Protein AF-G3GU00-F1 (afdb_monomer_lite)

Sequence (743 aa):
EALQRIISTLANKNDEIQNFIDTLNHTLKGLQENSSNILSELEEEFDSLYSMLDDVKESMVSSIKQEQVRKSQELQSQLSQCNNALENSEELLEFATRSLDIKEPEEFSKCHSLGLFSVIQDCTQQYRVTMASAFRLSLKPKVSENMTHLMVDFSQERQMLQTLKFLPVPKAPEIDPVECLVADNSVTVAWRMPEEDNKIDHFVMEYRKTNFDGLPRVKDERCWEMIDNIKGSEYTLSGLKFDSKYMNFRVRACNKAVAGEYSDPVTLETKGDTAIENGQHYWEVKAQKDCKSYSVGVAYKTLGKFDQLGKTNTSWCIHVNSWLQNTFAAKHNNKVKVLDVPVPEKIGVFCDFDGACVEKKKVTGKWRNFGGKLPKMLLRSYMSKNGTGSSKSKGNRIGFDSTQWDGWFPIAENMGFQCLKIESKDPRLDGIDSLSGTEIPLHYVCKLATHAVHVVVFHERSGNYLWHGHLRLKGHMDRKFVPFRKLQFGRYPGAFDRPELQQVTIDGLDVLIPKDPGHFLEEVPHSRFIECRYKEARAFLQQYLDDNSVDAMAFRKRAKELLQLAAKTLNELGVPFWLSSGTCLGWYRQCSIIPYSKDVDLGIFIQDYKPDIILAFQNAGLPLKHKFGKVEDSLELSFQGKDDVKLDIFFFYEETDHMWNGGTQAKTGKKFKYLFPKFTLCWTEFVDMKVHVPCETVDYIEANYGKTWKIPVQTWDWKSSPPNVQPNGIWPISEWDEVIQLY

pLDDT: mean 79.6, std 18.07, range [23.11, 98.75]

Foldseek 3Di:
DVVVVVVVVVVVVVVVVVVVVVVVVVVVVVVVVVVVVVVVVVVVVVVVVVVVVVVVVVVLVVVVVVVVVVLVVLQVVLVVLLVVLVVVVVVVVVVVVVLVPDPDPVVNVVCCVPPCVVPPVQVPPPPRVCVRSNNVRDPDRPDDPDPCVSDDDCLVVVVVVVPDDDDDAQEAWAFDLVPWDADFFKTKTATHRPDDDPQFQWKKKWKDADPDDDDDDPPDPDDIDIDIRHPDRMDMDGRHDGPRAKMKMWMWTDGPPDIHDIYDIDIDGNDDDDWDQAFKDKDKDFDDPPQQKKKWWKFAPPQDPPDDAQCQQRHWIWIAHRPPDTFTWIGHNNDTDTDPDPDARMWMWMDHRPDQFDTWIDDPHDTDGDGDGDDRGIMDIDMDGDDDDDDDDDDDDDDDDVVVVCVCVVVLVVVVKDKDWAWDFDLLPQALSDGGPDIDTAWMWIDDDPDIDIDGDWDAHLAQKTKGAARDDDPPDDPVPDVVVPDLDRPAIFIGHDADWDWDADPNDTDIDGPDNPRRVVCSVQGHEDEAPSVQLSVLCVVPPDPPDPQLVVQQVQLLVVVVLLVVLCVVVVFAKFFADQRLLCCHRNLGRRSLPLEGEMEGELVSDDPCSQVSCVVSVWHWFKFADDSVDQTKTWTAGPPRHIYIYWYWYDDPFWIWTKDADLVFQWIKIFTAGDFDWYWYAGPSHTHIDTPPSVRRQCQQQNPVSSDDDNDDDNQPRRPRMDTPGGDDPVCSVPRIDGD

Organism: Cricetulus griseus (NCBI:txid10029)

InterPro domains:
  IPR001870 B30.2/SPRY domain [PS50188] (219-400)
  IPR003961 Fibronectin type III [PF00041] (182-267)
  IPR003961 Fibronectin type III [PS50853] (169-273)
  IPR003961 Fibronectin type III [cd00063] (170-270)
  IPR007074 LicD/FKTN/FKRP, nucleotidyltransferase domain [PF04991] (572-610)
  IPR009644 FKTN/Mannosyltransferase regulator [PTHR15407] (399-742)
  IPR013320 Concanavalin A-like lectin/glucanase domain superfamily [SSF49899] (271-358)
  IPR013783 Immunoglobulin-like fold [G3DSA:2.60.40.10] (169-268)
  IPR017903 COS domain [PS51262] (109-167)
  IPR036116 Fibronectin type III superfamily [SSF49265] (160-273)
  IPR043136 B30.2/SPRY domain superfamily [G3DSA:2.60.120.920] (269-364)
  IPR045587 Ribitol-5-phosphate transferase FKTN, N-terminal [PF19737] (407-560)

Structure (mmCIF, N/CA/C/O backbone):
data_AF-G3GU00-F1
#
_entry.id   AF-G3GU00-F1
#
loop_
_atom_site.group_PDB
_atom_site.id
_atom_site.type_symbol
_atom_site.label_atom_id
_atom_site.label_alt_id
_atom_site.label_comp_id
_atom_site.label_asym_id
_atom_site.label_entity_id
_atom_site.label_seq_id
_atom_site.pdbx_PDB_ins_code
_atom_site.Cartn_x
_atom_site.Cartn_y
_atom_site.Cartn_z
_atom_site.occupancy
_atom_site.B_iso_or_equiv
_atom_site.auth_seq_id
_atom_site.auth_comp_id
_atom_site.auth_asym_id
_atom_site.auth_atom_id
_atom_site.pdbx_PDB_model_num
ATOM 1 N N . GLU A 1 1 ? -23.829 49.346 -41.251 1.00 67.06 1 GLU A N 1
ATOM 2 C CA . GLU A 1 1 ? -24.510 48.989 -39.984 1.00 67.06 1 GLU A CA 1
ATOM 3 C C . GLU A 1 1 ? -24.098 47.638 -39.398 1.00 67.06 1 GLU A C 1
ATOM 5 O O . GLU A 1 1 ? -23.538 47.637 -38.311 1.00 67.06 1 GLU A O 1
ATOM 10 N N . ALA A 1 2 ? -24.302 46.496 -40.073 1.00 70.38 2 ALA A N 1
ATOM 11 C CA . ALA A 1 2 ? -23.919 45.182 -39.522 1.00 70.38 2 ALA A CA 1
ATOM 12 C C . ALA A 1 2 ? -22.424 45.091 -39.150 1.00 70.38 2 ALA A C 1
ATOM 14 O O . ALA A 1 2 ? -22.081 44.663 -38.052 1.00 70.38 2 ALA A O 1
ATOM 15 N N . LEU A 1 3 ? -21.545 45.604 -40.018 1.00 68.50 3 LEU A N 1
ATOM 16 C CA . LEU A 1 3 ? -20.104 45.671 -39.756 1.00 68.50 3 LEU A CA 1
ATOM 17 C C . LEU A 1 3 ? -19.762 46.559 -38.542 1.00 68.50 3 LEU A C 1
ATOM 19 O O . LEU A 1 3 ? -18.908 46.202 -37.744 1.00 68.50 3 LEU A O 1
ATOM 23 N N . GLN A 1 4 ? -20.463 47.686 -38.356 1.00 77.81 4 GLN A N 1
ATOM 24 C CA . GLN A 1 4 ? -20.264 48.576 -37.201 1.00 77.81 4 GLN A CA 1
ATOM 25 C C . GLN A 1 4 ? -20.686 47.915 -35.884 1.00 77.81 4 GLN A C 1
ATOM 27 O O . GLN A 1 4 ? -20.013 48.103 -34.874 1.00 77.81 4 GLN A O 1
ATOM 32 N N . ARG A 1 5 ? -21.758 47.110 -35.890 1.00 81.31 5 ARG A N 1
ATOM 33 C CA . ARG A 1 5 ? -22.155 46.319 -34.714 1.00 81.31 5 ARG A CA 1
ATOM 34 C C . ARG A 1 5 ? -21.092 45.279 -34.364 1.00 81.31 5 ARG A C 1
ATOM 36 O O . ARG A 1 5 ? -20.712 45.193 -33.206 1.00 81.31 5 ARG A O 1
ATOM 43 N N . ILE A 1 6 ? -20.563 44.567 -35.362 1.00 85.81 6 ILE A N 1
ATOM 44 C CA . ILE A 1 6 ? -19.486 43.582 -35.164 1.00 85.81 6 ILE A CA 1
ATOM 45 C C . ILE A 1 6 ? -18.228 44.252 -34.598 1.00 85.81 6 ILE A C 1
ATOM 47 O O . ILE A 1 6 ? -17.662 43.756 -33.628 1.00 85.81 6 ILE A O 1
ATOM 51 N N . ILE A 1 7 ? -17.824 45.402 -35.150 1.00 87.44 7 ILE A N 1
ATOM 52 C CA . ILE A 1 7 ? -16.663 46.165 -34.666 1.00 87.44 7 ILE A CA 1
ATOM 53 C C . ILE A 1 7 ? -16.864 46.609 -33.211 1.00 87.44 7 ILE A C 1
ATOM 55 O O . ILE A 1 7 ? -15.963 46.437 -32.400 1.00 87.44 7 ILE A O 1
ATOM 59 N N . SER A 1 8 ? -18.044 47.125 -32.854 1.00 86.38 8 SER A N 1
ATOM 60 C CA . SER A 1 8 ? -18.337 47.535 -31.474 1.00 86.38 8 SER A CA 1
ATOM 61 C C . SER A 1 8 ? -18.350 46.353 -30.499 1.00 86.38 8 SER A C 1
ATOM 63 O O . SER A 1 8 ? -17.829 46.475 -29.394 1.00 86.38 8 SER A O 1
ATOM 65 N N . THR A 1 9 ? -18.886 45.196 -30.899 1.00 83.50 9 THR A N 1
ATOM 66 C CA . THR A 1 9 ? -18.852 43.982 -30.069 1.00 83.50 9 THR A CA 1
ATOM 67 C C . THR A 1 9 ? -17.428 43.461 -29.881 1.00 83.50 9 THR A C 1
ATOM 69 O O . THR A 1 9 ? -17.071 43.086 -28.769 1.00 83.50 9 THR A O 1
ATOM 72 N N . LEU A 1 10 ? -16.602 43.470 -30.933 1.00 82.31 10 LEU A N 1
ATOM 73 C CA . LEU A 1 10 ? -15.193 43.077 -30.845 1.00 82.31 10 LEU A CA 1
ATOM 74 C C . LEU A 1 10 ? -14.381 44.041 -29.976 1.00 82.31 10 LEU A C 1
ATOM 76 O O . LEU A 1 10 ? -13.565 43.579 -29.188 1.00 82.31 10 LEU A O 1
ATOM 80 N N . ALA A 1 11 ? -14.628 45.351 -30.068 1.00 86.25 11 ALA A N 1
ATOM 81 C CA . ALA A 1 11 ? -13.973 46.345 -29.219 1.00 86.25 11 ALA A CA 1
ATOM 82 C C . ALA A 1 11 ? -14.292 46.112 -27.733 1.00 86.25 11 ALA A C 1
ATOM 84 O O . ALA A 1 11 ? -13.375 45.941 -26.937 1.00 86.25 11 ALA A O 1
ATOM 85 N N . ASN A 1 12 ? -15.575 45.961 -27.381 1.00 85.06 12 ASN A N 1
ATOM 86 C CA . ASN A 1 12 ? -15.977 45.659 -26.003 1.00 85.06 12 ASN A CA 1
ATOM 87 C C . ASN A 1 12 ? -15.387 44.329 -25.513 1.00 85.06 12 ASN A C 1
ATOM 89 O O . ASN A 1 12 ? -14.975 44.215 -24.361 1.00 85.06 12 ASN A O 1
ATOM 93 N N . LYS A 1 13 ? -15.325 43.312 -26.385 1.00 86.31 13 LYS A N 1
ATOM 94 C CA . LYS A 1 13 ? -14.746 42.017 -26.021 1.00 86.31 13 LYS A CA 1
ATOM 95 C C . LYS A 1 13 ? -13.234 42.096 -25.820 1.00 86.31 13 LYS A C 1
ATOM 97 O O . LYS A 1 13 ? -12.726 41.444 -24.915 1.00 86.31 13 LYS A O 1
ATOM 102 N N . ASN A 1 14 ? -12.529 42.901 -26.612 1.00 84.38 14 ASN A N 1
ATOM 103 C CA . ASN A 1 14 ? -11.107 43.163 -26.409 1.00 84.38 14 ASN A CA 1
ATOM 104 C C . ASN A 1 14 ? -10.852 43.883 -25.080 1.00 84.38 14 ASN A C 1
ATOM 106 O O . ASN A 1 14 ? -9.940 43.483 -24.364 1.00 84.38 14 ASN A O 1
ATOM 110 N N . ASP A 1 15 ? -11.681 44.864 -24.713 1.00 87.50 15 ASP A N 1
ATOM 111 C CA . ASP A 1 15 ? -11.565 45.555 -23.422 1.00 87.50 15 ASP A CA 1
ATOM 112 C C . ASP A 1 15 ? -11.825 44.602 -22.240 1.00 87.50 15 ASP A C 1
ATOM 114 O O . ASP A 1 15 ? -11.100 44.623 -21.245 1.00 87.50 15 ASP A O 1
ATOM 118 N N . GLU A 1 16 ? -12.815 43.706 -22.345 1.00 84.38 16 GLU A N 1
ATOM 119 C CA . GLU A 1 16 ? -13.044 42.645 -21.350 1.00 84.38 16 GLU A CA 1
ATOM 120 C C . GLU A 1 16 ? -11.842 41.697 -21.226 1.00 84.38 16 GLU A C 1
ATOM 122 O O . GLU A 1 16 ? -11.446 41.346 -20.114 1.00 84.38 16 GLU A O 1
ATOM 127 N N . ILE A 1 17 ? -11.253 41.289 -22.355 1.00 84.44 17 ILE A N 1
ATOM 128 C CA . ILE A 1 17 ? -10.073 40.415 -22.375 1.00 84.44 17 ILE A CA 1
ATOM 129 C C . ILE A 1 17 ? -8.872 41.129 -21.748 1.00 84.44 17 ILE A C 1
ATOM 131 O O . ILE A 1 17 ? -8.159 40.517 -20.956 1.00 84.44 17 ILE A O 1
ATOM 135 N N . GLN A 1 18 ? -8.666 42.414 -22.040 1.00 84.06 18 GLN A N 1
ATOM 136 C CA . GLN A 1 18 ? -7.561 43.187 -21.477 1.00 84.06 18 GLN A CA 1
ATOM 137 C C . GLN A 1 18 ? -7.695 43.337 -19.955 1.00 84.06 18 GLN A C 1
ATOM 139 O O . GLN A 1 18 ? -6.750 43.042 -19.229 1.00 84.06 18 GLN A O 1
ATOM 144 N N . ASN A 1 19 ? -8.891 43.675 -19.460 1.00 85.00 19 ASN A N 1
ATOM 145 C CA . ASN A 1 19 ? -9.165 43.734 -18.020 1.00 85.00 19 ASN A CA 1
ATOM 146 C C . ASN A 1 19 ? -8.956 42.373 -17.332 1.00 85.00 19 ASN A C 1
ATOM 148 O O . ASN A 1 19 ? -8.473 42.298 -16.197 1.00 85.00 19 ASN A O 1
ATOM 152 N N . PHE A 1 20 ? -9.307 41.279 -18.013 1.00 77.75 20 PHE A N 1
ATOM 153 C CA . PHE A 1 20 ? -9.078 39.933 -17.497 1.00 77.75 20 PHE A CA 1
ATOM 154 C C . PHE A 1 20 ? -7.585 39.584 -17.443 1.00 77.75 20 PHE A C 1
ATOM 156 O O . PHE A 1 20 ? -7.127 39.043 -16.438 1.00 77.75 20 PHE A O 1
ATOM 163 N N . ILE A 1 21 ? -6.809 39.948 -18.469 1.00 85.00 21 ILE A N 1
ATOM 164 C CA . ILE A 1 21 ? -5.347 39.793 -18.478 1.00 85.00 21 ILE A CA 1
ATOM 165 C C . ILE A 1 21 ? -4.709 40.581 -17.326 1.00 85.00 21 ILE A C 1
ATOM 167 O O . ILE A 1 21 ? -3.860 40.041 -16.618 1.00 85.00 21 ILE A O 1
ATOM 171 N N . ASP A 1 22 ? -5.142 41.818 -17.084 1.00 83.88 22 ASP A N 1
ATOM 172 C CA . ASP A 1 22 ? -4.614 42.645 -15.993 1.00 83.88 22 ASP A CA 1
ATOM 173 C C . ASP A 1 22 ? -4.941 42.045 -14.617 1.00 83.88 22 ASP A C 1
ATOM 175 O O . ASP A 1 22 ? -4.087 42.013 -13.727 1.00 83.88 22 ASP A O 1
ATOM 179 N N . THR A 1 23 ? -6.142 41.476 -14.467 1.00 83.06 23 THR A N 1
ATOM 180 C CA . THR A 1 23 ? -6.536 40.729 -13.263 1.00 83.06 23 THR A CA 1
ATOM 181 C C . THR A 1 23 ? -5.640 39.507 -13.057 1.00 83.06 23 THR A C 1
ATOM 183 O O . THR A 1 23 ? -5.111 39.318 -11.963 1.00 83.06 23 THR A O 1
ATOM 186 N N . LEU A 1 24 ? -5.405 38.711 -14.108 1.00 76.62 24 LEU A N 1
ATOM 187 C CA . LEU A 1 24 ? -4.529 37.537 -14.044 1.00 76.62 24 LEU A CA 1
ATOM 188 C C . LEU A 1 24 ? -3.091 37.912 -13.675 1.00 76.62 24 LEU A C 1
ATOM 190 O O . LEU A 1 24 ? -2.487 37.249 -12.834 1.00 76.62 24 LEU A O 1
ATOM 194 N N . ASN A 1 25 ? -2.554 38.990 -14.249 1.00 82.19 25 ASN A N 1
ATOM 195 C CA . ASN A 1 25 ? -1.215 39.481 -13.925 1.00 82.19 25 ASN A CA 1
ATOM 196 C C . ASN A 1 25 ? -1.113 39.939 -12.464 1.00 82.19 25 ASN A C 1
ATOM 198 O O . ASN A 1 25 ? -0.124 39.639 -11.792 1.00 82.19 25 ASN A O 1
ATOM 202 N N . HIS A 1 26 ? -2.135 40.627 -11.946 1.00 83.56 26 HIS A N 1
ATOM 203 C CA . HIS A 1 26 ? -2.175 41.032 -10.543 1.00 83.56 26 HIS A CA 1
ATOM 204 C C . HIS A 1 26 ? -2.244 39.821 -9.601 1.00 83.56 26 HIS A C 1
ATOM 206 O O . HIS A 1 26 ? -1.487 39.753 -8.632 1.00 83.56 26 HIS A O 1
ATOM 212 N N . THR A 1 27 ? -3.084 38.829 -9.914 1.00 77.50 27 THR A N 1
ATOM 213 C CA . THR A 1 27 ? -3.172 37.576 -9.151 1.00 77.50 27 THR A CA 1
ATOM 214 C C . THR A 1 27 ? -1.862 36.790 -9.190 1.00 77.50 27 THR A C 1
ATOM 216 O O . THR A 1 27 ? -1.425 36.293 -8.154 1.00 77.50 27 THR A O 1
ATOM 219 N N . LEU A 1 28 ? -1.200 36.710 -10.348 1.00 79.56 28 LEU A N 1
ATOM 220 C CA . LEU A 1 28 ? 0.086 36.026 -10.490 1.00 79.56 28 LEU A CA 1
ATOM 221 C C . LEU A 1 28 ? 1.173 36.693 -9.641 1.00 79.56 28 LEU A C 1
ATOM 223 O O . LEU A 1 28 ? 1.917 36.001 -8.949 1.00 79.56 28 LEU A O 1
ATOM 227 N N . LYS A 1 29 ? 1.235 38.029 -9.649 1.00 84.12 29 LYS A N 1
ATOM 228 C CA . LYS A 1 29 ? 2.178 38.781 -8.817 1.00 84.12 29 LYS A CA 1
ATOM 229 C C . LYS A 1 29 ? 1.916 38.554 -7.324 1.00 84.12 29 LYS A C 1
ATOM 231 O O . LYS A 1 29 ? 2.850 38.265 -6.583 1.00 84.12 29 LYS A O 1
ATOM 236 N N . GLY A 1 30 ? 0.652 38.613 -6.899 1.00 80.69 30 GLY A N 1
ATOM 237 C CA . GLY A 1 30 ? 0.271 38.322 -5.515 1.00 80.69 30 GLY A CA 1
ATOM 238 C C . GLY A 1 30 ? 0.622 36.892 -5.089 1.00 80.69 30 GLY A C 1
ATOM 239 O O . GLY A 1 30 ? 1.086 36.683 -3.973 1.00 80.69 30 GLY A O 1
ATOM 240 N N . LEU A 1 31 ? 0.471 35.911 -5.987 1.00 73.56 31 LEU A N 1
ATOM 241 C CA . LEU A 1 31 ? 0.877 34.526 -5.734 1.00 73.56 31 LEU A CA 1
ATOM 242 C C . LEU A 1 31 ? 2.394 34.404 -5.543 1.00 73.56 31 LEU A C 1
ATOM 244 O O . LEU A 1 31 ? 2.831 33.720 -4.621 1.00 73.56 31 LEU A O 1
ATOM 248 N N . GLN A 1 32 ? 3.186 35.072 -6.386 1.00 78.81 32 GLN A N 1
ATOM 249 C CA . GLN A 1 32 ? 4.648 35.061 -6.285 1.00 78.81 32 GLN A CA 1
ATOM 250 C C . GLN A 1 32 ? 5.123 35.660 -4.955 1.00 78.81 32 GLN A C 1
ATOM 252 O O . GLN A 1 32 ? 5.879 35.007 -4.238 1.00 78.81 32 GLN A O 1
ATOM 257 N N . GLU A 1 33 ? 4.629 36.845 -4.589 1.00 82.25 33 GLU A N 1
ATOM 258 C CA . GLU A 1 33 ? 4.978 37.508 -3.323 1.00 82.25 33 GLU A CA 1
ATOM 259 C C . GLU A 1 33 ? 4.558 36.663 -2.110 1.00 82.25 33 GLU A C 1
ATOM 261 O O . GLU A 1 33 ? 5.368 36.413 -1.219 1.00 82.25 33 GLU A O 1
ATOM 266 N N . ASN A 1 34 ? 3.329 36.137 -2.109 1.00 74.62 34 ASN A N 1
ATOM 267 C CA . ASN A 1 34 ? 2.835 35.298 -1.017 1.00 74.62 34 ASN A CA 1
ATOM 268 C C . ASN A 1 34 ? 3.635 33.990 -0.881 1.00 74.62 34 ASN A C 1
ATOM 270 O O . ASN A 1 34 ? 3.986 33.588 0.223 1.00 74.62 34 ASN A O 1
ATOM 274 N N . SER A 1 35 ? 3.977 33.342 -2.001 1.00 70.81 35 SER A N 1
ATOM 275 C CA . SER A 1 35 ? 4.783 32.115 -1.977 1.00 70.81 35 SER A CA 1
ATOM 276 C C . SER A 1 35 ? 6.187 32.345 -1.413 1.00 70.81 35 SER A C 1
ATOM 278 O O . SER A 1 35 ? 6.668 31.523 -0.638 1.00 70.81 35 SER A O 1
ATOM 280 N N . SER A 1 36 ? 6.815 33.479 -1.744 1.00 78.62 36 SER A N 1
ATOM 281 C CA . SER A 1 36 ? 8.132 33.842 -1.217 1.00 78.62 36 SER A CA 1
ATOM 282 C C . SER A 1 36 ? 8.090 34.088 0.290 1.00 78.62 36 SER A C 1
ATOM 284 O O . SER A 1 36 ? 9.007 33.673 0.992 1.00 78.62 36 SER A O 1
ATOM 286 N N . ASN A 1 37 ? 7.033 34.734 0.789 1.00 79.88 37 ASN A N 1
ATOM 287 C CA . ASN A 1 37 ? 6.871 34.978 2.223 1.00 79.88 37 ASN A CA 1
ATOM 288 C C . ASN A 1 37 ? 6.686 33.665 2.996 1.00 79.88 37 ASN A C 1
ATOM 290 O O . ASN A 1 37 ? 7.379 33.441 3.980 1.00 79.88 37 ASN A O 1
ATOM 294 N N . ILE A 1 38 ? 5.826 32.761 2.507 1.00 77.19 38 ILE A N 1
ATOM 295 C CA . ILE A 1 38 ? 5.589 31.455 3.147 1.00 77.19 38 ILE A CA 1
ATOM 296 C C . ILE A 1 38 ? 6.863 30.596 3.164 1.00 77.19 38 ILE A C 1
ATOM 298 O O . ILE A 1 38 ? 7.104 29.879 4.132 1.00 77.19 38 ILE A O 1
ATOM 302 N N . LEU A 1 39 ? 7.686 30.657 2.110 1.00 79.44 39 LEU A N 1
ATOM 303 C CA . LEU A 1 39 ? 8.981 29.968 2.090 1.00 79.44 39 LEU A CA 1
ATOM 304 C C . LEU A 1 39 ? 9.929 30.509 3.168 1.00 79.44 39 LEU A C 1
ATOM 306 O O . LEU A 1 39 ? 10.516 29.712 3.891 1.00 79.44 39 LEU A O 1
ATOM 310 N N . SER A 1 40 ? 10.020 31.835 3.315 1.00 82.31 40 SER A N 1
ATOM 311 C CA . SER A 1 40 ? 10.845 32.469 4.353 1.00 82.31 40 SER A CA 1
ATOM 312 C C . SER A 1 40 ? 10.382 32.090 5.764 1.00 82.31 40 SER A C 1
ATOM 314 O O . SER A 1 40 ? 11.202 31.730 6.599 1.00 82.31 40 SER A O 1
ATOM 316 N N . GLU A 1 41 ? 9.072 32.117 6.027 1.00 82.88 41 GLU A N 1
ATOM 317 C CA . GLU A 1 41 ? 8.511 31.721 7.329 1.00 82.88 41 GLU A CA 1
ATOM 318 C C . GLU A 1 41 ? 8.784 30.242 7.647 1.00 82.88 41 GLU A C 1
ATOM 320 O O . GLU A 1 41 ? 9.071 29.885 8.788 1.00 82.88 41 GLU A O 1
ATOM 325 N N . LEU A 1 42 ? 8.728 29.364 6.637 1.00 82.19 42 LEU A N 1
ATOM 326 C CA . LEU A 1 42 ? 9.041 27.946 6.808 1.00 82.19 42 LEU A CA 1
ATOM 327 C C . LEU A 1 42 ? 10.512 27.729 7.186 1.00 82.19 42 LEU A C 1
ATOM 329 O O . LEU A 1 42 ? 10.800 26.912 8.061 1.00 82.19 42 LEU A O 1
ATOM 333 N N . GLU A 1 43 ? 11.429 28.430 6.519 1.00 85.12 43 GLU A N 1
ATOM 334 C CA . GLU A 1 43 ? 12.864 28.363 6.810 1.00 85.12 43 GLU A CA 1
ATOM 335 C C . GLU A 1 43 ? 13.161 28.823 8.247 1.00 85.12 43 GLU A C 1
ATOM 337 O O . GLU A 1 43 ? 13.847 28.109 8.979 1.00 85.12 43 GLU A O 1
ATOM 342 N N . GLU A 1 44 ? 12.555 29.927 8.697 1.00 86.25 44 GLU A N 1
ATOM 343 C CA . GLU A 1 44 ? 12.711 30.444 10.066 1.00 86.25 44 GLU A CA 1
ATOM 344 C C . GLU A 1 44 ? 12.246 29.446 11.147 1.00 86.25 44 GLU A C 1
ATOM 346 O O . GLU A 1 44 ? 12.918 29.265 12.169 1.00 86.25 44 GLU A O 1
ATOM 351 N N . GLU A 1 45 ? 11.126 28.748 10.928 1.00 85.88 45 GLU A N 1
ATOM 352 C CA . GLU A 1 45 ? 10.621 27.729 11.862 1.00 85.88 45 GLU A CA 1
ATOM 353 C C . GLU A 1 45 ? 11.549 26.503 11.948 1.00 85.88 45 GLU A C 1
ATOM 355 O O . GLU A 1 45 ? 11.776 25.957 13.035 1.00 85.88 45 GLU A O 1
ATOM 360 N N . PHE A 1 46 ? 12.135 26.072 10.824 1.00 86.62 46 PHE A N 1
ATOM 361 C CA . PHE A 1 46 ? 13.115 24.981 10.830 1.00 86.62 46 PHE A CA 1
ATOM 362 C C . PHE A 1 46 ? 14.428 25.385 11.501 1.00 86.62 46 PHE A C 1
ATOM 364 O O . PHE A 1 46 ? 14.965 24.597 12.283 1.00 86.62 46 PHE A O 1
ATOM 371 N N . ASP A 1 47 ? 14.916 26.602 11.267 1.00 87.00 47 ASP A N 1
ATOM 372 C CA . ASP A 1 47 ? 16.114 27.123 11.931 1.00 87.00 47 ASP A CA 1
ATOM 373 C C . ASP A 1 47 ? 15.935 27.187 13.455 1.00 87.00 47 ASP A C 1
ATOM 375 O O . ASP A 1 47 ? 16.835 26.803 14.211 1.00 87.00 47 ASP A O 1
ATOM 379 N N . SER A 1 48 ? 14.740 27.564 13.924 1.00 88.38 48 SER A N 1
ATOM 380 C CA . SER A 1 48 ? 14.386 27.509 15.347 1.00 88.38 48 SER A CA 1
ATOM 381 C C . SER A 1 48 ? 14.463 26.082 15.914 1.00 88.38 48 SER A C 1
ATOM 383 O O . SER A 1 48 ? 15.068 25.854 16.969 1.00 88.38 48 SER A O 1
ATOM 385 N N . LEU A 1 49 ? 13.908 25.094 15.198 1.00 88.88 49 LEU A N 1
ATOM 386 C CA . LEU A 1 49 ? 13.978 23.680 15.588 1.00 88.88 49 LEU A CA 1
ATOM 387 C C . LEU A 1 49 ? 15.418 23.154 15.622 1.00 88.88 49 LEU A C 1
ATOM 389 O O . LEU A 1 49 ? 15.779 22.432 16.556 1.00 88.88 49 LEU A O 1
ATOM 393 N N . TYR A 1 50 ? 16.251 23.520 14.644 1.00 87.38 50 TYR A N 1
ATOM 394 C CA . TYR A 1 50 ? 17.659 23.126 14.620 1.00 87.38 50 TYR A CA 1
ATOM 395 C C . TYR A 1 50 ? 18.438 23.698 15.804 1.00 87.38 50 TYR A C 1
ATOM 397 O O . TYR A 1 50 ? 19.185 22.951 16.438 1.00 87.38 50 TYR A O 1
ATOM 405 N N . SER A 1 51 ? 18.220 24.971 16.152 1.00 89.44 51 SER A N 1
ATOM 406 C CA . SER A 1 51 ? 18.865 25.598 17.312 1.00 89.44 51 SER A CA 1
ATOM 407 C C . SER A 1 51 ? 18.535 24.856 18.609 1.00 89.44 51 SER A C 1
ATOM 409 O O . SER A 1 51 ? 19.435 24.522 19.375 1.00 89.44 51 SER A O 1
ATOM 411 N N . MET A 1 52 ? 17.259 24.525 18.835 1.00 88.81 52 MET A N 1
ATOM 412 C CA . MET A 1 52 ? 16.850 23.786 20.034 1.00 88.81 52 MET A CA 1
ATOM 413 C C . MET A 1 52 ? 17.470 22.383 20.100 1.00 88.81 52 MET A C 1
ATOM 415 O O . MET A 1 52 ? 17.848 21.918 21.176 1.00 88.81 52 MET A O 1
ATOM 419 N N . LEU A 1 53 ? 17.575 21.686 18.964 1.00 87.62 53 LEU A N 1
ATOM 420 C CA . LEU A 1 53 ? 18.182 20.354 18.918 1.00 87.62 53 LEU A CA 1
ATOM 421 C C . LEU A 1 53 ? 19.687 20.389 19.200 1.00 87.62 53 LEU A C 1
ATOM 423 O O . LEU A 1 53 ? 20.196 19.481 19.864 1.00 87.62 53 LEU A O 1
ATOM 427 N N . ASP A 1 54 ? 20.396 21.410 18.717 1.00 89.00 54 ASP A N 1
ATOM 428 C CA . ASP A 1 54 ? 21.829 21.540 18.975 1.00 89.00 54 ASP A CA 1
ATOM 429 C C . ASP A 1 54 ? 22.104 21.873 20.450 1.00 89.00 54 ASP A C 1
ATOM 431 O O . ASP A 1 54 ? 22.944 21.214 21.064 1.00 89.00 54 ASP A O 1
ATOM 435 N N . ASP A 1 55 ? 21.299 22.740 21.076 1.00 91.88 55 ASP A N 1
ATOM 436 C CA . ASP A 1 55 ? 21.376 23.023 22.520 1.00 91.88 55 ASP A CA 1
ATOM 437 C C . ASP A 1 55 ? 21.200 21.747 23.372 1.00 91.88 55 ASP A C 1
ATOM 439 O O . ASP A 1 55 ? 21.956 21.479 24.317 1.00 91.88 55 ASP A O 1
ATOM 443 N N . VAL A 1 56 ? 20.214 20.909 23.026 1.00 90.31 56 VAL A N 1
ATOM 444 C CA . VAL A 1 56 ? 19.965 19.628 23.714 1.00 90.31 56 VAL A CA 1
ATOM 445 C C . VAL A 1 56 ? 21.151 18.678 23.543 1.00 90.31 56 VAL A C 1
ATOM 447 O O . VAL A 1 56 ? 21.584 18.033 24.505 1.00 90.31 56 VAL A O 1
ATOM 450 N N . LYS A 1 57 ? 21.709 18.604 22.333 1.00 89.75 57 LYS A N 1
ATOM 451 C CA . LYS A 1 57 ? 22.883 17.784 22.024 1.00 89.75 57 LYS A CA 1
ATOM 452 C C . LYS A 1 57 ? 24.111 18.242 22.810 1.00 89.75 57 LYS A C 1
ATOM 454 O O . LYS A 1 57 ? 24.788 17.394 23.396 1.00 89.75 57 LYS A O 1
ATOM 459 N N . GLU A 1 58 ? 24.400 19.541 22.860 1.00 91.88 58 GLU A N 1
ATOM 460 C CA . GLU A 1 58 ? 25.527 20.078 23.630 1.00 91.88 58 GLU A CA 1
ATOM 461 C C . GLU A 1 58 ? 25.401 19.753 25.123 1.00 91.88 58 GLU A C 1
ATOM 463 O O . GLU A 1 58 ? 26.360 19.280 25.746 1.00 91.88 58 GLU A O 1
ATOM 468 N N . SER A 1 59 ? 24.197 19.914 25.679 1.00 92.88 59 SER A N 1
ATOM 469 C CA . SER A 1 59 ? 23.887 19.567 27.068 1.00 92.88 59 SER A CA 1
ATOM 470 C C . SER A 1 59 ? 24.153 18.084 27.371 1.00 92.88 59 SER A C 1
ATOM 472 O O . SER A 1 59 ? 24.909 17.758 28.293 1.00 92.88 59 SER A O 1
ATOM 474 N N . MET A 1 60 ? 23.629 17.167 26.547 1.00 91.69 60 MET A N 1
ATOM 475 C CA . MET A 1 60 ? 23.826 15.720 26.725 1.00 91.69 60 MET A CA 1
ATOM 476 C C . MET A 1 60 ? 25.298 15.303 26.598 1.00 91.69 60 MET A C 1
ATOM 478 O O . MET A 1 60 ? 25.799 14.501 27.394 1.00 91.69 60 MET A O 1
ATOM 482 N N . VAL A 1 61 ? 26.025 15.874 25.630 1.00 90.50 61 VAL A N 1
ATOM 483 C CA . VAL A 1 61 ? 27.467 15.636 25.457 1.00 90.50 61 VAL A CA 1
ATOM 484 C C . VAL A 1 61 ? 28.248 16.098 26.689 1.00 90.50 61 VAL A C 1
ATOM 486 O O . VAL A 1 61 ? 29.170 15.403 27.127 1.00 90.50 61 VAL A O 1
ATOM 489 N N . SER A 1 62 ? 27.879 17.241 27.274 1.00 92.38 62 SER A N 1
ATOM 490 C CA . SER A 1 62 ? 28.486 17.745 28.507 1.00 92.38 62 SER A CA 1
ATOM 491 C C . SER A 1 62 ? 28.285 16.774 29.675 1.00 92.38 62 SER A C 1
ATOM 493 O O . SER A 1 62 ? 29.255 16.433 30.354 1.00 92.38 62 SER A O 1
ATOM 495 N N . SER A 1 63 ? 27.074 16.232 29.861 1.00 91.94 63 SER A N 1
ATOM 496 C CA . SER A 1 63 ? 26.794 15.244 30.915 1.00 91.94 63 SER A CA 1
ATOM 497 C C . SER A 1 63 ? 27.629 13.964 30.774 1.00 91.94 63 SER A C 1
ATOM 499 O O . SER A 1 63 ? 28.192 13.486 31.761 1.00 91.94 63 SER A O 1
ATOM 501 N N . ILE A 1 64 ? 27.782 13.435 29.553 1.00 90.38 64 ILE A N 1
ATOM 502 C CA . ILE A 1 64 ? 28.613 12.244 29.299 1.00 90.38 64 ILE A CA 1
ATOM 503 C C . ILE A 1 64 ? 30.086 12.526 29.619 1.00 90.38 64 ILE A C 1
ATOM 505 O O . ILE A 1 64 ? 30.737 11.722 30.291 1.00 90.38 64 ILE A O 1
ATOM 509 N N . LYS A 1 65 ? 30.612 13.677 29.179 1.00 91.19 65 LYS A N 1
ATOM 510 C CA . LYS A 1 65 ? 31.999 14.083 29.456 1.00 91.19 65 LYS A CA 1
ATOM 511 C C . LYS A 1 65 ? 32.254 14.249 30.955 1.00 91.19 65 LYS A C 1
ATOM 513 O O . LYS A 1 65 ? 33.285 13.797 31.446 1.00 91.19 65 LYS A O 1
ATOM 518 N N . GLN A 1 66 ? 31.324 14.857 31.690 1.00 92.81 66 GLN A N 1
ATOM 519 C CA . GLN A 1 66 ? 31.444 15.028 33.141 1.00 92.81 66 GLN A CA 1
ATOM 520 C C . GLN A 1 66 ? 31.490 13.681 33.872 1.00 92.81 66 GLN A C 1
ATOM 522 O O . GLN A 1 66 ? 32.366 13.471 34.711 1.00 92.81 66 GLN A O 1
ATOM 527 N N . GLU A 1 67 ? 30.604 12.744 33.524 1.00 89.81 67 GLU A N 1
ATOM 528 C CA . GLU A 1 67 ? 30.572 11.422 34.158 1.00 89.81 67 GLU A CA 1
ATOM 529 C C . GLU A 1 67 ? 31.813 10.583 33.807 1.00 89.81 67 GLU A C 1
ATOM 531 O O . GLU A 1 67 ? 32.359 9.892 34.673 1.00 89.81 67 GLU A O 1
ATOM 536 N N . GLN A 1 68 ? 32.325 10.699 32.574 1.00 90.44 68 GLN A N 1
ATOM 537 C CA . GLN A 1 68 ? 33.607 10.106 32.182 1.00 90.44 68 GLN A CA 1
ATOM 538 C C . GLN A 1 68 ? 34.750 10.634 33.059 1.00 90.44 68 GLN A C 1
ATOM 540 O O . GLN A 1 68 ? 35.473 9.840 33.660 1.00 90.44 68 GLN A O 1
ATOM 545 N N . VAL A 1 69 ? 34.892 11.960 33.174 1.00 93.19 69 VAL A N 1
ATOM 546 C CA . VAL A 1 69 ? 35.943 12.595 33.986 1.00 93.19 69 VAL A CA 1
ATOM 547 C C . VAL A 1 69 ? 35.842 12.154 35.445 1.00 93.19 69 VAL A C 1
ATOM 549 O O . VAL A 1 69 ? 36.846 11.749 36.030 1.00 93.19 69 VAL A O 1
ATOM 552 N N . ARG A 1 70 ? 34.632 12.154 36.015 1.00 93.50 70 ARG A N 1
ATOM 553 C CA . ARG A 1 70 ? 34.384 11.752 37.405 1.00 93.50 70 ARG A CA 1
ATOM 554 C C . ARG A 1 70 ? 34.828 10.312 37.676 1.00 93.50 70 ARG A C 1
ATOM 556 O O . ARG A 1 70 ? 35.539 10.058 38.647 1.00 93.50 70 ARG A O 1
ATOM 563 N N . LYS A 1 71 ? 34.435 9.360 36.820 1.00 92.19 71 LYS A N 1
ATOM 564 C CA . LYS A 1 71 ? 34.829 7.949 36.966 1.00 92.19 71 LYS A CA 1
ATOM 565 C C . LYS A 1 71 ? 36.327 7.743 36.754 1.00 92.19 71 LYS A C 1
ATOM 567 O O . LYS A 1 71 ? 36.943 6.997 37.512 1.00 92.19 71 LYS A O 1
ATOM 572 N N . SER A 1 72 ? 36.919 8.410 35.762 1.00 89.31 72 SER A N 1
ATOM 573 C CA . SER A 1 72 ? 38.361 8.340 35.511 1.00 89.31 72 SER A CA 1
ATOM 574 C C . SER A 1 72 ? 39.176 8.863 36.695 1.00 89.31 72 SER A C 1
ATOM 576 O O . SER A 1 72 ? 40.153 8.221 37.073 1.00 89.31 72 SER A O 1
ATOM 578 N N . GLN A 1 73 ? 38.760 9.969 37.318 1.00 92.56 73 GLN A N 1
ATOM 579 C CA . GLN A 1 73 ? 39.421 10.522 38.506 1.00 92.56 73 GLN A CA 1
ATOM 580 C C . GLN A 1 73 ? 39.355 9.569 39.707 1.00 92.56 73 GLN A C 1
ATOM 582 O O . GLN A 1 73 ? 40.369 9.363 40.375 1.00 92.56 73 GLN A O 1
ATOM 587 N N . GLU A 1 74 ? 38.204 8.934 39.962 1.00 90.94 74 GLU A N 1
ATOM 588 C CA . GLU A 1 74 ? 38.074 7.971 41.067 1.00 90.94 74 GLU A CA 1
ATOM 589 C C . GLU A 1 74 ? 38.962 6.734 40.849 1.00 90.94 74 GLU A C 1
ATOM 591 O O . GLU A 1 74 ? 39.636 6.283 41.777 1.00 90.94 74 GLU A O 1
ATOM 596 N N . LEU A 1 75 ? 39.026 6.214 39.614 1.00 88.94 75 LEU A N 1
ATOM 597 C CA . LEU A 1 75 ? 39.914 5.096 39.273 1.00 88.94 75 LEU A CA 1
ATOM 598 C C . LEU A 1 75 ? 41.392 5.475 39.405 1.00 88.94 75 LEU A C 1
ATOM 600 O O . LEU A 1 75 ? 42.162 4.704 39.972 1.00 88.94 75 LEU A O 1
ATOM 604 N N . GLN A 1 76 ? 41.792 6.659 38.933 1.00 90.50 76 GLN A N 1
ATOM 605 C CA . GLN A 1 76 ? 43.166 7.154 39.074 1.00 90.50 76 GLN A CA 1
ATOM 606 C C . GLN A 1 76 ? 43.561 7.328 40.546 1.00 90.50 76 GLN A C 1
ATOM 608 O O . GLN A 1 76 ? 44.660 6.936 40.938 1.00 90.50 76 GLN A O 1
ATOM 613 N N . SER A 1 77 ? 42.656 7.854 41.377 1.00 89.69 77 SER A N 1
ATOM 614 C CA . SER A 1 77 ? 42.877 7.980 42.820 1.00 89.69 77 SER A CA 1
ATOM 615 C C . SER A 1 77 ? 43.051 6.612 43.487 1.00 89.69 77 SER A C 1
ATOM 617 O O . SER A 1 77 ? 43.998 6.413 44.250 1.00 89.69 77 SER A O 1
ATOM 619 N N . GLN A 1 78 ? 42.190 5.641 43.157 1.00 87.38 78 GLN A N 1
ATOM 620 C CA . GLN A 1 78 ? 42.298 4.278 43.682 1.00 87.38 78 GLN A CA 1
ATOM 621 C C . GLN A 1 78 ? 43.602 3.599 43.233 1.00 87.38 78 GLN A C 1
ATOM 623 O O . GLN A 1 78 ? 44.251 2.942 44.043 1.00 87.38 78 GLN A O 1
ATOM 628 N N . LEU A 1 79 ? 44.024 3.803 41.982 1.00 87.94 79 LEU A N 1
ATOM 629 C CA . LEU A 1 79 ? 45.272 3.257 41.443 1.00 87.94 79 LEU A CA 1
ATOM 630 C C . LEU A 1 79 ? 46.496 3.829 42.170 1.00 87.94 79 LEU A C 1
ATOM 632 O O . LEU A 1 79 ? 47.370 3.069 42.578 1.00 87.94 79 LEU A O 1
ATOM 636 N N . SER A 1 80 ? 46.533 5.144 42.413 1.00 87.94 80 SER A N 1
ATOM 637 C CA . SER A 1 80 ? 47.605 5.773 43.197 1.00 87.94 80 SER A CA 1
ATOM 638 C C . SER A 1 80 ? 47.670 5.227 44.629 1.00 87.94 80 SER A C 1
ATOM 640 O O . SER A 1 80 ? 48.757 4.931 45.119 1.00 87.94 80 SER A O 1
ATOM 642 N N . GLN A 1 81 ? 46.522 5.018 45.284 1.00 85.25 81 GLN A N 1
ATOM 643 C CA . GLN A 1 81 ? 46.477 4.419 46.624 1.00 85.25 81 GLN A CA 1
ATOM 644 C C . GLN A 1 81 ? 46.999 2.976 46.633 1.00 85.25 81 GLN A C 1
ATOM 646 O O . GLN A 1 81 ? 47.729 2.600 47.550 1.00 85.25 81 GLN A O 1
ATOM 651 N N . CYS A 1 82 ? 46.646 2.178 45.621 1.00 83.19 82 CYS A N 1
ATOM 652 C CA . CYS A 1 82 ? 47.140 0.811 45.473 1.00 83.19 82 CYS A CA 1
ATOM 653 C C . CYS A 1 82 ? 48.653 0.770 45.236 1.00 83.19 82 CYS A C 1
ATOM 655 O O . CYS A 1 82 ? 49.329 -0.012 45.897 1.00 83.19 82 CYS A O 1
ATOM 657 N N . ASN A 1 83 ? 49.183 1.628 44.361 1.00 84.25 83 ASN A N 1
ATOM 658 C CA . ASN A 1 83 ? 50.619 1.687 44.085 1.00 84.25 83 ASN A CA 1
ATOM 659 C C . ASN A 1 83 ? 51.420 2.080 45.331 1.00 84.25 83 ASN A C 1
ATOM 661 O O . ASN A 1 83 ? 52.359 1.376 45.682 1.00 84.25 83 ASN A O 1
ATOM 665 N N . ASN A 1 84 ? 50.998 3.121 46.057 1.00 82.38 84 ASN A N 1
ATOM 666 C CA . ASN A 1 84 ? 51.689 3.547 47.280 1.00 82.38 84 ASN A CA 1
ATOM 667 C C . ASN A 1 84 ? 51.667 2.452 48.363 1.00 82.38 84 ASN A C 1
ATOM 669 O O . ASN A 1 84 ? 52.622 2.278 49.113 1.00 82.38 84 ASN A O 1
ATOM 673 N N . ALA A 1 85 ? 50.561 1.710 48.486 1.00 80.81 85 ALA A N 1
ATOM 674 C CA . ALA A 1 85 ? 50.478 0.614 49.448 1.00 80.81 85 ALA A CA 1
ATOM 675 C C . ALA A 1 85 ? 51.311 -0.606 49.031 1.00 80.81 85 ALA A C 1
ATOM 677 O O . ALA A 1 85 ? 51.826 -1.302 49.909 1.00 80.81 85 ALA A O 1
ATOM 678 N N . LEU A 1 86 ? 51.428 -0.868 47.725 1.00 80.94 86 LEU A N 1
ATOM 679 C CA . LEU A 1 86 ? 52.285 -1.918 47.184 1.00 80.94 86 LEU A CA 1
ATOM 680 C C . LEU A 1 86 ? 53.758 -1.597 47.453 1.00 80.94 86 LEU A C 1
ATOM 682 O O . LEU A 1 86 ? 54.431 -2.423 48.056 1.00 80.94 86 LEU A O 1
ATOM 686 N N . GLU A 1 87 ? 54.204 -0.383 47.125 1.00 79.69 87 GLU A N 1
ATOM 687 C CA . GLU A 1 87 ? 55.574 0.097 47.364 1.00 79.69 87 GLU A CA 1
ATOM 688 C C . GLU A 1 87 ? 55.959 -0.026 48.847 1.00 79.69 87 GLU A C 1
ATOM 690 O O . GLU A 1 87 ? 56.929 -0.699 49.188 1.00 79.69 87 GLU A O 1
ATOM 695 N N . ASN A 1 88 ? 55.113 0.476 49.754 1.00 73.00 88 ASN A N 1
ATOM 696 C CA . ASN A 1 88 ? 55.332 0.327 51.198 1.00 73.00 88 ASN A CA 1
ATOM 697 C C . ASN A 1 88 ? 55.406 -1.145 51.648 1.00 73.00 88 ASN A C 1
ATOM 699 O O . ASN A 1 88 ? 56.105 -1.475 52.606 1.00 73.00 88 ASN A O 1
ATOM 703 N N . SER A 1 89 ? 54.646 -2.039 51.008 1.00 71.94 89 SER A N 1
ATOM 704 C CA . SER A 1 89 ? 54.656 -3.466 51.351 1.00 71.94 89 SER A CA 1
ATOM 705 C C . SER A 1 89 ? 55.917 -4.161 50.843 1.00 71.94 89 SER A C 1
ATOM 707 O O . SER A 1 89 ? 56.444 -5.032 51.534 1.00 71.94 89 SER A O 1
ATOM 709 N N . GLU A 1 90 ? 56.411 -3.771 49.668 1.00 75.44 90 GLU A N 1
ATOM 710 C CA . GLU A 1 90 ? 57.670 -4.256 49.102 1.00 75.44 90 GLU A CA 1
ATOM 711 C C . GLU A 1 90 ? 58.867 -3.813 49.952 1.00 75.44 90 GLU A C 1
ATOM 713 O O . GLU A 1 90 ? 59.696 -4.655 50.297 1.00 75.44 90 GLU A O 1
ATOM 718 N N . GLU A 1 91 ? 58.912 -2.550 50.391 1.00 72.62 91 GLU A N 1
ATOM 719 C CA . GLU A 1 91 ? 59.956 -2.051 51.300 1.00 72.62 91 GLU A CA 1
ATOM 720 C C . GLU A 1 91 ? 59.987 -2.827 52.626 1.00 72.62 91 GLU A C 1
ATOM 722 O O . GLU A 1 91 ? 61.050 -3.239 53.100 1.00 72.62 91 GLU A O 1
ATOM 727 N N . LEU A 1 92 ? 58.813 -3.076 53.219 1.00 69.81 92 LEU A N 1
ATOM 728 C CA . LEU A 1 92 ? 58.694 -3.867 54.446 1.00 69.81 92 LEU A CA 1
ATOM 729 C C . LEU A 1 92 ? 59.143 -5.317 54.239 1.00 69.81 92 LEU A C 1
ATOM 731 O O . LEU A 1 92 ? 59.808 -5.883 55.110 1.00 69.81 92 LEU A O 1
ATOM 735 N N . LEU A 1 93 ? 58.796 -5.920 53.099 1.00 71.50 93 LEU A N 1
ATOM 736 C CA . LEU A 1 93 ? 59.195 -7.284 52.764 1.00 71.50 93 LEU A CA 1
ATOM 737 C C . LEU A 1 93 ? 60.710 -7.385 52.565 1.00 71.50 93 LEU A C 1
ATOM 739 O O . LEU A 1 93 ? 61.340 -8.313 53.079 1.00 71.50 93 LEU A O 1
ATOM 743 N N . GLU A 1 94 ? 61.307 -6.426 51.860 1.00 72.75 94 GLU A N 1
ATOM 744 C CA . GLU A 1 94 ? 62.748 -6.380 51.638 1.00 72.75 94 GLU A CA 1
ATOM 745 C C . GLU A 1 94 ? 63.501 -6.187 52.962 1.00 72.75 94 GLU A C 1
ATOM 747 O O . GLU A 1 94 ? 64.463 -6.907 53.245 1.00 72.75 94 GLU A O 1
ATOM 752 N N . PHE A 1 95 ? 63.024 -5.287 53.824 1.00 67.00 95 PHE A N 1
ATOM 753 C CA . PHE A 1 95 ? 63.594 -5.075 55.153 1.00 67.00 95 PHE A CA 1
ATOM 754 C C . PHE A 1 95 ? 63.504 -6.332 56.035 1.00 67.00 95 PHE A C 1
ATOM 756 O O . PHE A 1 95 ? 64.504 -6.737 56.639 1.00 67.00 95 PHE A O 1
ATOM 763 N N . ALA A 1 96 ? 62.336 -6.984 56.080 1.00 67.06 96 ALA A N 1
ATOM 764 C CA . ALA A 1 96 ? 62.138 -8.226 56.827 1.00 67.06 96 ALA A CA 1
ATOM 765 C C . ALA A 1 96 ? 63.060 -9.347 56.322 1.00 67.06 96 ALA A C 1
ATOM 767 O O . ALA A 1 96 ? 63.648 -10.074 57.122 1.00 67.06 96 ALA A O 1
ATOM 768 N N . THR A 1 97 ? 63.241 -9.441 55.004 1.00 69.00 97 THR A N 1
ATOM 769 C CA . THR A 1 97 ? 64.134 -10.426 54.380 1.00 69.00 97 THR A CA 1
ATOM 770 C C . THR A 1 97 ? 65.592 -10.169 54.760 1.00 69.00 97 THR A C 1
ATOM 772 O O . THR A 1 97 ? 66.280 -11.090 55.186 1.00 69.00 97 THR A O 1
ATOM 775 N N . ARG A 1 98 ? 66.056 -8.912 54.716 1.00 68.50 98 ARG A N 1
ATOM 776 C CA . ARG A 1 98 ? 67.422 -8.554 55.144 1.00 68.50 98 ARG A CA 1
ATOM 777 C C . ARG A 1 98 ? 67.663 -8.816 56.633 1.00 68.50 98 ARG A C 1
ATOM 779 O O . ARG A 1 98 ? 68.763 -9.201 57.011 1.00 68.50 98 ARG A O 1
ATOM 786 N N . SER A 1 99 ? 66.647 -8.640 57.478 1.00 65.38 99 SER A N 1
ATOM 787 C CA . SER A 1 99 ? 66.751 -8.949 58.913 1.00 65.38 99 SER A CA 1
ATOM 788 C C . SER A 1 99 ? 66.884 -10.446 59.203 1.00 65.38 99 SER A C 1
ATOM 790 O O . SER A 1 99 ? 67.520 -10.812 60.189 1.00 65.38 99 SER A O 1
ATOM 792 N N . LEU A 1 100 ? 66.317 -11.314 58.357 1.00 65.31 100 LEU A N 1
ATOM 793 C CA . LEU A 1 100 ? 66.441 -12.770 58.502 1.00 65.31 100 LEU A CA 1
ATOM 794 C C . LEU A 1 100 ? 67.867 -13.283 58.239 1.00 65.31 100 LEU A C 1
ATOM 796 O O . LEU A 1 100 ? 68.228 -14.341 58.749 1.00 65.31 100 LEU A O 1
ATOM 800 N N . ASP A 1 101 ? 68.681 -12.532 57.493 1.00 64.44 101 ASP A N 1
ATOM 801 C CA . ASP A 1 101 ? 70.057 -12.910 57.146 1.00 64.44 101 ASP A CA 1
ATOM 802 C C . ASP A 1 101 ? 71.113 -12.485 58.188 1.00 64.44 101 ASP A C 1
ATOM 804 O O . ASP A 1 101 ? 72.293 -12.824 58.048 1.00 64.44 101 ASP A O 1
ATOM 808 N N . ILE A 1 102 ? 70.720 -11.785 59.260 1.00 68.00 102 ILE A N 1
ATOM 809 C CA . ILE A 1 102 ? 71.630 -11.395 60.348 1.00 68.00 102 ILE A CA 1
ATOM 810 C C . ILE A 1 102 ? 71.930 -12.619 61.227 1.00 68.00 102 ILE A C 1
ATOM 812 O O . ILE A 1 102 ? 71.048 -13.148 61.902 1.00 68.00 102 ILE A O 1
ATOM 816 N N . LYS A 1 103 ? 73.192 -13.070 61.237 1.00 64.50 103 LYS A N 1
ATOM 817 C CA . LYS A 1 103 ? 73.625 -14.299 61.935 1.00 64.50 103 LYS A CA 1
ATOM 818 C C . LYS A 1 103 ? 74.204 -14.067 63.332 1.00 64.50 103 LYS A C 1
ATOM 820 O O . LYS A 1 103 ? 74.296 -15.024 64.100 1.00 64.50 103 LYS A O 1
ATOM 825 N N . GLU A 1 104 ? 74.579 -12.833 63.677 1.00 67.19 104 GLU A N 1
ATOM 826 C CA . GLU A 1 104 ? 75.132 -12.509 64.997 1.00 67.19 104 GLU A CA 1
ATOM 827 C C . GLU A 1 104 ? 74.067 -11.941 65.964 1.00 67.19 104 GLU A C 1
ATOM 829 O O . GLU A 1 104 ? 73.391 -10.961 65.633 1.00 67.19 104 GLU A O 1
ATOM 834 N N . PRO A 1 105 ? 73.919 -12.500 67.187 1.00 60.03 105 PRO A N 1
ATOM 835 C CA . PRO A 1 105 ? 72.888 -12.086 68.151 1.00 60.03 105 PRO A CA 1
ATOM 836 C C . PRO A 1 105 ? 72.988 -10.622 68.617 1.00 60.03 105 PRO A C 1
ATOM 838 O O . PRO A 1 105 ? 71.974 -9.995 68.946 1.00 60.03 105 PRO A O 1
ATOM 841 N N . GLU A 1 106 ? 74.201 -10.066 68.654 1.00 60.22 106 GLU A N 1
ATOM 842 C CA . GLU A 1 106 ? 74.452 -8.685 69.083 1.00 60.22 106 GLU A CA 1
ATOM 843 C C . GLU A 1 106 ? 74.084 -7.670 67.991 1.00 60.22 106 GLU A C 1
ATOM 845 O O . GLU A 1 106 ? 73.460 -6.650 68.294 1.00 60.22 106 GLU A O 1
ATOM 850 N N . GLU A 1 107 ? 74.375 -7.964 66.717 1.00 59.19 107 GLU A N 1
ATOM 851 C CA . GLU A 1 107 ? 73.940 -7.144 65.575 1.00 59.19 107 GLU A CA 1
ATOM 852 C C . GLU A 1 107 ? 72.427 -7.195 65.377 1.00 59.19 107 GLU A C 1
ATOM 854 O O . GLU A 1 107 ? 71.811 -6.160 65.116 1.00 59.19 107 GLU A O 1
ATOM 859 N N . PHE A 1 108 ? 71.807 -8.358 65.592 1.00 62.81 108 PHE A N 1
ATOM 860 C CA . PHE A 1 108 ? 70.352 -8.486 65.575 1.00 62.81 108 PHE A CA 1
ATOM 861 C C . PHE A 1 108 ? 69.707 -7.606 66.656 1.00 62.81 108 PHE A C 1
ATOM 863 O O . PHE A 1 108 ? 68.755 -6.877 66.383 1.00 62.81 108 PHE A O 1
ATOM 870 N N . SER A 1 109 ? 70.288 -7.573 67.862 1.00 58.06 109 SER A N 1
ATOM 871 C CA . SER A 1 109 ? 69.840 -6.707 68.966 1.00 58.06 109 SER A CA 1
ATOM 872 C C . SER A 1 109 ? 70.096 -5.211 68.714 1.00 58.06 109 SER A C 1
ATOM 874 O O . SER A 1 109 ? 69.392 -4.352 69.247 1.00 58.06 109 SER A O 1
ATOM 876 N N . LYS A 1 110 ? 71.083 -4.868 67.879 1.00 57.97 110 LYS A N 1
ATOM 877 C CA . LYS A 1 110 ? 71.382 -3.485 67.469 1.00 57.97 110 LYS A CA 1
ATOM 878 C C . LYS A 1 110 ? 70.462 -3.003 66.346 1.00 57.97 110 LYS A C 1
ATOM 880 O O . LYS A 1 110 ? 69.968 -1.880 66.398 1.00 57.97 110 LYS A O 1
ATOM 885 N N . CYS A 1 111 ? 70.157 -3.876 65.387 1.00 55.53 111 CYS A N 1
ATOM 886 C CA . CYS A 1 111 ? 69.083 -3.678 64.416 1.00 55.53 111 CYS A CA 1
ATOM 887 C C . CYS A 1 111 ? 67.736 -3.498 65.149 1.00 55.53 111 CYS A C 1
ATOM 889 O O . CYS A 1 111 ? 66.965 -2.590 64.830 1.00 55.53 111 CYS A O 1
ATOM 891 N N . HIS A 1 112 ? 67.536 -4.264 66.235 1.00 53.44 112 HIS A N 1
ATOM 892 C CA . HIS A 1 112 ? 66.406 -4.154 67.162 1.00 53.44 112 HIS A CA 1
ATOM 893 C C . HIS A 1 112 ? 66.322 -2.803 67.907 1.00 53.44 112 HIS A C 1
ATOM 895 O O . HIS A 1 112 ? 65.230 -2.355 68.245 1.00 53.44 112 HIS A O 1
ATOM 901 N N . SER A 1 113 ? 67.436 -2.109 68.156 1.00 53.09 113 SER A N 1
ATOM 902 C CA . SER A 1 113 ? 67.425 -0.846 68.912 1.00 53.09 113 SER A CA 1
ATOM 903 C C . SER A 1 113 ? 67.471 0.420 68.048 1.00 53.09 113 SER A C 1
ATOM 905 O O . SER A 1 113 ? 66.955 1.447 68.481 1.00 53.09 113 SER A O 1
ATOM 907 N N . LEU A 1 114 ? 68.029 0.368 66.830 1.00 54.88 114 LEU A N 1
ATOM 908 C CA . LEU A 1 114 ? 68.215 1.555 65.975 1.00 54.88 114 LEU A CA 1
ATOM 909 C C . LEU A 1 114 ? 67.136 1.779 64.901 1.00 54.88 114 LEU A C 1
ATOM 911 O O . LEU A 1 114 ? 67.014 2.897 64.413 1.00 54.88 114 LEU A O 1
ATOM 915 N N . GLY A 1 115 ? 66.329 0.774 64.553 1.00 53.47 115 GLY A N 1
ATOM 916 C CA . GLY A 1 115 ? 65.222 0.942 63.590 1.00 53.47 115 GLY A CA 1
ATOM 917 C C . GLY A 1 115 ? 63.918 0.250 63.983 1.00 53.47 115 GLY A C 1
ATOM 918 O O . GLY A 1 115 ? 62.880 0.461 63.362 1.00 53.47 115 GLY A O 1
ATOM 919 N N . LEU A 1 116 ? 63.946 -0.573 65.030 1.00 50.62 116 LEU A N 1
ATOM 920 C CA . LEU A 1 116 ? 62.850 -1.487 65.342 1.00 50.62 116 LEU A CA 1
ATOM 921 C C . LEU A 1 116 ? 61.775 -0.898 66.260 1.00 50.62 116 LEU A C 1
ATOM 923 O O . LEU A 1 116 ? 60.654 -1.404 66.275 1.00 50.62 116 LEU A O 1
ATOM 927 N N . PHE A 1 117 ? 62.063 0.180 66.993 1.00 46.44 117 PHE A N 1
ATOM 928 C CA . PHE A 1 117 ? 61.080 0.740 67.926 1.00 46.44 117 PHE A CA 1
ATOM 929 C C . PHE A 1 117 ? 59.952 1.520 67.232 1.00 46.44 117 PHE A C 1
ATOM 931 O O . PHE A 1 117 ? 58.874 1.648 67.801 1.00 46.44 117 PHE A O 1
ATOM 938 N N . SER A 1 118 ? 60.137 1.993 65.992 1.00 47.59 118 SER A N 1
ATOM 939 C CA . SER A 1 118 ? 59.042 2.625 65.238 1.00 47.59 118 SER A CA 1
ATOM 940 C C . SER A 1 118 ? 58.293 1.656 64.320 1.00 47.59 118 SER A C 1
ATOM 942 O O . SER A 1 118 ? 57.094 1.835 64.130 1.00 47.59 118 SER A O 1
ATOM 944 N N . VAL A 1 119 ? 58.951 0.619 63.783 1.00 50.31 119 VAL A N 1
ATOM 945 C CA . VAL A 1 119 ? 58.335 -0.279 62.783 1.00 50.31 119 VAL A CA 1
ATOM 946 C C . VAL A 1 119 ? 57.837 -1.604 63.384 1.00 50.31 119 VAL A C 1
ATOM 948 O O . VAL A 1 119 ? 56.804 -2.115 62.958 1.00 50.31 119 VAL A O 1
ATOM 951 N N . ILE A 1 120 ? 58.497 -2.160 64.411 1.00 46.22 120 ILE A N 1
ATOM 952 C CA . ILE A 1 120 ? 58.146 -3.486 64.971 1.00 46.22 120 ILE A CA 1
ATOM 953 C C . ILE A 1 120 ? 57.371 -3.416 66.289 1.00 46.22 120 ILE A C 1
ATOM 955 O O . ILE A 1 120 ? 56.676 -4.383 66.623 1.00 46.22 120 ILE A O 1
ATOM 959 N N . GLN A 1 121 ? 57.346 -2.278 66.989 1.00 43.81 121 GLN A N 1
ATOM 960 C CA . GLN A 1 121 ? 56.410 -2.129 68.110 1.00 43.81 121 GLN A CA 1
ATOM 961 C C . GLN A 1 121 ? 54.939 -2.199 67.658 1.00 43.81 121 GLN A C 1
ATOM 963 O O . GLN A 1 121 ? 54.086 -2.631 68.431 1.00 43.81 121 GLN A O 1
ATOM 968 N N . ASP A 1 122 ? 54.643 -1.907 66.388 1.00 41.97 122 ASP A N 1
ATOM 969 C CA . ASP A 1 122 ? 53.315 -2.154 65.815 1.00 41.97 122 ASP A CA 1
ATOM 970 C C . ASP A 1 122 ? 53.108 -3.610 65.336 1.00 41.97 122 ASP A C 1
ATOM 972 O O . ASP A 1 122 ? 51.975 -4.006 65.088 1.00 41.97 122 ASP A O 1
ATOM 976 N N . CYS A 1 123 ? 54.146 -4.455 65.258 1.00 44.66 123 CYS A N 1
ATOM 977 C CA . CYS A 1 123 ? 54.043 -5.838 64.755 1.00 44.66 123 CYS A CA 1
ATOM 978 C C . CYS A 1 123 ? 54.137 -6.935 65.836 1.00 44.66 123 CYS A C 1
ATOM 980 O O . CYS A 1 123 ? 53.901 -8.102 65.532 1.00 44.66 123 CYS A O 1
ATOM 982 N N . THR A 1 124 ? 54.443 -6.601 67.095 1.00 42.06 124 THR A N 1
ATOM 983 C CA . THR A 1 124 ? 54.633 -7.589 68.188 1.00 42.06 124 THR A CA 1
ATOM 984 C C . THR A 1 124 ? 53.466 -7.705 69.176 1.00 42.06 124 THR A C 1
ATOM 986 O O . THR A 1 124 ? 53.528 -8.491 70.120 1.00 42.06 124 THR A O 1
ATOM 989 N N . GLN A 1 125 ? 52.337 -7.044 68.904 1.00 42.25 125 GLN A N 1
ATOM 990 C CA . GLN A 1 125 ? 51.030 -7.580 69.287 1.00 42.25 125 GLN A CA 1
ATOM 991 C C . GLN A 1 125 ? 50.419 -8.285 68.077 1.00 42.25 125 GLN A C 1
ATOM 993 O O . GLN A 1 125 ? 50.282 -7.702 67.004 1.00 42.25 125 GLN A O 1
ATOM 998 N N . GLN A 1 126 ? 49.975 -9.518 68.297 1.00 42.69 126 GLN A N 1
ATOM 999 C CA . GLN A 1 126 ? 49.308 -10.452 67.380 1.00 42.69 126 GLN A CA 1
ATOM 1000 C C . GLN A 1 126 ? 48.027 -9.914 66.686 1.00 42.69 126 GLN A C 1
ATOM 1002 O O . GLN A 1 126 ? 47.281 -10.673 66.079 1.00 42.69 126 GLN A O 1
ATOM 1007 N N . TYR A 1 127 ? 47.767 -8.606 66.747 1.00 40.06 127 TYR A N 1
ATOM 1008 C CA . TYR A 1 127 ? 46.580 -7.926 66.234 1.00 40.06 127 TYR A CA 1
ATOM 1009 C C . TYR A 1 127 ? 46.851 -6.847 65.164 1.00 40.06 127 TYR A C 1
ATOM 1011 O O . TYR A 1 127 ? 45.890 -6.233 64.694 1.00 40.06 127 TYR A O 1
ATOM 1019 N N . ARG A 1 128 ? 48.104 -6.598 64.732 1.00 43.81 128 ARG A N 1
ATOM 1020 C CA . ARG A 1 128 ? 48.408 -5.450 63.844 1.00 43.81 128 ARG A CA 1
ATOM 1021 C C . ARG A 1 128 ? 49.235 -5.681 62.568 1.00 43.81 128 ARG A C 1
ATOM 1023 O O . ARG A 1 128 ? 49.340 -4.743 61.790 1.00 43.81 128 ARG A O 1
ATOM 1030 N N . VAL A 1 129 ? 49.661 -6.897 62.209 1.00 47.22 129 VAL A N 1
ATOM 1031 C CA . VAL A 1 129 ? 50.070 -7.162 60.798 1.00 47.22 129 VAL A CA 1
ATOM 1032 C C . VAL A 1 129 ? 48.888 -6.891 59.841 1.00 47.22 129 VAL A C 1
ATOM 1034 O O . VAL A 1 129 ? 49.044 -6.348 58.753 1.00 47.22 129 VAL A O 1
ATOM 1037 N N . THR A 1 130 ? 47.665 -7.115 60.329 1.00 47.00 130 THR A N 1
ATOM 1038 C CA . THR A 1 130 ? 46.371 -6.735 59.734 1.00 47.00 130 THR A CA 1
ATOM 1039 C C . THR A 1 130 ? 46.100 -5.222 59.633 1.00 47.00 130 THR A C 1
ATOM 1041 O O . THR A 1 130 ? 45.054 -4.832 59.112 1.00 47.00 130 THR A O 1
ATOM 1044 N N . MET A 1 131 ? 46.987 -4.352 60.137 1.00 45.84 131 MET A N 1
ATOM 1045 C CA . MET A 1 131 ? 46.859 -2.888 60.033 1.00 45.84 131 MET A CA 1
ATOM 1046 C C . MET A 1 131 ? 47.593 -2.286 58.836 1.00 45.84 131 MET A C 1
ATOM 1048 O O . MET A 1 131 ? 47.317 -1.124 58.526 1.00 45.84 131 MET A O 1
ATOM 1052 N N . ALA A 1 132 ? 48.510 -3.015 58.182 1.00 55.16 132 ALA A N 1
ATOM 1053 C CA . ALA A 1 132 ? 49.232 -2.462 57.039 1.00 55.16 132 ALA A CA 1
ATOM 1054 C C . ALA A 1 132 ? 48.227 -2.042 55.956 1.00 55.16 132 ALA A C 1
ATOM 1056 O O . ALA A 1 132 ? 47.236 -2.740 55.717 1.00 55.16 132 ALA A O 1
ATOM 1057 N N . SER A 1 133 ? 48.457 -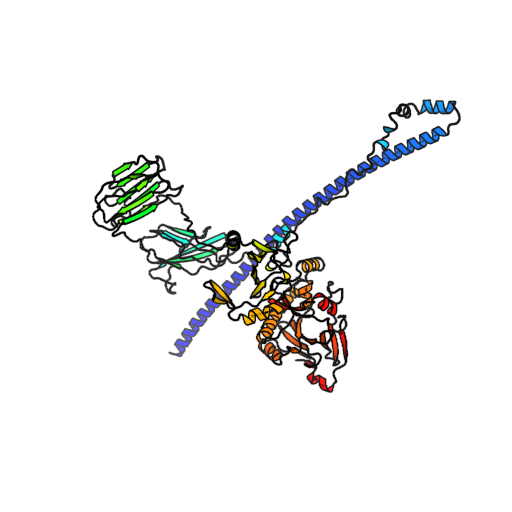0.885 55.330 1.00 56.31 133 SER A N 1
ATOM 1058 C CA . SER A 1 133 ? 47.512 -0.277 54.382 1.00 56.31 133 SER A CA 1
ATOM 1059 C C . SER A 1 133 ? 47.075 -1.261 53.294 1.00 56.31 133 SER A C 1
ATOM 1061 O O . SER A 1 133 ? 45.890 -1.318 52.973 1.00 56.31 133 SER A O 1
ATOM 1063 N N . ALA A 1 134 ? 47.991 -2.114 52.824 1.00 60.22 134 ALA A N 1
ATOM 1064 C CA . ALA A 1 134 ? 47.723 -3.169 51.853 1.00 60.22 134 ALA A CA 1
ATOM 1065 C C . ALA A 1 134 ? 46.652 -4.185 52.294 1.00 60.22 134 ALA A C 1
ATOM 1067 O O . ALA A 1 134 ? 45.803 -4.556 51.488 1.00 60.22 134 ALA A O 1
ATOM 1068 N N . PHE A 1 135 ? 46.608 -4.579 53.573 1.00 59.59 135 PHE A N 1
ATOM 1069 C CA . PHE A 1 135 ? 45.616 -5.540 54.087 1.00 59.59 135 PHE A CA 1
ATOM 1070 C C . PHE A 1 135 ? 44.216 -4.936 54.280 1.00 59.59 135 PHE A C 1
ATOM 1072 O O . PHE A 1 135 ? 43.253 -5.672 54.496 1.00 59.59 135 PHE A O 1
ATOM 1079 N N . ARG A 1 136 ? 44.079 -3.607 54.191 1.00 63.16 136 ARG A N 1
ATOM 1080 C CA . ARG A 1 136 ? 42.795 -2.887 54.273 1.00 63.16 136 ARG A CA 1
ATOM 1081 C C . ARG A 1 136 ? 42.271 -2.422 52.913 1.00 63.16 136 ARG A C 1
ATOM 1083 O O . ARG A 1 136 ? 41.174 -1.863 52.852 1.00 63.16 136 ARG A O 1
ATOM 1090 N N . LEU A 1 137 ? 43.023 -2.630 51.832 1.00 68.69 137 LEU A N 1
ATOM 1091 C CA . LEU A 1 137 ? 42.614 -2.204 50.498 1.00 68.69 137 LEU A CA 1
ATOM 1092 C C . LEU A 1 137 ? 41.553 -3.139 49.910 1.00 68.69 137 LEU A C 1
ATOM 1094 O O . LEU A 1 137 ? 41.719 -4.354 49.829 1.00 68.69 137 LEU A O 1
ATOM 1098 N N . SER A 1 138 ? 40.459 -2.544 49.435 1.00 69.06 138 SER A N 1
ATOM 1099 C CA . SER A 1 138 ? 39.494 -3.246 48.592 1.00 69.06 138 SER A CA 1
ATOM 1100 C C . SER A 1 138 ? 40.061 -3.387 47.180 1.00 69.06 138 SER A C 1
ATOM 1102 O O . SER A 1 138 ? 40.237 -2.390 46.480 1.00 69.06 138 SER A O 1
ATOM 1104 N N . LEU A 1 139 ? 40.267 -4.628 46.733 1.00 76.25 139 LEU A N 1
ATOM 1105 C CA . LEU A 1 139 ? 40.704 -4.962 45.368 1.00 76.25 139 LEU A CA 1
ATOM 1106 C C . LEU A 1 139 ? 39.554 -4.965 44.343 1.00 76.25 139 LEU A C 1
ATOM 1108 O O . LEU A 1 139 ? 39.694 -5.485 43.238 1.00 76.25 139 LEU A O 1
ATOM 1112 N N . LYS A 1 140 ? 38.396 -4.401 44.703 1.00 79.31 140 LYS A N 1
ATOM 1113 C CA . LYS A 1 140 ? 37.284 -4.178 43.774 1.00 79.31 140 LYS A CA 1
ATOM 1114 C C . LYS A 1 140 ? 37.315 -2.731 43.274 1.00 79.31 140 LYS A C 1
ATOM 1116 O O . LYS A 1 140 ? 37.413 -1.826 44.112 1.00 79.31 140 LYS A O 1
ATOM 1121 N N . PRO A 1 141 ? 37.190 -2.492 41.955 1.00 80.00 141 PRO A N 1
ATOM 1122 C CA . PRO A 1 141 ? 37.021 -1.145 41.421 1.00 80.00 141 PRO A CA 1
ATOM 1123 C C . PRO A 1 141 ? 35.845 -0.438 42.101 1.00 80.00 141 PRO A C 1
ATOM 1125 O O . PRO A 1 141 ? 34.753 -1.002 42.201 1.00 80.00 141 PRO A O 1
ATOM 1128 N N . LYS A 1 142 ? 36.061 0.789 42.584 1.00 84.25 142 LYS A N 1
ATOM 1129 C CA . LYS A 1 142 ? 35.011 1.584 43.246 1.00 84.25 142 LYS A CA 1
ATOM 1130 C C . LYS A 1 142 ? 33.918 2.058 42.291 1.00 84.25 142 LYS A C 1
ATOM 1132 O O . LYS A 1 142 ? 32.809 2.358 42.723 1.00 84.25 142 LYS A O 1
ATOM 1137 N N . VAL A 1 143 ? 34.230 2.131 41.001 1.00 86.81 143 VAL A N 1
ATOM 1138 C CA . VAL A 1 143 ? 33.297 2.517 39.942 1.00 86.81 143 VAL A CA 1
ATOM 1139 C C . VAL A 1 143 ? 33.284 1.456 38.848 1.00 86.81 143 VAL A C 1
ATOM 1141 O O . VAL A 1 143 ? 34.297 0.820 38.565 1.00 86.81 143 VAL A O 1
ATOM 1144 N N . SER A 1 144 ? 32.117 1.262 38.238 1.00 85.31 144 SER A N 1
ATOM 1145 C CA . SER A 1 144 ? 31.940 0.384 37.080 1.00 85.31 144 SER A CA 1
ATOM 1146 C C . SER A 1 144 ? 32.203 1.142 35.777 1.00 85.31 144 SER A C 1
ATOM 1148 O O . SER A 1 144 ? 31.872 2.328 35.662 1.00 85.31 144 SER A O 1
ATOM 1150 N N . GLU A 1 145 ? 32.700 0.431 34.765 1.00 81.25 145 GLU A N 1
ATOM 1151 C CA . GLU A 1 145 ? 32.795 0.905 33.378 1.00 81.25 145 GLU A CA 1
ATOM 1152 C C . GLU A 1 145 ? 31.425 1.187 32.730 1.00 81.25 145 GLU A C 1
ATOM 1154 O O . GLU A 1 145 ? 31.351 1.861 31.707 1.00 81.25 145 GLU A O 1
ATOM 1159 N N . ASN A 1 146 ? 30.323 0.728 33.337 1.00 82.50 146 ASN A N 1
ATOM 1160 C CA . ASN A 1 146 ? 28.994 0.828 32.748 1.00 82.50 146 ASN A CA 1
ATOM 1161 C C . ASN A 1 146 ? 28.475 2.280 32.652 1.00 82.50 146 ASN A C 1
ATOM 1163 O O . ASN A 1 146 ? 28.273 2.949 33.669 1.00 82.50 146 ASN A O 1
ATOM 1167 N N . MET A 1 147 ? 28.178 2.733 31.433 1.00 83.75 147 MET A N 1
ATOM 1168 C CA . MET A 1 147 ? 27.605 4.050 31.114 1.00 83.75 147 MET A CA 1
ATOM 1169 C C . MET A 1 147 ? 26.184 3.969 30.522 1.00 83.75 147 MET A C 1
ATOM 1171 O O . MET A 1 147 ? 25.658 4.973 30.055 1.00 83.75 147 MET A O 1
ATOM 1175 N N . THR A 1 148 ? 25.528 2.802 30.556 1.00 82.25 148 THR A N 1
ATOM 1176 C CA . THR A 1 148 ? 24.238 2.571 29.874 1.00 82.25 148 THR A CA 1
ATOM 1177 C C . THR A 1 148 ? 23.086 3.436 30.384 1.00 82.25 148 THR A C 1
ATOM 1179 O O . THR A 1 148 ? 22.108 3.625 29.675 1.00 82.25 148 THR A O 1
ATOM 1182 N N . HIS A 1 149 ? 23.186 3.992 31.593 1.00 80.19 149 HIS A N 1
ATOM 1183 C CA . HIS A 1 149 ? 22.195 4.922 32.147 1.00 80.19 149 HIS A CA 1
ATOM 1184 C C . HIS A 1 149 ? 22.144 6.276 31.413 1.00 80.19 149 HIS A C 1
ATOM 1186 O O . HIS A 1 149 ? 21.200 7.030 31.618 1.00 80.19 149 HIS A O 1
ATOM 1192 N N . LEU A 1 150 ? 23.140 6.574 30.566 1.00 85.75 150 LEU A N 1
ATOM 1193 C CA . LEU A 1 150 ? 23.175 7.740 29.675 1.00 85.75 150 LEU A CA 1
ATOM 1194 C C . LEU A 1 150 ? 22.786 7.388 28.230 1.00 85.75 150 LEU A C 1
ATOM 1196 O O . LEU A 1 150 ? 22.939 8.217 27.335 1.00 85.75 150 LEU A O 1
ATOM 1200 N N . MET A 1 151 ? 22.331 6.157 27.968 1.00 80.69 151 MET A N 1
ATOM 1201 C CA . MET A 1 151 ? 21.807 5.801 26.652 1.00 80.69 151 MET A CA 1
ATOM 1202 C C . MET A 1 151 ? 20.537 6.597 26.371 1.00 80.69 151 MET A C 1
ATOM 1204 O O . MET A 1 151 ? 19.628 6.646 27.196 1.00 80.69 151 MET A O 1
ATOM 1208 N N . VAL A 1 152 ? 20.488 7.189 25.184 1.00 83.50 152 VAL A N 1
ATOM 1209 C CA . VAL A 1 152 ? 19.361 7.994 24.717 1.00 83.50 152 VAL A CA 1
ATOM 1210 C C . VAL A 1 152 ? 18.524 7.203 23.720 1.00 83.50 152 VAL A C 1
ATOM 1212 O O . VAL A 1 152 ? 19.059 6.482 22.875 1.00 83.50 152 VAL A O 1
ATOM 1215 N N . ASP A 1 153 ? 17.209 7.363 23.814 1.00 82.31 153 ASP A N 1
ATOM 1216 C CA . ASP A 1 153 ? 16.239 6.845 22.858 1.00 82.31 153 ASP A CA 1
ATOM 1217 C C . ASP A 1 153 ? 15.422 8.021 22.317 1.00 82.31 153 ASP A C 1
ATOM 1219 O O . ASP A 1 153 ? 14.594 8.574 23.030 1.00 82.31 153 ASP A O 1
ATOM 1223 N N . PHE A 1 154 ? 15.680 8.402 21.063 1.00 84.75 154 PHE A N 1
ATOM 1224 C CA . PHE A 1 154 ? 14.976 9.493 20.376 1.00 84.75 154 PHE A CA 1
ATOM 1225 C C . PHE A 1 154 ? 13.782 9.005 19.544 1.00 84.75 154 PHE A C 1
ATOM 1227 O O . PHE A 1 154 ? 13.375 9.659 18.580 1.00 84.75 154 PHE A O 1
ATOM 1234 N N . SER A 1 155 ? 13.271 7.800 19.812 1.00 80.12 155 SER A N 1
ATOM 1235 C CA . SER A 1 155 ? 12.198 7.212 19.003 1.00 80.12 155 SER A CA 1
ATOM 1236 C C . SER A 1 155 ? 10.921 8.055 19.042 1.00 80.12 155 SER A C 1
ATOM 1238 O O . SER A 1 155 ? 10.276 8.221 18.008 1.00 80.12 155 SER A O 1
ATOM 1240 N N . GLN A 1 156 ? 10.585 8.636 20.198 1.00 80.75 156 GLN A N 1
ATOM 1241 C CA . GLN A 1 156 ? 9.399 9.479 20.357 1.00 80.75 156 GLN A CA 1
ATOM 1242 C C . GLN A 1 156 ? 9.552 10.819 19.624 1.00 80.75 156 GLN A C 1
ATOM 1244 O O . GLN A 1 156 ? 8.662 11.224 18.880 1.00 80.75 156 GLN A O 1
ATOM 1249 N N . GLU A 1 157 ? 10.693 11.489 19.775 1.00 84.25 157 GLU A N 1
ATOM 1250 C CA . GLU A 1 157 ? 10.981 12.784 19.155 1.00 84.25 157 GLU A CA 1
ATOM 1251 C C . GLU A 1 157 ? 11.056 12.660 17.630 1.00 84.25 157 GLU A C 1
ATOM 1253 O O . GLU A 1 157 ? 10.503 13.494 16.914 1.00 84.25 157 GLU A O 1
ATOM 1258 N N . ARG A 1 158 ? 11.665 11.583 17.110 1.00 80.81 158 ARG A N 1
ATOM 1259 C CA . ARG A 1 158 ? 11.668 11.291 15.666 1.00 80.81 158 ARG A CA 1
ATOM 1260 C C . ARG A 1 158 ? 10.262 11.078 15.129 1.00 80.81 158 ARG A C 1
ATOM 1262 O O . ARG A 1 158 ? 9.946 11.607 14.069 1.00 80.81 158 ARG A O 1
ATOM 1269 N N . GLN A 1 159 ? 9.417 10.355 15.863 1.00 74.69 159 GLN A N 1
ATOM 1270 C CA . GLN A 1 159 ? 8.024 10.160 15.474 1.00 74.69 159 GLN A CA 1
ATOM 1271 C C . GLN A 1 159 ? 7.273 11.498 15.438 1.00 74.69 159 GLN A C 1
ATOM 1273 O O . GLN A 1 159 ? 6.540 11.762 14.490 1.00 74.69 159 GLN A O 1
ATOM 1278 N N . MET A 1 160 ? 7.499 12.379 16.417 1.00 76.38 160 MET A N 1
ATOM 1279 C CA . MET A 1 160 ? 6.909 13.720 16.421 1.00 76.38 160 MET A CA 1
ATOM 1280 C C . MET A 1 160 ? 7.372 14.556 15.218 1.00 76.38 160 MET A C 1
ATOM 1282 O O . MET A 1 160 ? 6.532 15.133 14.527 1.00 76.38 160 MET A O 1
ATOM 1286 N N . LEU A 1 161 ? 8.670 14.560 14.897 1.00 79.88 161 LEU A N 1
ATOM 1287 C CA . LEU A 1 161 ? 9.208 15.278 13.733 1.00 79.88 161 LEU A CA 1
ATOM 1288 C C . LEU A 1 161 ? 8.688 14.716 12.397 1.00 79.88 161 LEU A C 1
ATOM 1290 O O . LEU A 1 161 ? 8.373 15.482 11.493 1.00 79.88 161 LEU A O 1
ATOM 1294 N N . GLN A 1 162 ? 8.517 13.397 12.275 1.00 73.81 162 GLN A N 1
ATOM 1295 C CA . GLN A 1 162 ? 7.950 12.760 11.075 1.00 73.81 162 GLN A CA 1
ATOM 1296 C C . GLN A 1 162 ? 6.453 13.053 10.876 1.00 73.81 162 GLN A C 1
ATOM 1298 O O . GLN A 1 162 ? 5.929 12.899 9.773 1.00 73.81 162 GLN A O 1
ATOM 1303 N N . THR A 1 163 ? 5.749 13.489 11.925 1.00 74.69 163 THR A N 1
ATOM 1304 C CA . THR A 1 163 ? 4.341 13.910 11.826 1.00 74.69 163 THR A CA 1
ATOM 1305 C C . THR A 1 163 ? 4.160 15.373 11.422 1.00 74.69 163 THR A C 1
ATOM 1307 O O . THR A 1 163 ? 3.018 15.802 11.217 1.00 74.69 163 THR A O 1
ATOM 1310 N N . LEU A 1 164 ? 5.253 16.133 11.268 1.00 75.81 164 LEU A N 1
ATOM 1311 C CA . LEU A 1 164 ? 5.204 17.497 10.754 1.00 75.81 164 LEU A CA 1
ATOM 1312 C C . LEU A 1 164 ? 4.655 17.481 9.324 1.00 75.81 164 LEU A C 1
ATOM 1314 O O . LEU A 1 164 ? 5.190 16.847 8.418 1.00 75.81 164 LEU A O 1
ATOM 1318 N N . LYS A 1 165 ? 3.536 18.171 9.131 1.00 72.44 165 LYS A N 1
ATOM 1319 C CA . LYS A 1 165 ? 2.867 18.348 7.843 1.00 72.44 165 LYS A CA 1
ATOM 1320 C C . LYS A 1 165 ? 2.428 19.797 7.754 1.00 72.44 165 LYS A C 1
ATOM 1322 O O . LYS A 1 165 ? 2.033 20.363 8.778 1.00 72.44 165 LYS A O 1
ATOM 1327 N N . PHE A 1 166 ? 2.411 20.351 6.542 1.00 71.00 166 PHE A N 1
ATOM 1328 C CA . PHE A 1 166 ? 1.714 21.610 6.287 1.00 71.00 166 PHE A CA 1
ATOM 1329 C C . PHE A 1 166 ? 0.292 21.533 6.847 1.00 71.00 166 PHE A C 1
ATOM 1331 O O . PHE A 1 166 ? -0.341 20.469 6.828 1.00 71.00 166 PHE A O 1
ATOM 1338 N N . LEU A 1 167 ? -0.197 22.647 7.390 1.00 67.56 167 LEU A N 1
ATOM 1339 C CA . LEU A 1 167 ? -1.564 22.709 7.886 1.00 67.56 167 LEU A CA 1
ATOM 1340 C C . LEU A 1 167 ? -2.511 22.458 6.699 1.00 67.56 167 LEU A C 1
ATOM 1342 O O . LEU A 1 167 ? -2.474 23.223 5.734 1.00 67.56 167 LEU A O 1
ATOM 1346 N N . PRO A 1 168 ? -3.315 21.378 6.717 1.00 69.88 168 PRO A N 1
ATOM 1347 C CA . PRO A 1 168 ? -4.202 21.071 5.605 1.00 69.88 168 PRO A CA 1
ATOM 1348 C C . PRO A 1 168 ? -5.254 22.170 5.488 1.00 69.88 168 PRO A C 1
ATOM 1350 O O . PRO A 1 168 ? -5.719 22.677 6.508 1.00 69.88 168 PRO A O 1
ATOM 1353 N N . VAL A 1 169 ? -5.646 22.529 4.262 1.00 76.81 169 VAL A N 1
ATOM 1354 C CA . VAL A 1 169 ? -6.800 23.415 4.065 1.00 76.81 169 VAL A CA 1
ATOM 1355 C C . VAL A 1 169 ? -7.999 22.754 4.749 1.00 76.81 169 VAL A C 1
ATOM 1357 O O . VAL A 1 169 ? -8.322 21.615 4.395 1.00 76.81 169 VAL A O 1
ATOM 1360 N N . PRO A 1 170 ? -8.640 23.410 5.734 1.00 83.31 170 PRO A N 1
ATOM 1361 C CA . PRO A 1 170 ? -9.769 22.808 6.421 1.00 83.31 170 PRO A CA 1
ATOM 1362 C C . PRO A 1 170 ? -10.874 22.477 5.416 1.00 83.31 170 PRO A C 1
ATOM 1364 O O . PRO A 1 170 ? -11.213 23.304 4.566 1.00 83.31 170 PRO A O 1
ATOM 1367 N N . LYS A 1 171 ? -11.437 21.269 5.499 1.00 85.75 171 LYS A N 1
ATOM 1368 C CA . LYS A 1 171 ? -12.582 20.887 4.662 1.00 85.75 171 LYS A CA 1
ATOM 1369 C C . LYS A 1 171 ? -13.786 21.787 4.961 1.00 85.75 171 LYS A C 1
ATOM 1371 O O . LYS A 1 171 ? -13.914 22.317 6.066 1.00 85.75 171 LYS A O 1
ATOM 1376 N N . ALA A 1 172 ? -14.679 21.936 3.984 1.00 88.25 172 ALA A N 1
ATOM 1377 C CA . ALA A 1 172 ? -15.931 22.649 4.192 1.00 88.25 172 ALA A CA 1
ATOM 1378 C C . ALA A 1 172 ? -16.754 21.948 5.297 1.00 88.25 172 ALA A C 1
ATOM 1380 O O . ALA A 1 172 ? -16.961 20.733 5.219 1.00 88.25 172 ALA A O 1
ATOM 1381 N N . PRO A 1 173 ? -17.207 22.671 6.337 1.00 91.06 173 PRO A N 1
ATOM 1382 C CA . PRO A 1 173 ? -18.139 22.133 7.320 1.00 91.06 173 PRO A CA 1
ATOM 1383 C C . PRO A 1 173 ? -19.459 21.718 6.665 1.00 91.06 173 PRO A C 1
ATOM 1385 O O . PRO A 1 173 ? -19.922 22.358 5.726 1.00 91.06 173 PRO A O 1
ATOM 1388 N N . GLU A 1 174 ? -20.117 20.700 7.205 1.00 91.00 174 GLU A N 1
ATOM 1389 C CA . GLU A 1 174 ? -21.482 20.334 6.829 1.00 91.00 174 GLU A CA 1
ATOM 1390 C C . GLU A 1 174 ? -22.447 20.912 7.859 1.00 91.00 174 GLU A C 1
ATOM 1392 O O . GLU A 1 174 ? -22.445 20.493 9.019 1.00 91.00 174 GLU A O 1
ATOM 1397 N N . ILE A 1 175 ? -23.277 21.877 7.456 1.00 87.75 175 ILE A N 1
ATOM 1398 C CA . ILE A 1 175 ? -24.395 22.324 8.295 1.00 87.75 175 ILE A CA 1
ATOM 1399 C C . ILE A 1 175 ? -25.376 21.160 8.405 1.00 87.75 175 ILE A C 1
ATOM 1401 O O . ILE A 1 175 ? -25.830 20.654 7.383 1.00 87.75 175 ILE A O 1
ATOM 1405 N N . ASP A 1 176 ? -25.713 20.759 9.630 1.00 84.62 176 ASP A N 1
ATOM 1406 C CA . ASP A 1 176 ? -26.701 19.715 9.894 1.00 84.62 176 ASP A CA 1
ATOM 1407 C C . ASP A 1 176 ? -28.070 20.377 10.116 1.00 84.62 176 ASP A C 1
ATOM 1409 O O . ASP A 1 176 ? -28.317 20.934 11.194 1.00 84.62 176 ASP A O 1
ATOM 1413 N N . PRO A 1 177 ? -28.989 20.346 9.131 1.00 76.50 177 PRO A N 1
ATOM 1414 C CA . PRO A 1 177 ? -30.272 21.025 9.261 1.00 76.50 177 PRO A CA 1
ATOM 1415 C C . PRO A 1 177 ? -31.157 20.414 10.355 1.00 76.50 177 PRO A C 1
ATOM 1417 O O . PRO A 1 177 ? -32.069 21.087 10.827 1.00 76.50 177 PRO A O 1
ATOM 1420 N N . VAL A 1 178 ? -30.910 19.158 10.754 1.00 72.50 178 VAL A N 1
ATOM 1421 C CA . VAL A 1 178 ? -31.688 18.448 11.783 1.00 72.50 178 VAL A CA 1
ATOM 1422 C C . VAL A 1 178 ? -31.281 18.894 13.187 1.00 72.50 178 VAL A C 1
ATOM 1424 O O . VAL A 1 178 ? -32.129 18.951 14.075 1.00 72.50 178 VAL A O 1
ATOM 1427 N N . GLU A 1 179 ? -30.005 19.229 13.382 1.00 72.81 179 GLU A N 1
ATOM 1428 C CA . GLU A 1 179 ? -29.473 19.747 14.650 1.00 72.81 179 GLU A CA 1
ATOM 1429 C C . GLU A 1 179 ? -29.558 21.284 14.742 1.00 72.81 179 GLU A C 1
ATOM 1431 O O . GLU A 1 179 ? -29.393 21.860 15.819 1.00 72.81 179 GLU A O 1
ATOM 1436 N N . CYS A 1 180 ? -29.859 21.971 13.633 1.00 77.31 180 CYS A N 1
ATOM 1437 C CA . CYS A 1 180 ? -30.184 23.393 13.646 1.00 77.31 180 CYS A CA 1
ATOM 1438 C C . CYS A 1 180 ? -31.498 23.643 14.402 1.00 77.31 180 CYS A C 1
ATOM 1440 O O . CYS A 1 180 ? -32.527 23.025 14.133 1.00 77.31 180 CYS A O 1
ATOM 1442 N N . LEU A 1 181 ? -31.488 24.609 15.320 1.00 71.25 181 LEU A N 1
ATOM 1443 C CA . LEU A 1 181 ? -32.657 24.965 16.119 1.00 71.25 181 LEU A CA 1
ATOM 1444 C C . LEU A 1 181 ? -33.143 26.354 15.749 1.00 71.25 181 LEU A C 1
ATOM 1446 O O . LEU A 1 181 ? -32.387 27.325 15.767 1.00 71.25 181 LEU A O 1
ATOM 1450 N N . VAL A 1 182 ? -34.435 26.464 15.480 1.00 66.81 182 VAL A N 1
ATOM 1451 C CA . VAL A 1 182 ? -35.087 27.743 15.229 1.00 66.81 182 VAL A CA 1
ATOM 1452 C C . VAL A 1 182 ? -36.071 28.010 16.358 1.00 66.81 182 VAL A C 1
ATOM 1454 O O . VAL A 1 182 ? -37.018 27.253 16.543 1.00 66.81 182 VAL A O 1
ATOM 1457 N N . ALA A 1 183 ? -35.831 29.066 17.137 1.00 56.31 183 ALA A N 1
ATOM 1458 C CA . ALA A 1 183 ? -36.636 29.404 18.308 1.00 56.31 183 ALA A CA 1
ATOM 1459 C C . ALA A 1 183 ? -36.855 30.921 18.413 1.00 56.31 183 ALA A C 1
ATOM 1461 O O . ALA A 1 183 ? -35.903 31.672 18.627 1.00 56.31 183 ALA A O 1
ATOM 1462 N N . ASP A 1 184 ? -38.116 31.358 18.306 1.00 56.69 184 ASP A N 1
ATOM 1463 C CA . ASP A 1 184 ? -38.614 32.735 18.485 1.00 56.69 184 ASP A CA 1
ATOM 1464 C C . ASP A 1 184 ? -37.856 33.839 17.717 1.00 56.69 184 ASP A C 1
ATOM 1466 O O . ASP A 1 184 ? -38.273 34.276 16.644 1.00 56.69 184 ASP A O 1
ATOM 1470 N N . ASN A 1 185 ? -36.765 34.338 18.302 1.00 57.59 185 ASN A N 1
ATOM 1471 C CA . ASN A 1 185 ? -35.902 35.409 17.803 1.00 57.59 185 ASN A CA 1
ATOM 1472 C C . ASN A 1 185 ? -34.438 34.959 17.676 1.00 57.59 185 ASN A C 1
ATOM 1474 O O . ASN A 1 185 ? -33.526 35.792 17.667 1.00 57.59 185 ASN A O 1
ATOM 1478 N N . SER A 1 186 ? -34.206 33.653 17.635 1.00 65.81 186 SER A N 1
ATOM 1479 C CA . SER A 1 186 ? -32.883 33.064 17.545 1.00 65.81 186 SER A CA 1
ATOM 1480 C C . SER A 1 186 ? -32.857 31.872 16.603 1.00 65.81 186 SER A C 1
ATOM 1482 O O . SER A 1 186 ? -33.812 31.100 16.513 1.00 65.81 186 SER A O 1
ATOM 1484 N N . VAL A 1 187 ? -31.748 31.743 15.889 1.00 77.00 187 VAL A N 1
ATOM 1485 C CA . VAL A 1 187 ? -31.440 30.582 15.062 1.00 77.00 187 VAL A CA 1
ATOM 1486 C C . VAL A 1 187 ? -30.089 30.065 15.521 1.00 77.00 187 VAL A C 1
ATOM 1488 O O . VAL A 1 187 ? -29.093 30.785 15.466 1.00 77.00 187 VAL A O 1
ATOM 1491 N N . THR A 1 188 ? -30.065 28.831 16.005 1.00 82.19 188 THR A N 1
ATOM 1492 C CA . THR A 1 188 ? -28.837 28.090 16.269 1.00 82.19 188 THR A CA 1
ATOM 1493 C C . THR A 1 188 ? -28.524 27.265 15.041 1.00 82.19 188 THR A C 1
ATOM 1495 O O . THR A 1 188 ? -29.266 26.344 14.707 1.00 82.19 188 THR A O 1
ATOM 1498 N N . VAL A 1 189 ? -27.431 27.611 14.372 1.00 84.38 189 VAL A N 1
ATOM 1499 C CA . VAL A 1 189 ? -26.897 26.816 13.270 1.00 84.38 189 VAL A CA 1
ATOM 1500 C C . VAL A 1 189 ? -25.879 25.861 13.863 1.00 84.38 189 VAL A C 1
ATOM 1502 O O . VAL A 1 189 ? -24.957 26.307 14.544 1.00 84.38 189 VAL A O 1
ATOM 1505 N N . ALA A 1 190 ? -26.067 24.569 13.625 1.00 88.75 190 ALA A N 1
ATOM 1506 C CA . ALA A 1 190 ? -25.139 23.522 14.017 1.00 88.75 190 ALA A CA 1
ATOM 1507 C C . ALA A 1 190 ? -24.496 22.933 12.762 1.00 88.75 190 ALA A C 1
ATOM 1509 O O . ALA A 1 190 ? -25.157 22.730 11.742 1.00 88.75 190 ALA A O 1
ATOM 1510 N N . TRP A 1 191 ? -23.199 22.673 12.833 1.00 92.25 191 TRP A N 1
ATOM 1511 C CA . TRP A 1 191 ? -22.442 22.041 11.766 1.00 92.25 191 TRP A CA 1
ATOM 1512 C C . TRP A 1 191 ? -21.512 20.985 12.341 1.00 92.25 191 TRP A C 1
ATOM 1514 O O . TRP A 1 191 ? -21.196 20.964 13.530 1.00 92.25 191 TRP A O 1
ATOM 1524 N N . ARG A 1 192 ? -21.057 20.097 11.473 1.00 90.56 192 ARG A N 1
ATOM 1525 C CA . ARG A 1 192 ? -20.060 19.084 11.787 1.00 90.56 192 ARG A CA 1
ATOM 1526 C C . ARG A 1 192 ? -18.963 19.126 10.744 1.00 90.56 192 ARG A C 1
ATOM 1528 O O . ARG A 1 192 ? -19.191 19.509 9.599 1.00 90.56 192 ARG A O 1
ATOM 1535 N N . MET A 1 193 ? -17.771 18.721 11.146 1.00 86.81 193 MET A N 1
ATOM 1536 C CA . MET A 1 193 ? -16.730 18.438 10.175 1.00 86.81 193 MET A CA 1
ATOM 1537 C C . MET A 1 193 ? -16.955 17.026 9.623 1.00 86.81 193 MET A C 1
ATOM 1539 O O . MET A 1 193 ? -17.233 16.129 10.421 1.00 86.81 193 MET A O 1
ATOM 1543 N N . PRO A 1 194 ? -16.841 16.808 8.299 1.00 80.62 194 PRO A N 1
ATOM 1544 C CA . PRO A 1 194 ? -16.907 15.466 7.714 1.00 80.62 194 PRO A CA 1
ATOM 1545 C C . PRO A 1 194 ? -15.862 14.508 8.309 1.00 80.62 194 PRO A C 1
ATOM 1547 O O . PRO A 1 194 ? -16.099 13.309 8.417 1.00 80.62 194 PRO A O 1
ATOM 1550 N N . GLU A 1 195 ? -14.717 15.054 8.728 1.00 77.44 195 GLU A N 1
ATOM 1551 C CA . GLU A 1 195 ? -13.624 14.362 9.415 1.00 77.44 195 GLU A CA 1
ATOM 1552 C C . GLU A 1 195 ? -13.157 15.215 10.602 1.00 77.44 195 GLU A C 1
ATOM 1554 O O . GLU A 1 195 ? -13.108 16.442 10.499 1.00 77.44 195 GLU A O 1
ATOM 1559 N N . GLU A 1 196 ? -12.812 14.593 11.734 1.00 67.69 196 GLU A N 1
ATOM 1560 C CA . GLU A 1 196 ? -12.289 15.332 12.887 1.00 67.69 196 GLU A CA 1
ATOM 1561 C C . GLU A 1 196 ? -10.915 15.942 12.565 1.00 67.69 196 GLU A C 1
ATOM 1563 O O . GLU A 1 196 ? -9.938 15.227 12.348 1.00 67.69 196 GLU A O 1
ATOM 1568 N N . ASP A 1 197 ? -10.839 17.275 12.563 1.00 72.56 197 ASP A N 1
ATOM 1569 C CA . ASP A 1 197 ? -9.600 18.027 12.366 1.00 72.56 197 ASP A CA 1
ATOM 1570 C C . ASP A 1 197 ? -9.297 18.868 13.613 1.00 72.56 197 ASP A C 1
ATOM 1572 O O . ASP A 1 197 ? -9.932 19.888 13.892 1.00 72.56 197 ASP A O 1
ATOM 1576 N N . ASN A 1 198 ? -8.303 18.423 14.383 1.00 69.31 198 ASN A N 1
ATOM 1577 C CA . ASN A 1 198 ? -7.843 19.091 15.599 1.00 69.31 198 ASN A CA 1
ATOM 1578 C C . ASN A 1 198 ? -6.971 20.332 15.327 1.00 69.31 198 ASN A C 1
ATOM 1580 O O . ASN A 1 198 ? -6.522 20.976 16.276 1.00 69.31 198 ASN A O 1
ATOM 1584 N N . LYS A 1 199 ? -6.726 20.669 14.055 1.00 78.00 199 LYS A N 1
ATOM 1585 C CA . LYS A 1 199 ? -5.943 21.835 13.625 1.00 78.00 199 LYS A CA 1
ATOM 1586 C C . LYS A 1 199 ? -6.817 23.029 13.239 1.00 78.00 199 LYS A C 1
ATOM 1588 O O . LYS A 1 199 ? -6.276 24.074 12.873 1.00 78.00 199 LYS A O 1
ATOM 1593 N N . ILE A 1 200 ? -8.143 22.900 13.328 1.00 82.81 200 ILE A N 1
ATOM 1594 C CA . ILE A 1 200 ? -9.072 24.019 13.153 1.00 82.81 200 ILE A CA 1
ATOM 1595 C C . ILE A 1 200 ? -8.904 24.980 14.329 1.00 82.81 200 ILE A C 1
ATOM 1597 O O . ILE A 1 200 ? -9.069 24.605 15.489 1.00 82.81 200 ILE A O 1
ATOM 1601 N N . ASP A 1 201 ? -8.589 26.233 14.021 1.00 86.56 201 ASP A N 1
ATOM 1602 C CA . ASP A 1 201 ? -8.487 27.286 15.020 1.00 86.56 201 ASP A CA 1
ATOM 1603 C C . ASP A 1 201 ? -9.862 27.900 15.313 1.00 86.56 201 ASP A C 1
ATOM 1605 O O . ASP A 1 201 ? -10.223 28.067 16.478 1.00 86.56 201 ASP A O 1
ATOM 1609 N N . HIS A 1 202 ? -10.643 28.242 14.285 1.00 88.06 202 HIS A N 1
ATOM 1610 C CA . HIS A 1 202 ? -11.971 28.848 14.430 1.00 88.06 202 HIS A CA 1
ATOM 1611 C C . HIS A 1 202 ? -12.849 28.620 13.190 1.00 88.06 202 HIS A C 1
ATOM 1613 O O . HIS A 1 202 ? -12.384 28.154 12.153 1.00 88.06 202 HIS A O 1
ATOM 1619 N N . PHE A 1 203 ? -14.130 28.972 13.295 1.00 91.19 203 PHE A N 1
ATOM 1620 C CA . PHE A 1 203 ? -15.087 28.979 12.193 1.00 91.19 203 PHE A CA 1
ATOM 1621 C C . PHE A 1 203 ? -15.564 30.397 11.884 1.00 91.19 203 PHE A C 1
ATOM 1623 O O . PHE A 1 203 ? -15.713 31.233 12.783 1.00 91.19 203 PHE A O 1
ATOM 1630 N N . VAL A 1 204 ? -15.866 30.622 10.607 1.00 91.12 204 VAL A N 1
ATOM 1631 C CA . VAL A 1 204 ? -16.531 31.827 10.105 1.00 91.12 204 VAL A CA 1
ATOM 1632 C C . VAL A 1 204 ? -17.908 31.423 9.597 1.00 91.12 204 VAL A C 1
ATOM 1634 O O . VAL A 1 204 ? -18.013 30.595 8.691 1.00 91.12 204 VAL A O 1
ATOM 1637 N N . MET A 1 205 ? -18.959 32.017 10.156 1.00 91.94 205 MET A N 1
ATOM 1638 C CA . MET A 1 205 ? -20.329 31.858 9.678 1.00 91.94 205 MET A CA 1
ATOM 1639 C C . MET A 1 205 ? -20.769 33.117 8.942 1.00 91.94 205 MET A C 1
ATOM 1641 O O . MET A 1 205 ? -20.648 34.228 9.450 1.00 91.94 205 MET A O 1
ATOM 1645 N N . GLU A 1 206 ? -21.362 32.931 7.774 1.00 90.75 206 GLU A N 1
ATOM 1646 C CA . GLU A 1 206 ? -22.029 33.988 7.036 1.00 90.75 206 GLU A CA 1
ATOM 1647 C C . GLU A 1 206 ? -23.526 33.717 6.933 1.00 90.75 206 GLU A C 1
ATOM 1649 O O . GLU A 1 206 ? -23.961 32.584 6.711 1.00 90.75 206 GLU A O 1
ATOM 1654 N N . TYR A 1 207 ? -24.326 34.774 7.062 1.00 87.06 207 TYR A N 1
ATOM 1655 C CA . TYR A 1 207 ? -25.773 34.681 6.922 1.00 87.06 207 TYR A CA 1
ATOM 1656 C C . TYR A 1 207 ? -26.369 35.853 6.151 1.00 87.06 207 TYR A C 1
ATOM 1658 O O . TYR A 1 207 ? -25.796 36.937 6.056 1.00 87.06 207 TYR A O 1
ATOM 1666 N N . ARG A 1 208 ? -27.564 35.637 5.599 1.00 82.19 208 ARG A N 1
ATOM 1667 C CA . ARG A 1 208 ? -28.361 36.699 4.972 1.00 82.19 208 ARG A CA 1
ATOM 1668 C C . ARG A 1 208 ? -29.850 36.375 4.960 1.00 82.19 208 ARG A C 1
ATOM 1670 O O . ARG A 1 208 ? -30.259 35.214 4.974 1.00 82.19 208 ARG A O 1
ATOM 1677 N N . LYS A 1 209 ? -30.676 37.420 4.882 1.00 75.31 209 LYS A N 1
ATOM 1678 C CA . LYS A 1 209 ? -32.145 37.314 4.849 1.00 75.31 209 LYS A CA 1
ATOM 1679 C C . LYS A 1 209 ? -32.669 37.249 3.417 1.00 75.31 209 LYS A C 1
ATOM 1681 O O . LYS A 1 209 ? -32.317 38.097 2.591 1.00 75.31 209 LYS A O 1
ATOM 1686 N N . THR A 1 210 ? -33.568 36.303 3.150 1.00 68.94 210 THR A N 1
ATOM 1687 C CA . THR A 1 210 ? -34.219 36.136 1.843 1.00 68.94 210 THR A CA 1
ATOM 1688 C C . THR A 1 210 ? -35.745 36.062 1.971 1.00 68.94 210 THR A C 1
ATOM 1690 O O . THR A 1 210 ? -36.290 35.798 3.040 1.00 68.94 210 THR A O 1
ATOM 1693 N N . ASN A 1 211 ? -36.440 36.335 0.866 1.00 63.88 211 ASN A N 1
ATOM 1694 C CA . ASN A 1 211 ? -37.903 36.297 0.777 1.00 63.88 211 ASN A CA 1
ATOM 1695 C C . ASN A 1 211 ? -38.425 35.015 0.098 1.00 63.88 211 ASN A C 1
ATOM 1697 O O . ASN A 1 211 ? -39.636 34.862 -0.061 1.00 63.88 211 ASN A O 1
ATOM 1701 N N . PHE A 1 212 ? -37.534 34.120 -0.326 1.00 63.00 212 PHE A N 1
ATOM 1702 C CA . PHE A 1 212 ? -37.849 32.897 -1.062 1.00 63.00 212 PHE A CA 1
ATOM 1703 C C . PHE A 1 212 ? -37.007 31.722 -0.558 1.00 63.00 212 PHE A C 1
ATOM 1705 O O . PHE A 1 212 ? -35.913 31.925 -0.037 1.00 63.00 212 PHE A O 1
ATOM 1712 N N . ASP A 1 213 ? -37.531 30.515 -0.743 1.00 56.25 213 ASP A N 1
ATOM 1713 C CA . ASP A 1 213 ? -36.865 29.260 -0.401 1.00 56.25 213 ASP A CA 1
ATOM 1714 C C . ASP A 1 213 ? -35.854 28.841 -1.491 1.00 56.25 213 ASP A C 1
ATOM 1716 O O . ASP A 1 213 ? -36.084 29.097 -2.680 1.00 56.25 213 ASP A O 1
ATOM 1720 N N . GLY A 1 214 ? -34.754 28.195 -1.098 1.00 58.00 214 GLY A N 1
ATOM 1721 C CA . GLY A 1 214 ? -33.748 27.619 -2.001 1.00 58.00 214 GLY A CA 1
ATOM 1722 C C . GLY A 1 214 ? -32.530 28.493 -2.358 1.00 58.00 214 GLY A C 1
ATOM 1723 O O . GLY A 1 214 ? -32.336 29.599 -1.848 1.00 58.00 214 GLY A O 1
ATOM 1724 N N . LEU A 1 215 ? -31.679 27.944 -3.242 1.00 52.62 215 LEU A N 1
ATOM 1725 C CA . LEU A 1 215 ? -30.340 28.452 -3.582 1.00 52.62 215 LEU A CA 1
ATOM 1726 C C . LEU A 1 215 ? -30.316 29.938 -4.015 1.00 52.62 215 LEU A C 1
ATOM 1728 O O . LEU A 1 215 ? -31.261 30.428 -4.646 1.00 52.62 215 LEU A O 1
ATOM 1732 N N . PRO A 1 216 ? -29.203 30.655 -3.752 1.00 53.72 216 PRO A N 1
ATOM 1733 C CA . PRO A 1 216 ? -28.977 32.020 -4.226 1.00 53.72 216 PRO A CA 1
ATOM 1734 C C . PRO A 1 216 ? -29.295 32.208 -5.719 1.00 53.72 216 PRO A C 1
ATOM 1736 O O . PRO A 1 216 ? -28.628 31.637 -6.578 1.00 53.72 216 PRO A O 1
ATOM 1739 N N . ARG A 1 217 ? -30.261 33.070 -6.066 1.00 54.16 217 ARG A N 1
ATOM 1740 C CA . ARG A 1 217 ? -30.393 33.549 -7.452 1.00 54.16 217 ARG A CA 1
ATOM 1741 C C . ARG A 1 217 ? -29.239 34.515 -7.741 1.00 54.16 217 ARG A C 1
ATOM 1743 O O . ARG A 1 217 ? -29.037 35.460 -6.986 1.00 54.16 217 ARG A O 1
ATOM 1750 N N . VAL A 1 218 ? -28.530 34.314 -8.855 1.00 49.38 218 VAL A N 1
ATOM 1751 C CA . VAL A 1 218 ? -27.308 35.050 -9.273 1.00 49.38 218 VAL A CA 1
ATOM 1752 C C . VAL A 1 218 ? -27.484 36.585 -9.351 1.00 49.38 218 VAL A C 1
ATOM 1754 O O . VAL A 1 218 ? -26.504 37.315 -9.393 1.00 49.38 218 VAL A O 1
ATOM 1757 N N . LYS A 1 219 ? -28.723 37.097 -9.336 1.00 43.47 219 LYS A N 1
ATOM 1758 C CA . LYS A 1 219 ? -29.060 38.527 -9.465 1.00 43.47 219 LYS A CA 1
ATOM 1759 C C . LYS A 1 219 ? -29.395 39.265 -8.157 1.00 43.47 219 LYS A C 1
ATOM 1761 O O . LYS A 1 219 ? -29.794 40.421 -8.233 1.00 43.47 219 LYS A O 1
ATOM 1766 N N . ASP A 1 220 ? -29.293 38.637 -6.984 1.00 50.06 220 ASP A N 1
ATOM 1767 C CA . ASP A 1 220 ? -29.622 39.301 -5.708 1.00 50.06 220 ASP A CA 1
ATOM 1768 C C . ASP A 1 220 ? -28.338 39.802 -5.008 1.00 50.06 220 ASP A C 1
ATOM 1770 O O . ASP A 1 220 ? -27.633 39.032 -4.353 1.00 50.06 220 ASP A O 1
ATOM 1774 N N . GLU A 1 221 ? -28.029 41.097 -5.163 1.00 48.41 221 GLU A N 1
ATOM 1775 C CA . GLU A 1 221 ? -26.836 41.819 -4.656 1.00 48.41 221 GLU A CA 1
ATOM 1776 C C . GLU A 1 221 ? -26.794 42.004 -3.119 1.00 48.41 221 GLU A C 1
ATOM 1778 O O . GLU A 1 221 ? -26.152 42.918 -2.601 1.00 48.41 221 GLU A O 1
ATOM 1783 N N . ARG A 1 222 ? -27.492 41.178 -2.329 1.00 57.16 222 ARG A N 1
ATOM 1784 C CA . ARG A 1 222 ? -27.453 41.312 -0.862 1.00 57.16 222 ARG A CA 1
ATOM 1785 C C . ARG A 1 222 ? -26.159 40.728 -0.297 1.00 57.16 222 ARG A C 1
ATOM 1787 O O . ARG A 1 222 ? -25.946 39.514 -0.379 1.00 57.16 222 ARG A O 1
ATOM 1794 N N . CYS A 1 223 ? -25.345 41.591 0.316 1.00 66.06 223 CYS A N 1
ATOM 1795 C CA . CYS A 1 223 ? -24.115 41.226 1.019 1.00 66.06 223 CYS A CA 1
ATOM 1796 C C . CYS A 1 223 ? -24.386 40.225 2.152 1.00 66.06 223 CYS A C 1
ATOM 1798 O O . CYS A 1 223 ? -25.390 40.324 2.860 1.00 66.06 223 CYS A O 1
ATOM 1800 N N . TRP A 1 224 ? -23.475 39.269 2.320 1.00 78.62 224 TRP A N 1
ATOM 1801 C CA . TRP A 1 224 ? -23.459 38.369 3.468 1.00 78.62 224 TRP A CA 1
ATOM 1802 C C . TRP A 1 224 ? -23.015 39.130 4.722 1.00 78.62 224 TRP A C 1
ATOM 1804 O O . TRP A 1 224 ? -22.058 39.901 4.676 1.00 78.62 224 TRP A O 1
ATOM 1814 N N . GLU A 1 225 ? -23.708 38.917 5.838 1.00 82.25 225 GLU A N 1
ATOM 1815 C CA . GLU A 1 225 ? -23.255 39.361 7.157 1.00 82.25 225 GLU A CA 1
ATOM 1816 C C . GLU A 1 225 ? -22.334 38.278 7.737 1.00 82.25 225 GLU A C 1
ATOM 1818 O O . GLU A 1 225 ? -22.678 37.096 7.691 1.00 82.25 225 GLU A O 1
ATOM 1823 N N . MET A 1 226 ? -21.165 38.668 8.255 1.00 85.75 226 MET A N 1
ATOM 1824 C CA . MET A 1 226 ? -20.112 37.751 8.708 1.00 85.75 226 MET A CA 1
ATOM 1825 C C . MET A 1 226 ? -19.995 37.737 10.234 1.00 85.75 226 MET A C 1
ATOM 1827 O O . MET A 1 226 ? -19.995 38.786 10.879 1.00 85.75 226 MET A O 1
ATOM 1831 N N . ILE A 1 227 ? -19.841 36.539 10.792 1.00 85.69 227 ILE A N 1
ATOM 1832 C CA . ILE A 1 227 ? -19.493 36.284 12.187 1.00 85.69 227 ILE A CA 1
ATOM 1833 C C . ILE A 1 227 ? -18.235 35.421 12.200 1.00 85.69 227 ILE A C 1
ATOM 1835 O O . ILE A 1 227 ? -18.227 34.316 11.663 1.00 85.69 227 ILE A O 1
ATOM 1839 N N . ASP A 1 228 ? -17.183 35.940 12.819 1.00 85.44 228 ASP A N 1
ATOM 1840 C CA . ASP A 1 228 ? -15.856 35.329 12.865 1.00 85.44 228 ASP A CA 1
ATOM 1841 C C . ASP A 1 228 ? -15.502 34.856 14.290 1.00 85.44 228 ASP A C 1
ATOM 1843 O O . ASP A 1 228 ? -16.176 35.208 15.264 1.00 85.44 228 ASP A O 1
ATOM 1847 N N . ASN A 1 229 ? -14.428 34.076 14.417 1.00 84.94 229 ASN A N 1
ATOM 1848 C CA . ASN A 1 229 ? -13.854 33.565 15.660 1.00 84.94 229 ASN A CA 1
ATOM 1849 C C . ASN A 1 229 ? -14.781 32.640 16.462 1.00 84.94 229 ASN A C 1
ATOM 1851 O O . ASN A 1 229 ? -14.730 32.587 17.695 1.00 84.94 229 ASN A O 1
ATOM 1855 N N . ILE A 1 230 ? -15.616 31.859 15.776 1.00 87.44 230 ILE A N 1
ATOM 1856 C CA . ILE A 1 230 ? -16.476 30.874 16.430 1.00 87.44 230 ILE A CA 1
ATOM 1857 C C . ILE A 1 230 ? -15.626 29.648 16.793 1.00 87.44 230 ILE A C 1
ATOM 1859 O O . ILE A 1 230 ? -15.103 28.971 15.917 1.00 87.44 230 ILE A O 1
ATOM 1863 N N . LYS A 1 231 ? -15.468 29.350 18.089 1.00 86.25 231 LYS A N 1
ATOM 1864 C CA . LYS A 1 231 ? -14.663 28.204 18.573 1.00 86.25 231 LYS A CA 1
ATOM 1865 C C . LYS A 1 231 ? -15.462 26.897 18.717 1.00 86.25 231 LYS A C 1
ATOM 1867 O O . LYS A 1 231 ? -14.880 25.848 18.964 1.00 86.25 231 LYS A O 1
ATOM 1872 N N . GLY A 1 232 ? -16.791 26.961 18.615 1.00 84.50 232 GLY A N 1
ATOM 1873 C CA . GLY A 1 232 ? -17.688 25.803 18.686 1.00 84.50 232 GLY A CA 1
ATOM 1874 C C . GLY A 1 232 ? -18.163 25.338 17.309 1.00 84.50 232 GLY A C 1
ATOM 1875 O O . GLY A 1 232 ? -18.012 26.048 16.323 1.00 84.50 232 GLY A O 1
ATOM 1876 N N . SER A 1 233 ? -18.791 24.164 17.261 1.00 85.44 233 SER A N 1
ATOM 1877 C CA . SER A 1 233 ? -19.446 23.608 16.065 1.00 85.44 233 SER A CA 1
ATOM 1878 C C . SER A 1 233 ? -20.920 24.026 15.936 1.00 85.44 233 SER A C 1
ATOM 1880 O O . SER A 1 233 ? -21.704 23.422 15.210 1.00 85.44 233 SER A O 1
ATOM 1882 N N . GLU A 1 234 ? -21.325 25.029 16.709 1.00 88.00 234 GLU A N 1
ATOM 1883 C CA . GLU A 1 234 ? -22.652 25.623 16.669 1.00 88.00 234 GLU A CA 1
ATOM 1884 C C . GLU A 1 234 ? -22.548 27.105 17.023 1.00 88.00 234 GLU A C 1
ATOM 1886 O O . GLU A 1 234 ? -21.689 27.517 17.812 1.00 88.00 234 GLU A O 1
ATOM 1891 N N . TYR A 1 235 ? -23.447 27.913 16.470 1.00 86.00 235 TYR A N 1
ATOM 1892 C CA . TYR A 1 235 ? -23.572 29.315 16.842 1.00 86.00 235 TYR A CA 1
ATOM 1893 C C . TYR A 1 235 ? -25.032 29.751 16.876 1.00 86.00 235 TYR A C 1
ATOM 1895 O O . TYR A 1 235 ? -25.788 29.531 15.929 1.00 86.00 235 TYR A O 1
ATOM 1903 N N . THR A 1 236 ? -25.422 30.411 17.969 1.00 82.25 236 THR A N 1
ATOM 1904 C CA . THR A 1 236 ? -26.767 30.968 18.141 1.00 82.25 236 THR A CA 1
ATOM 1905 C C . THR A 1 236 ? -26.790 32.438 17.748 1.00 82.25 236 THR A C 1
ATOM 1907 O O . THR A 1 236 ? -26.380 33.315 18.511 1.00 82.25 236 THR A O 1
ATOM 1910 N N . LEU A 1 237 ? -27.347 32.717 16.573 1.00 78.19 237 LEU A N 1
ATOM 1911 C CA . LEU A 1 237 ? -27.690 34.067 16.158 1.00 78.19 237 LEU A CA 1
ATOM 1912 C C . LEU A 1 237 ? -28.946 34.507 16.916 1.00 78.19 237 LEU A C 1
ATOM 1914 O O . LEU A 1 237 ? -30.014 33.935 16.722 1.00 78.19 237 LEU A O 1
ATOM 1918 N N . SER A 1 238 ? -28.827 35.504 17.794 1.00 73.69 238 SER A N 1
ATOM 1919 C CA . SER A 1 238 ? -29.921 35.996 18.647 1.00 73.69 238 SER A CA 1
ATOM 1920 C C . SER A 1 238 ? -30.358 37.418 18.270 1.00 73.69 238 SER A C 1
ATOM 1922 O O . SER A 1 238 ? -29.648 38.137 17.573 1.00 73.69 238 SER A O 1
ATOM 1924 N N . GLY A 1 239 ? -31.552 37.835 18.707 1.00 56.31 239 GLY A N 1
ATOM 1925 C CA . GLY A 1 239 ? -32.073 39.183 18.430 1.00 56.31 239 GLY A CA 1
ATOM 1926 C C . GLY A 1 239 ? -32.706 39.353 17.043 1.00 56.31 239 GLY A C 1
ATOM 1927 O O . GLY A 1 239 ? -32.891 40.479 16.577 1.00 56.31 239 GLY A O 1
ATOM 1928 N N . LEU A 1 240 ? -33.072 38.254 16.380 1.00 62.81 240 LEU A N 1
ATOM 1929 C CA . LEU A 1 240 ? -33.745 38.269 15.085 1.00 62.81 240 LEU A CA 1
ATOM 1930 C C . LEU A 1 240 ? -35.149 38.882 15.190 1.00 62.81 240 LEU A C 1
ATOM 1932 O O . LEU A 1 240 ? -35.865 38.737 16.184 1.00 62.81 240 LEU A O 1
ATOM 1936 N N . LYS A 1 241 ? -35.573 39.582 14.134 1.00 53.25 241 LYS A N 1
ATOM 1937 C CA . LYS A 1 241 ? -36.955 40.061 14.035 1.00 53.25 241 LYS A CA 1
ATOM 1938 C C . LYS A 1 241 ? -37.871 38.856 13.802 1.00 53.25 241 LYS A C 1
ATOM 1940 O O . LYS A 1 241 ? -37.664 38.105 12.851 1.00 53.25 241 LYS A O 1
ATOM 1945 N N . PHE A 1 242 ? -38.876 38.717 14.664 1.00 46.66 242 PHE A N 1
ATOM 1946 C CA . PHE A 1 242 ? -39.974 37.761 14.508 1.00 46.66 242 PHE A CA 1
ATOM 1947 C C . PHE A 1 242 ? -40.589 37.899 13.103 1.00 46.66 242 PHE A C 1
ATOM 1949 O O . PHE A 1 242 ? -40.764 39.032 12.652 1.00 46.66 242 PHE A O 1
ATOM 1956 N N . ASP A 1 243 ? -40.922 36.770 12.467 1.00 52.56 243 ASP A N 1
ATOM 1957 C CA . ASP A 1 243 ? -41.474 36.662 11.098 1.00 52.56 243 ASP A CA 1
ATOM 1958 C C . ASP A 1 243 ? -40.443 36.795 9.948 1.00 52.56 243 ASP A C 1
ATOM 1960 O O . ASP A 1 243 ? -40.755 37.217 8.833 1.00 52.56 243 ASP A O 1
ATOM 1964 N N . SER A 1 244 ? -39.179 36.422 10.193 1.00 56.88 244 SER A N 1
ATOM 1965 C CA . SER A 1 244 ? -38.166 36.313 9.129 1.00 56.88 244 SER A CA 1
ATOM 1966 C C . SER A 1 244 ? -38.355 34.999 8.365 1.00 56.88 244 SER A C 1
ATOM 1968 O O . SER A 1 244 ? -37.804 33.969 8.748 1.00 56.88 244 SER A O 1
ATOM 1970 N N . LYS A 1 245 ? -39.158 35.029 7.295 1.00 59.00 245 LYS A N 1
ATOM 1971 C CA . LYS A 1 245 ? -39.635 33.819 6.606 1.00 59.00 245 LYS A CA 1
ATOM 1972 C C . LYS A 1 245 ? -38.515 32.854 6.178 1.00 59.00 245 LYS A C 1
ATOM 1974 O O . LYS A 1 245 ? -38.653 31.667 6.421 1.00 59.00 245 LYS A O 1
ATOM 1979 N N . TYR A 1 246 ? -37.397 33.346 5.632 1.00 71.12 246 TYR A N 1
ATOM 1980 C CA . TYR A 1 246 ? -36.273 32.505 5.191 1.00 71.12 246 TYR A CA 1
ATOM 1981 C C . TYR A 1 246 ? -34.908 33.161 5.473 1.00 71.12 246 TYR A C 1
ATOM 1983 O O . TYR A 1 246 ? -34.686 34.341 5.171 1.00 71.12 246 TYR A O 1
ATOM 1991 N N . MET A 1 247 ? -33.960 32.393 6.012 1.00 78.38 247 MET A N 1
ATOM 1992 C CA . MET A 1 247 ? -32.571 32.821 6.226 1.00 78.38 247 MET A CA 1
ATOM 1993 C C . MET A 1 247 ? -31.594 31.806 5.643 1.00 78.38 247 MET A C 1
ATOM 1995 O O . MET A 1 247 ? -31.740 30.617 5.896 1.00 78.38 247 MET A O 1
ATOM 1999 N N . ASN A 1 248 ? -30.601 32.284 4.891 1.00 83.50 248 ASN A N 1
ATOM 2000 C CA . ASN A 1 248 ? -29.518 31.449 4.372 1.00 83.50 248 ASN A CA 1
ATOM 2001 C C . ASN A 1 248 ? -28.301 31.537 5.287 1.00 83.50 248 ASN A C 1
ATOM 2003 O O . ASN A 1 248 ? -27.930 32.645 5.681 1.00 83.50 248 ASN A O 1
ATOM 2007 N N . PHE A 1 249 ? -27.660 30.399 5.536 1.00 87.50 249 PHE A N 1
ATOM 2008 C CA . PHE A 1 249 ? -26.443 30.275 6.330 1.00 87.50 249 PHE A CA 1
ATOM 2009 C C . PHE A 1 249 ? -25.397 29.464 5.575 1.00 87.50 249 PHE A C 1
ATOM 2011 O O . PHE A 1 249 ? -25.742 28.479 4.926 1.00 87.50 249 PHE A O 1
ATOM 2018 N N . ARG A 1 250 ? -24.131 29.863 5.686 1.00 91.00 250 ARG A N 1
ATOM 2019 C CA . ARG A 1 250 ? -22.972 29.080 5.246 1.00 91.00 250 ARG A CA 1
ATOM 2020 C C . ARG A 1 250 ? -21.836 29.227 6.248 1.00 91.00 250 ARG A C 1
ATOM 2022 O O . ARG A 1 250 ? -21.691 30.287 6.855 1.00 91.00 250 ARG A O 1
ATOM 2029 N N . VAL A 1 251 ? -21.036 28.186 6.424 1.00 91.56 251 VAL A N 1
ATOM 2030 C CA . VAL A 1 251 ? -19.944 28.171 7.408 1.00 91.56 251 VAL A CA 1
ATOM 2031 C C . VAL A 1 251 ? -18.669 27.674 6.745 1.00 91.56 251 VAL A C 1
ATOM 2033 O O . VAL A 1 251 ? -18.733 26.785 5.909 1.00 91.56 251 VAL A O 1
ATOM 2036 N N . ARG A 1 252 ? -17.514 28.226 7.113 1.00 91.94 252 ARG A N 1
ATOM 2037 C CA . ARG A 1 252 ? -16.194 27.691 6.745 1.00 91.94 252 ARG A CA 1
ATOM 2038 C C . ARG A 1 252 ? -15.328 27.482 7.982 1.00 91.94 252 ARG A C 1
ATOM 2040 O O . ARG A 1 252 ? -15.501 28.177 8.985 1.00 91.94 252 ARG A O 1
ATOM 2047 N N . ALA A 1 253 ? -14.396 26.543 7.892 1.00 91.00 253 ALA A N 1
ATOM 2048 C CA . ALA A 1 253 ? -13.388 26.295 8.916 1.00 91.00 253 ALA A CA 1
ATOM 2049 C C . ALA A 1 253 ? -12.079 27.020 8.575 1.00 91.00 253 ALA A C 1
ATOM 2051 O O . ALA A 1 253 ? -11.682 27.088 7.412 1.00 91.00 253 ALA A O 1
ATOM 2052 N N . CYS A 1 254 ? -11.398 27.535 9.593 1.00 86.25 254 CYS A N 1
ATOM 2053 C CA . CYS A 1 254 ? -10.131 28.244 9.470 1.00 86.25 254 CYS A CA 1
ATOM 2054 C C . CYS A 1 254 ? -9.086 27.591 10.377 1.00 86.25 254 CYS A C 1
ATOM 2056 O O . CYS A 1 254 ? -9.359 27.309 11.545 1.00 86.25 254 CYS A O 1
ATOM 2058 N N . ASN A 1 255 ? -7.879 27.375 9.858 1.00 85.50 255 ASN A N 1
ATOM 2059 C CA . ASN A 1 255 ? -6.710 27.039 10.671 1.00 85.50 255 ASN A CA 1
ATOM 2060 C C . ASN A 1 255 ? -5.792 28.272 10.789 1.00 85.50 255 ASN A C 1
ATOM 2062 O O . ASN A 1 255 ? -6.136 29.357 10.321 1.00 85.50 255 ASN A O 1
ATOM 2066 N N . LYS A 1 256 ? -4.620 28.119 11.417 1.00 73.75 256 LYS A N 1
ATOM 2067 C CA . LYS A 1 256 ? -3.666 29.229 11.602 1.00 73.75 256 LYS A CA 1
ATOM 2068 C C . LYS A 1 256 ? -3.095 29.817 10.300 1.00 73.75 256 LYS A C 1
ATOM 2070 O O . LYS A 1 256 ? -2.592 30.930 10.343 1.00 73.75 256 LYS A O 1
ATOM 2075 N N . ALA A 1 257 ? -3.146 29.088 9.186 1.00 66.81 257 ALA A N 1
ATOM 2076 C CA . ALA A 1 257 ? -2.524 29.467 7.916 1.00 66.81 257 ALA A CA 1
ATOM 2077 C C . ALA A 1 257 ? -3.532 29.837 6.813 1.00 66.81 257 ALA A C 1
ATOM 2079 O O . ALA A 1 257 ? -3.234 30.675 5.968 1.00 66.81 257 ALA A O 1
ATOM 2080 N N . VAL A 1 258 ? -4.711 29.208 6.775 1.00 74.38 258 VAL A N 1
ATOM 2081 C CA . VAL A 1 258 ? -5.656 29.327 5.655 1.00 74.38 258 VAL A CA 1
ATOM 2082 C C . VAL A 1 258 ? -7.107 29.070 6.080 1.00 74.38 258 VAL A C 1
ATOM 2084 O O . VAL A 1 258 ? -7.393 28.278 6.984 1.00 74.38 258 VAL A O 1
ATOM 2087 N N . ALA A 1 259 ? -8.038 29.736 5.392 1.00 81.38 259 ALA A N 1
ATOM 2088 C CA . ALA A 1 259 ? -9.474 29.491 5.487 1.00 81.38 259 ALA A CA 1
ATOM 2089 C C . ALA A 1 259 ? -9.924 28.504 4.399 1.00 81.38 259 ALA A C 1
ATOM 2091 O O . ALA A 1 259 ? -9.576 28.666 3.231 1.00 81.38 259 ALA A O 1
ATOM 2092 N N . GLY A 1 260 ? -10.707 27.499 4.787 1.00 83.94 260 GLY A N 1
ATOM 2093 C CA . GLY A 1 260 ? -11.306 26.529 3.876 1.00 83.94 260 GLY A CA 1
ATOM 2094 C C . GLY A 1 260 ? -12.469 27.088 3.056 1.00 83.94 260 GLY A C 1
ATOM 2095 O O . GLY A 1 260 ? -12.852 28.259 3.172 1.00 83.94 260 GLY A O 1
ATOM 2096 N N . GLU A 1 261 ? -13.061 26.222 2.236 1.00 87.50 261 GLU A N 1
ATOM 2097 C CA . GLU A 1 261 ? -14.276 26.543 1.485 1.00 87.50 261 GLU A CA 1
ATOM 2098 C C . GLU A 1 261 ? -15.502 26.669 2.405 1.00 87.50 261 GLU A C 1
ATOM 2100 O O . GLU A 1 261 ? -15.551 26.121 3.511 1.00 87.50 261 GLU A O 1
ATOM 2105 N N . TYR A 1 262 ? -16.505 27.419 1.942 1.00 86.62 262 TYR A N 1
ATOM 2106 C CA . TYR A 1 262 ? -17.799 27.495 2.616 1.00 86.62 262 TYR A CA 1
ATOM 2107 C C . TYR A 1 262 ? -18.610 26.220 2.382 1.00 86.62 262 TYR A C 1
ATOM 2109 O O . TYR A 1 262 ? -18.585 25.651 1.295 1.00 86.62 262 TYR A O 1
ATOM 2117 N N . SER A 1 263 ? -19.388 25.840 3.391 1.00 89.88 263 SER A N 1
ATOM 2118 C CA . SER A 1 263 ? -20.433 24.830 3.297 1.00 89.88 263 SER A CA 1
ATOM 2119 C C . SER A 1 263 ? -21.435 25.168 2.198 1.00 89.88 263 SER A C 1
ATOM 2121 O O . SER A 1 263 ? -21.676 26.348 1.898 1.00 89.88 263 SER A O 1
ATOM 2123 N N . ASP A 1 264 ? -22.127 24.144 1.703 1.00 85.50 264 ASP A N 1
ATOM 2124 C CA . ASP A 1 264 ? -23.360 24.368 0.959 1.00 85.50 264 ASP A CA 1
ATOM 2125 C C . ASP A 1 264 ? -24.320 25.224 1.804 1.00 85.50 264 ASP A C 1
ATOM 2127 O O . ASP A 1 264 ? -24.460 25.002 3.017 1.00 85.50 264 ASP A O 1
ATOM 2131 N N . PRO A 1 265 ? -24.942 26.260 1.213 1.00 83.12 265 PRO A N 1
ATOM 2132 C CA . PRO A 1 265 ? -25.797 27.154 1.967 1.00 83.12 265 PRO A CA 1
ATOM 2133 C C . PRO A 1 265 ? -27.100 26.449 2.350 1.00 83.12 265 PRO A C 1
ATOM 2135 O O . PRO A 1 265 ? -27.799 25.898 1.499 1.00 83.12 265 PRO A O 1
ATOM 2138 N N . VAL A 1 266 ? -27.472 26.535 3.626 1.00 82.69 266 VAL A N 1
ATOM 2139 C CA . VAL A 1 266 ? -28.736 25.993 4.143 1.00 82.69 266 VAL A CA 1
ATOM 2140 C C . VAL A 1 266 ? -29.730 27.124 4.366 1.00 82.69 266 VAL A C 1
ATOM 2142 O O . VAL A 1 266 ? -29.389 28.164 4.933 1.00 82.69 266 VAL A O 1
ATOM 2145 N N . THR A 1 267 ? -30.977 26.914 3.933 1.00 81.50 267 THR A N 1
ATOM 2146 C CA . THR A 1 267 ? -32.096 27.811 4.240 1.00 81.50 267 THR A CA 1
ATOM 2147 C C . THR A 1 267 ? -32.868 27.288 5.450 1.00 81.50 267 THR A C 1
ATOM 2149 O O . THR A 1 267 ? -33.373 26.170 5.422 1.00 81.50 267 THR A O 1
ATOM 2152 N N . LEU A 1 268 ? -32.981 28.102 6.503 1.00 74.94 268 LEU A N 1
ATOM 2153 C CA . LEU A 1 268 ? -33.787 27.804 7.689 1.00 74.94 268 LEU A CA 1
ATOM 2154 C C . LEU A 1 268 ? -35.034 28.698 7.730 1.00 74.94 268 LEU A C 1
ATOM 2156 O O . LEU A 1 268 ? -34.965 29.904 7.464 1.00 74.94 268 LEU A O 1
ATOM 2160 N N . GLU A 1 269 ? -36.175 28.097 8.077 1.00 68.75 269 GLU A N 1
ATOM 2161 C CA . GLU A 1 269 ? -37.483 28.755 8.157 1.00 68.75 269 GLU A CA 1
ATOM 2162 C C . GLU A 1 269 ? -37.874 29.011 9.622 1.00 68.75 269 GLU A C 1
ATOM 2164 O O . GLU A 1 269 ? -37.924 28.089 10.434 1.00 68.75 269 GLU A O 1
ATOM 2169 N N . THR A 1 270 ? -38.204 30.258 9.973 1.00 56.47 270 THR A N 1
ATOM 2170 C CA . THR A 1 270 ? -38.660 30.616 11.331 1.00 56.47 270 THR A CA 1
ATOM 2171 C C . THR A 1 270 ? -40.187 30.495 11.462 1.00 56.47 270 THR A C 1
ATOM 2173 O O . THR A 1 270 ? -40.907 31.486 11.557 1.00 56.47 270 THR A O 1
ATOM 2176 N N . LYS A 1 271 ? -40.729 29.265 11.444 1.00 49.62 271 LYS A N 1
ATOM 2177 C CA . LYS A 1 271 ? -42.168 29.012 11.693 1.00 49.62 271 LYS A CA 1
ATOM 2178 C C . LYS A 1 271 ? -42.474 29.049 13.199 1.00 49.62 271 LYS A C 1
ATOM 2180 O O . LYS A 1 271 ? -41.904 28.279 13.958 1.00 49.62 271 LYS A O 1
ATOM 2185 N N . GLY A 1 272 ? -43.386 29.919 13.645 1.00 43.84 272 GLY A N 1
ATOM 2186 C CA . GLY A 1 272 ? -43.797 30.000 15.059 1.00 43.84 272 GLY A CA 1
ATOM 2187 C C . GLY A 1 272 ? -44.713 28.846 15.512 1.00 43.84 272 GLY A C 1
ATOM 2188 O O . GLY A 1 272 ? -45.630 28.477 14.782 1.00 43.84 272 GLY A O 1
ATOM 2189 N N . ASP A 1 273 ? -44.511 28.337 16.737 1.00 50.00 273 ASP A N 1
ATOM 2190 C CA . ASP A 1 273 ? -45.119 27.107 17.296 1.00 50.00 273 ASP A CA 1
ATOM 2191 C C . ASP A 1 273 ? -46.657 26.969 17.213 1.00 50.00 273 ASP A C 1
ATOM 2193 O O . ASP A 1 273 ? -47.406 27.958 17.188 1.00 50.00 273 ASP A O 1
ATOM 2197 N N . THR A 1 274 ? -47.112 25.705 17.232 1.00 48.72 274 THR A N 1
ATOM 2198 C CA . THR A 1 274 ? -48.501 25.207 17.151 1.00 48.72 274 THR A CA 1
ATOM 2199 C C . THR A 1 274 ? -49.319 25.536 18.409 1.00 48.72 274 THR A C 1
ATOM 2201 O O . THR A 1 274 ? -48.838 25.418 19.533 1.00 48.72 274 THR A O 1
ATOM 2204 N N . ALA A 1 275 ? -50.574 25.959 18.245 1.00 53.81 275 ALA A N 1
ATOM 2205 C CA . ALA A 1 275 ? -51.464 26.293 19.360 1.00 53.81 275 ALA A CA 1
ATOM 2206 C C . ALA A 1 275 ? -52.302 25.078 19.808 1.00 53.81 275 ALA A C 1
ATOM 2208 O O . ALA A 1 275 ? -52.688 24.258 18.981 1.00 53.81 275 ALA A O 1
ATOM 2209 N N . ILE A 1 276 ? -52.596 24.978 21.110 1.00 59.22 276 ILE A N 1
ATOM 2210 C CA . ILE A 1 276 ? -53.426 23.918 21.703 1.00 59.22 276 ILE A CA 1
ATOM 2211 C C . ILE A 1 276 ? -54.897 24.353 21.658 1.00 59.22 276 ILE A C 1
ATOM 2213 O O . ILE A 1 276 ? -55.252 25.400 22.208 1.00 59.22 276 ILE A O 1
ATOM 2217 N N . GLU A 1 277 ? -55.741 23.551 21.003 1.00 55.59 277 GLU A N 1
ATOM 2218 C CA . GLU A 1 277 ? -57.141 23.892 20.693 1.00 55.59 277 GLU A CA 1
ATOM 2219 C C . GLU A 1 277 ? -58.192 23.034 21.427 1.00 55.59 277 GLU A C 1
ATOM 2221 O O . GLU A 1 277 ? -59.307 23.509 21.646 1.00 55.59 277 GLU A O 1
ATOM 2226 N N . ASN A 1 278 ? -57.869 21.793 21.814 1.00 53.97 278 ASN A N 1
ATOM 2227 C CA . ASN A 1 278 ? -58.771 20.841 22.488 1.00 53.97 278 ASN A CA 1
ATOM 2228 C C . ASN A 1 278 ? -57.985 19.709 23.188 1.00 53.97 278 ASN A C 1
ATOM 2230 O O . ASN A 1 278 ? -56.786 19.577 22.953 1.00 53.97 278 ASN A O 1
ATOM 2234 N N . GLY A 1 279 ? -58.641 18.891 24.025 1.00 59.88 279 GLY A N 1
ATOM 2235 C CA . GLY A 1 279 ? -58.053 17.687 24.631 1.00 59.88 279 GLY A CA 1
ATOM 2236 C C . GLY A 1 279 ? -57.263 17.892 25.933 1.00 59.88 279 GLY A C 1
ATOM 2237 O O . GLY A 1 279 ? -57.162 18.992 26.482 1.00 59.88 279 GLY A O 1
ATOM 2238 N N . GLN A 1 280 ? -56.688 16.797 26.436 1.00 63.94 280 GLN A N 1
ATOM 2239 C CA . GLN A 1 280 ? -55.821 16.777 27.618 1.00 63.94 280 GLN A CA 1
ATOM 2240 C C . GLN A 1 280 ? -54.350 16.723 27.207 1.00 63.94 280 GLN A C 1
ATOM 2242 O O . GLN A 1 280 ? -53.939 15.847 26.451 1.00 63.94 280 GLN A O 1
ATOM 2247 N N . HIS A 1 281 ? -53.548 17.635 27.748 1.00 58.47 281 HIS A N 1
ATOM 2248 C CA . HIS A 1 281 ? -52.144 17.820 27.395 1.00 58.47 281 HIS A CA 1
ATOM 2249 C C . HIS A 1 281 ? -51.279 17.840 28.644 1.00 58.47 281 HIS A C 1
ATOM 2251 O O . HIS A 1 281 ? -51.613 18.480 29.641 1.00 58.47 281 HIS A O 1
ATOM 2257 N N . TYR A 1 282 ? -50.145 17.153 28.589 1.00 62.44 282 TYR A N 1
ATOM 2258 C CA . TYR A 1 282 ? -49.184 17.092 29.681 1.00 62.44 282 TYR A CA 1
ATOM 2259 C C . TYR A 1 282 ? -47.770 17.284 29.154 1.00 62.44 282 TYR A C 1
ATOM 2261 O O . TYR A 1 282 ? -47.392 16.655 28.170 1.00 62.44 282 TYR A O 1
ATOM 2269 N N . TRP A 1 283 ? -46.974 18.100 29.836 1.00 55.88 283 TRP A N 1
ATOM 2270 C CA . TRP A 1 283 ? -45.544 18.210 29.570 1.00 55.88 283 TRP A CA 1
ATOM 2271 C C . TRP A 1 283 ? -44.761 18.441 30.857 1.00 55.88 283 TRP A C 1
ATOM 2273 O O . TRP A 1 283 ? -45.273 18.995 31.827 1.00 55.88 283 TRP A O 1
ATOM 2283 N N . GLU A 1 284 ? -43.498 18.027 30.875 1.00 59.34 284 GLU A N 1
ATOM 2284 C CA . GLU A 1 284 ? -42.583 18.270 31.989 1.00 59.34 284 GLU A CA 1
ATOM 2285 C C . GLU A 1 284 ? -41.476 19.237 31.575 1.00 59.34 284 GLU A C 1
ATOM 2287 O O . GLU A 1 284 ? -40.932 19.156 30.477 1.00 59.34 284 GLU A O 1
ATOM 2292 N N . VAL A 1 285 ? -41.104 20.131 32.486 1.00 55.19 285 VAL A N 1
ATOM 2293 C CA . VAL A 1 285 ? -39.999 21.074 32.318 1.00 55.19 285 VAL A CA 1
ATOM 2294 C C . VAL A 1 285 ? -38.984 20.847 33.427 1.00 55.19 285 VAL A C 1
ATOM 2296 O O . VAL A 1 285 ? -39.315 20.879 34.613 1.00 55.19 285 VAL A O 1
ATOM 2299 N N . LYS A 1 286 ? -37.728 20.633 33.037 1.00 66.06 286 LYS A N 1
ATOM 2300 C CA . LYS A 1 286 ? -36.582 20.573 33.946 1.00 66.06 286 LYS A CA 1
ATOM 2301 C C . LYS A 1 286 ? -35.749 21.834 33.764 1.00 66.06 286 LYS A C 1
ATOM 2303 O O . LYS A 1 286 ? -35.226 22.071 32.679 1.00 66.06 286 LYS A O 1
ATOM 2308 N N . ALA A 1 287 ? -35.615 22.631 34.818 1.00 62.59 287 ALA A N 1
ATOM 2309 C CA . ALA A 1 287 ? -34.705 23.768 34.792 1.00 62.59 287 ALA A CA 1
ATOM 2310 C C . ALA A 1 287 ? -33.249 23.289 34.878 1.00 62.59 287 ALA A C 1
ATOM 2312 O O . ALA A 1 287 ? -32.935 22.319 35.573 1.00 62.59 287 ALA A O 1
ATOM 2313 N N . GLN A 1 288 ? -32.352 23.968 34.167 1.00 56.84 288 GLN A N 1
ATOM 2314 C CA . GLN A 1 288 ? -30.917 23.727 34.298 1.00 56.84 288 GLN A CA 1
ATOM 2315 C C . GLN A 1 288 ? -30.394 24.284 35.628 1.00 56.84 288 GLN A C 1
ATOM 2317 O O . GLN A 1 288 ? -30.971 25.213 36.193 1.00 56.84 288 GLN A O 1
ATOM 2322 N N . LYS A 1 289 ? -29.298 23.704 36.134 1.00 58.19 289 LYS A N 1
ATOM 2323 C CA . LYS A 1 289 ? -28.749 23.995 37.474 1.00 58.19 289 LYS A CA 1
ATOM 2324 C C . LYS A 1 289 ? -28.306 25.456 37.663 1.00 58.19 289 LYS A C 1
ATOM 2326 O O . LYS A 1 289 ? -28.245 25.935 38.791 1.00 58.19 289 LYS A O 1
ATOM 2331 N N . ASP A 1 290 ? -27.999 26.152 36.578 1.00 61.72 290 ASP A N 1
ATOM 2332 C CA . ASP A 1 290 ? -27.570 27.551 36.513 1.00 61.72 290 ASP A CA 1
ATOM 2333 C C . ASP A 1 290 ? -28.737 28.542 36.342 1.00 61.72 290 ASP A C 1
ATOM 2335 O O . ASP A 1 290 ? -28.554 29.749 36.504 1.00 61.72 290 ASP A O 1
ATOM 2339 N N . CYS A 1 291 ? -29.955 28.059 36.082 1.00 60.53 291 CYS A N 1
ATOM 2340 C CA . CYS A 1 291 ? -31.115 28.910 35.852 1.00 60.53 291 CYS A CA 1
ATOM 2341 C C . CYS A 1 291 ? -31.620 29.535 37.163 1.00 60.53 291 CYS A C 1
ATOM 2343 O O . CYS A 1 291 ? -32.269 28.887 37.984 1.00 60.53 291 CYS A O 1
ATOM 2345 N N . LYS A 1 292 ? -31.320 30.823 37.358 1.00 64.19 292 LYS A N 1
ATOM 2346 C CA . LYS A 1 292 ? -31.638 31.558 38.593 1.00 64.19 292 LYS A CA 1
ATOM 2347 C C . LYS A 1 292 ? -33.057 32.132 38.648 1.00 64.19 292 LYS A C 1
ATOM 2349 O O . LYS A 1 292 ? -33.524 32.452 39.735 1.00 64.19 292 LYS A O 1
ATOM 2354 N N . SER A 1 293 ? -33.742 32.307 37.517 1.00 75.19 293 SER A N 1
ATOM 2355 C CA . SER A 1 293 ? -35.139 32.763 37.479 1.00 75.19 293 SER A CA 1
ATOM 2356 C C . SER A 1 293 ? -35.821 32.327 36.188 1.00 75.19 293 SER A C 1
ATOM 2358 O O . SER A 1 293 ? -35.267 32.519 35.106 1.00 75.19 293 SER A O 1
ATOM 2360 N N . TYR A 1 294 ? -37.011 31.740 36.295 1.00 73.06 294 TYR A N 1
ATOM 2361 C CA . TYR A 1 294 ? -37.779 31.277 35.142 1.00 73.06 294 TYR A CA 1
ATOM 2362 C C . TYR A 1 294 ? -39.278 31.212 35.442 1.00 73.06 294 TYR A C 1
ATOM 2364 O O . TYR A 1 294 ? -39.709 31.145 36.598 1.00 73.06 294 TYR A O 1
ATOM 2372 N N . SER A 1 295 ? -40.086 31.239 34.379 1.00 73.56 295 SER A N 1
ATOM 2373 C CA . SER A 1 295 ? -41.535 31.037 34.469 1.00 73.56 295 SER A CA 1
ATOM 2374 C C . SER A 1 295 ? -41.990 29.953 33.501 1.00 73.56 295 SER A C 1
ATOM 2376 O O . SER A 1 295 ? -41.566 29.948 32.347 1.00 73.56 295 SER A O 1
ATOM 2378 N N . VAL A 1 296 ? -42.864 29.060 33.968 1.00 70.88 296 VAL A N 1
ATOM 2379 C CA . VAL A 1 296 ? -43.434 27.960 33.172 1.00 70.88 296 VAL A CA 1
ATOM 2380 C C . VAL A 1 296 ? -44.949 28.005 33.273 1.00 70.88 296 VAL A C 1
ATOM 2382 O O . VAL A 1 296 ? -45.486 28.065 34.383 1.00 70.88 296 VAL A O 1
ATOM 2385 N N . GLY A 1 297 ? -45.650 27.964 32.142 1.00 71.81 297 GLY A N 1
ATOM 2386 C CA . GLY A 1 297 ? -47.105 28.000 32.162 1.00 71.81 297 GLY A CA 1
ATOM 2387 C C . GLY A 1 297 ? -47.777 28.026 30.796 1.00 71.81 297 GLY A C 1
ATOM 2388 O O . GLY A 1 297 ? -47.169 27.699 29.777 1.00 71.81 297 GLY A O 1
ATOM 2389 N N . VAL A 1 298 ? -49.045 28.430 30.811 1.00 70.38 298 VAL A N 1
ATOM 2390 C CA . VAL A 1 298 ? -49.912 28.548 29.637 1.00 70.38 298 VAL A CA 1
ATOM 2391 C C . VAL A 1 298 ? -50.416 29.977 29.497 1.00 70.38 298 VAL A C 1
ATOM 2393 O O . VAL A 1 298 ? -50.675 30.661 30.492 1.00 70.38 298 VAL A O 1
ATOM 2396 N N . ALA A 1 299 ? -50.579 30.437 28.263 1.00 70.94 299 ALA A N 1
ATOM 2397 C CA . ALA A 1 299 ? -51.226 31.713 27.994 1.00 70.94 299 ALA A CA 1
ATOM 2398 C C . ALA A 1 299 ? -52.036 31.672 26.704 1.00 70.94 299 ALA A C 1
ATOM 2400 O O . ALA A 1 299 ? -51.779 30.854 25.822 1.00 70.94 299 ALA A O 1
ATOM 2401 N N . TYR A 1 300 ? -53.015 32.565 26.585 1.00 65.06 300 TYR A N 1
ATOM 2402 C CA . TYR A 1 300 ? -53.739 32.728 25.331 1.00 65.06 300 TYR A CA 1
ATOM 2403 C C . TYR A 1 300 ? -52.823 33.280 24.243 1.00 65.06 300 TYR A C 1
ATOM 2405 O O . TYR A 1 300 ? -51.922 34.075 24.515 1.00 65.06 300 TYR A O 1
ATOM 2413 N N . LYS A 1 301 ? -53.121 32.933 22.986 1.00 59.22 301 LYS A N 1
ATOM 2414 C CA . LYS A 1 301 ? -52.427 33.473 21.801 1.00 59.22 301 LYS A CA 1
ATOM 2415 C C . LYS A 1 301 ? -52.427 35.012 21.743 1.00 59.22 301 LYS A C 1
ATOM 2417 O O . LYS A 1 301 ? -51.586 35.597 21.074 1.00 59.22 301 LYS A O 1
ATOM 2422 N N . THR A 1 302 ? -53.371 35.657 22.427 1.00 61.31 302 THR A N 1
ATOM 2423 C CA . THR A 1 302 ? -53.528 37.115 22.495 1.00 61.31 302 THR A CA 1
ATOM 2424 C C . THR A 1 302 ? -52.633 37.799 23.529 1.00 61.31 302 THR A C 1
ATOM 2426 O O . THR A 1 302 ? -52.685 39.023 23.630 1.00 61.31 302 THR A O 1
ATOM 2429 N N . LEU A 1 303 ? -51.832 37.056 24.308 1.00 63.94 303 LEU A N 1
ATOM 2430 C CA . LEU A 1 303 ? -50.864 37.648 25.233 1.00 63.94 303 LEU A CA 1
ATOM 2431 C C . LEU A 1 303 ? -49.886 38.549 24.459 1.00 63.94 303 LEU A C 1
ATOM 2433 O O . LEU A 1 303 ? -49.291 38.123 23.467 1.00 63.94 303 LEU A O 1
ATOM 2437 N N . GLY A 1 304 ? -49.725 39.797 24.904 1.00 52.97 304 GLY A N 1
ATOM 2438 C CA . GLY A 1 304 ? -48.841 40.754 24.259 1.00 52.97 304 GLY A CA 1
ATOM 2439 C C . GLY A 1 304 ? -47.382 40.312 24.338 1.00 52.97 304 GLY A C 1
ATOM 2440 O O . GLY A 1 304 ? -46.928 39.745 25.328 1.00 52.97 304 GLY A O 1
ATOM 2441 N N . LYS A 1 305 ? -46.610 40.628 23.298 1.00 47.19 305 LYS A N 1
ATOM 2442 C CA . LYS A 1 305 ? -45.192 40.250 23.149 1.00 47.19 305 LYS A CA 1
ATOM 2443 C C . LYS A 1 305 ? -44.274 40.721 24.293 1.00 47.19 305 LYS A C 1
ATOM 2445 O O . LYS A 1 305 ? -43.186 40.181 24.462 1.00 47.19 305 LYS A O 1
ATOM 2450 N N . PHE A 1 306 ? -44.703 41.721 25.062 1.00 50.19 306 PHE A N 1
ATOM 2451 C CA . PHE A 1 306 ? -43.970 42.286 26.201 1.00 50.19 306 PHE A CA 1
ATOM 2452 C C . PHE A 1 306 ? -44.648 42.011 27.553 1.00 50.19 306 PHE A C 1
ATOM 2454 O O . PHE A 1 306 ? -44.158 42.457 28.593 1.00 50.19 306 PHE A O 1
ATOM 2461 N N . ASP A 1 307 ? -45.760 41.274 27.556 1.00 58.84 307 ASP A N 1
ATOM 2462 C CA . ASP A 1 307 ? -46.481 40.946 28.778 1.00 58.84 307 ASP A CA 1
ATOM 2463 C C . ASP A 1 307 ? -45.764 39.821 29.526 1.00 58.84 307 ASP A C 1
ATOM 2465 O O . ASP A 1 307 ? -45.437 38.769 28.976 1.00 58.84 307 ASP A O 1
ATOM 2469 N N . GLN A 1 308 ? -45.531 40.020 30.823 1.00 66.94 308 GLN A N 1
ATOM 2470 C CA . GLN A 1 308 ? -44.935 38.978 31.656 1.00 66.94 308 GLN A CA 1
ATOM 2471 C C . GLN A 1 308 ? -45.988 37.936 32.037 1.00 66.94 308 GLN A C 1
ATOM 2473 O O . GLN A 1 308 ? -47.072 38.273 32.524 1.00 66.94 308 GLN A O 1
ATOM 2478 N N . LEU A 1 309 ? -45.629 36.659 31.897 1.00 67.62 309 LEU A N 1
ATOM 2479 C CA . LEU A 1 309 ? -46.474 35.541 32.313 1.00 67.62 309 LEU A CA 1
ATOM 2480 C C . LEU A 1 309 ? -46.915 35.691 33.776 1.00 67.62 309 LEU A C 1
ATOM 2482 O O . LEU A 1 309 ? -46.100 35.922 34.672 1.00 67.62 309 LEU A O 1
ATOM 2486 N N . GLY A 1 310 ? -48.217 35.542 34.010 1.00 70.56 310 GLY A N 1
ATOM 2487 C CA . GLY A 1 310 ? -48.849 35.645 35.322 1.00 70.56 310 GLY A CA 1
ATOM 2488 C C . GLY A 1 310 ? -49.208 37.072 35.752 1.00 70.56 310 GLY A C 1
ATOM 2489 O O . GLY A 1 310 ? -49.852 37.234 36.790 1.00 70.56 310 GLY A O 1
ATOM 2490 N N . LYS A 1 311 ? -48.843 38.110 34.982 1.00 76.75 311 LYS A N 1
ATOM 2491 C CA . LYS A 1 311 ? -49.281 39.497 35.241 1.00 76.75 311 LYS A CA 1
ATOM 2492 C C . LYS A 1 311 ? -50.630 39.838 34.614 1.00 76.75 311 LYS A C 1
ATOM 2494 O O . LYS A 1 311 ? -51.329 40.695 35.140 1.00 76.75 311 LYS A O 1
ATOM 2499 N N . THR A 1 312 ? -51.014 39.155 33.543 1.00 75.56 312 THR A N 1
ATOM 2500 C CA . THR A 1 312 ? -52.287 39.379 32.846 1.00 75.56 312 THR A CA 1
ATOM 2501 C C . THR A 1 312 ? -53.329 38.332 33.234 1.00 75.56 312 THR A C 1
ATOM 2503 O O . THR A 1 312 ? -53.002 37.260 33.751 1.00 75.56 312 THR A O 1
ATOM 2506 N N . ASN A 1 313 ? -54.603 38.614 32.957 1.00 77.31 313 ASN A N 1
ATOM 2507 C CA . ASN A 1 313 ? -55.683 37.626 33.054 1.00 77.31 313 ASN A CA 1
ATOM 2508 C C . ASN A 1 313 ? -55.651 36.577 31.922 1.00 77.31 313 ASN A C 1
ATOM 2510 O O . ASN A 1 313 ? -56.442 35.639 31.943 1.00 77.31 313 ASN A O 1
ATOM 2514 N N . THR A 1 314 ? -54.746 36.724 30.951 1.00 74.94 314 THR A N 1
ATOM 2515 C CA . THR A 1 314 ? -54.575 35.829 29.800 1.00 74.94 314 THR A CA 1
ATOM 2516 C C . THR A 1 314 ? -53.427 34.835 29.966 1.00 74.94 314 THR A C 1
ATOM 2518 O O . THR A 1 314 ? -53.114 34.109 29.026 1.00 74.94 314 THR A O 1
ATOM 2521 N N . SER A 1 315 ? -52.783 34.796 31.136 1.00 75.75 315 SER A N 1
ATOM 2522 C CA . SER A 1 315 ? -51.648 33.915 31.412 1.00 75.75 315 SER A CA 1
ATOM 2523 C C . SER A 1 315 ? -51.701 33.308 32.816 1.00 75.75 315 SER A C 1
ATOM 2525 O O . SER A 1 315 ? -52.117 33.947 33.788 1.00 75.75 315 SER A O 1
ATOM 2527 N N . TRP A 1 316 ? -51.244 32.063 32.920 1.00 78.62 316 TRP A N 1
ATOM 2528 C CA . TRP A 1 316 ? -51.089 31.308 34.161 1.00 78.62 316 TRP A CA 1
ATOM 2529 C C . TRP A 1 316 ? -49.691 30.723 34.183 1.00 78.62 316 TRP A C 1
ATOM 2531 O O . TRP A 1 316 ? -49.310 30.026 33.245 1.00 78.62 316 TRP A O 1
ATOM 2541 N N . CYS A 1 317 ? -48.916 30.986 35.233 1.00 77.31 317 CYS A N 1
ATOM 2542 C CA . CYS A 1 317 ? -47.578 30.421 35.334 1.00 77.31 317 CYS A CA 1
ATOM 2543 C C . CYS A 1 317 ? -47.162 30.096 36.764 1.00 77.31 317 CYS A C 1
ATOM 2545 O O . CYS A 1 317 ? -47.699 30.601 37.750 1.00 77.31 317 CYS A O 1
ATOM 2547 N N . ILE A 1 318 ? -46.151 29.245 36.854 1.00 76.88 318 ILE A N 1
ATOM 2548 C CA . ILE A 1 318 ? -45.322 29.073 38.034 1.00 76.88 318 ILE A CA 1
ATOM 2549 C C . ILE A 1 318 ? -44.053 29.869 37.801 1.00 76.88 318 ILE A C 1
ATOM 2551 O O . ILE A 1 318 ? -43.415 29.730 36.760 1.00 76.88 318 ILE A O 1
ATOM 2555 N N . HIS A 1 319 ? -43.703 30.689 38.777 1.00 82.00 319 HIS A N 1
ATOM 2556 C CA . HIS A 1 319 ? -42.501 31.493 38.775 1.00 82.00 319 HIS A CA 1
ATOM 2557 C C . HIS A 1 319 ? -41.552 30.994 39.857 1.00 82.00 319 HIS A C 1
ATOM 2559 O O . HIS A 1 319 ? -41.938 30.863 41.024 1.00 82.00 319 HIS A O 1
ATOM 2565 N N . VAL A 1 320 ? -40.315 30.739 39.450 1.00 79.38 320 VAL A N 1
ATOM 2566 C CA . VAL A 1 320 ? -39.208 30.360 40.323 1.00 79.38 320 VAL A CA 1
ATOM 2567 C C . VAL A 1 320 ? -38.172 31.466 40.240 1.00 79.38 320 VAL A C 1
ATOM 2569 O O . VAL A 1 320 ? -37.775 31.847 39.142 1.00 79.38 320 VAL A O 1
ATOM 2572 N N . ASN A 1 321 ? -37.727 31.971 41.384 1.00 80.81 321 ASN A N 1
ATOM 2573 C CA . ASN A 1 321 ? -36.614 32.909 41.461 1.00 80.81 321 ASN A CA 1
ATOM 2574 C C . ASN A 1 321 ? -35.707 32.540 42.640 1.00 80.81 321 ASN A C 1
ATOM 2576 O O . ASN A 1 321 ? -36.187 32.348 43.754 1.00 80.81 321 ASN A O 1
ATOM 2580 N N . SER A 1 322 ? -34.408 32.457 42.368 1.00 70.00 322 SER A N 1
ATOM 2581 C CA . SER A 1 322 ? -33.339 32.034 43.273 1.00 70.00 322 SER A CA 1
ATOM 2582 C C . SER A 1 322 ? -32.180 33.041 43.343 1.00 70.00 322 SER A C 1
ATOM 2584 O O . SER A 1 322 ? -31.075 32.673 43.733 1.00 70.00 322 SER A O 1
ATOM 2586 N N . TRP A 1 323 ? -32.399 34.305 42.948 1.00 59.59 323 TRP A N 1
ATOM 2587 C CA . TRP A 1 323 ? -31.360 35.349 42.942 1.00 59.59 323 TRP A CA 1
ATOM 2588 C C . TRP A 1 323 ? -31.014 35.917 44.330 1.00 59.59 323 TRP A C 1
ATOM 2590 O O . TRP A 1 323 ? -29.842 36.135 44.610 1.00 59.59 323 TRP A O 1
ATOM 2600 N N . LEU A 1 324 ? -32.008 36.185 45.185 1.00 54.56 324 LEU A N 1
ATOM 2601 C CA . LEU A 1 324 ? -31.815 36.840 46.499 1.00 54.56 324 LEU A CA 1
ATOM 2602 C C . LEU A 1 324 ? -32.684 36.218 47.602 1.00 54.56 324 LEU A C 1
ATOM 2604 O O . LEU A 1 324 ? -32.227 36.013 48.720 1.00 54.56 324 LEU A O 1
ATOM 2608 N N . GLN A 1 325 ? -33.933 35.877 47.276 1.00 61.12 325 GLN A N 1
ATOM 2609 C CA . GLN A 1 325 ? -34.826 35.068 48.104 1.00 61.12 325 GLN A CA 1
ATOM 2610 C C . GLN A 1 325 ? -35.388 33.947 47.232 1.00 61.12 325 GLN A C 1
ATOM 2612 O O . GLN A 1 325 ? -35.911 34.221 46.150 1.00 61.12 325 GLN A O 1
ATOM 2617 N N . ASN A 1 326 ? -35.279 32.698 47.694 1.00 69.88 326 ASN A N 1
ATOM 2618 C CA . ASN A 1 326 ? -35.873 31.557 47.003 1.00 69.88 326 ASN A CA 1
ATOM 2619 C C . ASN A 1 326 ? -37.397 31.681 47.057 1.00 69.88 326 ASN A C 1
ATOM 2621 O O . ASN A 1 326 ? -38.015 31.431 48.089 1.00 69.88 326 ASN A O 1
ATOM 2625 N N . THR A 1 327 ? -37.998 32.075 45.939 1.00 75.94 327 THR A N 1
ATOM 2626 C CA . THR A 1 327 ? -39.446 32.214 45.808 1.00 75.94 327 THR A CA 1
ATOM 2627 C C . THR A 1 327 ? -39.963 31.206 44.797 1.00 75.94 327 THR A C 1
ATOM 2629 O O . THR A 1 327 ? -39.524 31.158 43.647 1.00 75.94 327 THR A O 1
ATOM 2632 N N . PHE A 1 328 ? -40.912 30.388 45.249 1.00 84.81 328 PHE A N 1
ATOM 2633 C CA . PHE A 1 328 ? -41.659 29.454 44.420 1.00 84.81 328 PHE A CA 1
ATOM 2634 C C . PHE A 1 328 ? -43.130 29.828 44.498 1.00 84.81 328 PHE A C 1
ATOM 2636 O O . PHE A 1 328 ? -43.743 29.713 45.558 1.00 84.81 328 PHE A O 1
ATOM 2643 N N . ALA A 1 329 ? -43.692 30.353 43.410 1.00 82.06 329 ALA A N 1
ATOM 2644 C CA . ALA A 1 329 ? -45.032 30.924 43.457 1.00 82.06 329 ALA A CA 1
ATOM 2645 C C . ALA A 1 329 ? -45.839 30.671 42.186 1.00 82.06 329 ALA A C 1
ATOM 2647 O O . ALA A 1 329 ? -45.316 30.727 41.075 1.00 82.06 329 ALA A O 1
ATOM 2648 N N . ALA A 1 330 ? -47.142 30.468 42.355 1.00 80.38 330 ALA A N 1
ATOM 2649 C CA . ALA A 1 330 ? -48.107 30.523 41.266 1.00 80.38 330 ALA A CA 1
ATOM 2650 C C . ALA A 1 330 ? -48.526 31.976 41.013 1.00 80.38 330 ALA A C 1
ATOM 2652 O O . ALA A 1 330 ? -48.800 32.716 41.963 1.00 80.38 330 ALA A O 1
ATOM 2653 N N . LYS A 1 331 ? -48.576 32.380 39.740 1.00 81.38 331 LYS A N 1
ATOM 2654 C CA . LYS A 1 331 ? -48.937 33.731 39.304 1.00 81.38 331 LYS A CA 1
ATOM 2655 C C . LYS A 1 331 ? -50.045 33.704 38.252 1.00 81.38 331 LYS A C 1
ATOM 2657 O O . LYS A 1 331 ? -49.986 32.934 37.294 1.00 81.38 331 LYS A O 1
ATOM 2662 N N . HIS A 1 332 ? -51.032 34.576 38.429 1.00 82.12 332 HIS A N 1
ATOM 2663 C CA . HIS A 1 332 ? -52.101 34.838 37.465 1.00 82.12 332 HIS A CA 1
ATOM 2664 C C . HIS A 1 332 ? -52.729 36.204 37.748 1.00 82.12 332 HIS A C 1
ATOM 2666 O O . HIS A 1 332 ? -53.032 36.510 38.903 1.00 82.12 332 HIS A O 1
ATOM 2672 N N . ASN A 1 333 ? -52.970 37.004 36.705 1.00 82.50 333 ASN A N 1
ATOM 2673 C CA . ASN A 1 333 ? -53.633 38.305 36.810 1.00 82.50 333 ASN A CA 1
ATOM 2674 C C . ASN A 1 333 ? -53.038 39.212 37.904 1.00 82.50 333 ASN A C 1
ATOM 2676 O O . ASN A 1 333 ? -53.754 39.768 38.739 1.00 82.50 333 ASN A O 1
ATOM 2680 N N . ASN A 1 334 ? -51.704 39.273 37.949 1.00 80.69 334 ASN A N 1
ATOM 2681 C CA . ASN A 1 334 ? -50.914 40.042 38.913 1.00 80.69 334 ASN A CA 1
ATOM 2682 C C . ASN A 1 334 ? -51.083 39.606 40.385 1.00 80.69 334 ASN A C 1
ATOM 2684 O O . ASN A 1 334 ? -50.577 40.264 41.293 1.00 80.69 334 ASN A O 1
ATOM 2688 N N . LYS A 1 335 ? -51.756 38.477 40.640 1.00 79.88 335 LYS A N 1
ATOM 2689 C CA . LYS A 1 335 ? -51.832 37.834 41.955 1.00 79.88 335 LYS A CA 1
ATOM 2690 C C . LYS A 1 335 ? -50.739 36.783 42.074 1.00 79.88 335 LYS A C 1
ATOM 2692 O O . LYS A 1 335 ? -50.481 36.038 41.130 1.00 79.88 335 LYS A O 1
ATOM 2697 N N . VAL A 1 336 ? -50.126 36.707 43.251 1.00 83.12 336 VAL A N 1
ATOM 2698 C CA . VAL A 1 336 ? -49.037 35.776 43.558 1.00 83.12 336 VAL A CA 1
ATOM 2699 C C . VAL A 1 336 ? -49.434 34.932 44.763 1.00 83.12 336 VAL A C 1
ATOM 2701 O O . VAL A 1 336 ? -49.822 35.472 45.795 1.00 83.12 336 VAL A O 1
ATOM 2704 N N . LYS A 1 337 ? -49.323 33.608 44.642 1.00 82.81 337 LYS A N 1
ATOM 2705 C CA . LYS A 1 337 ? -49.494 32.666 45.753 1.00 82.81 337 LYS A CA 1
ATOM 2706 C C . LYS A 1 337 ? -48.214 31.864 45.936 1.00 82.81 337 LYS A C 1
ATOM 2708 O O . LYS A 1 337 ? -47.869 31.055 45.076 1.00 82.81 337 LYS A O 1
ATOM 2713 N N . VAL A 1 338 ? -47.522 32.102 47.048 1.00 82.25 338 VAL A N 1
ATOM 2714 C CA . VAL A 1 338 ? -46.313 31.357 47.422 1.00 82.25 338 VAL A CA 1
ATOM 2715 C C . VAL A 1 338 ? -46.685 29.908 47.730 1.00 82.25 338 VAL A C 1
ATOM 2717 O O . VAL A 1 338 ? -47.759 29.621 48.264 1.00 82.25 338 VAL A O 1
ATOM 2720 N N . LEU A 1 339 ? -45.824 28.990 47.309 1.00 77.69 339 LEU A N 1
ATOM 2721 C CA . LEU A 1 339 ? -45.990 27.562 47.497 1.00 77.69 339 LEU A CA 1
ATOM 2722 C C . LEU A 1 339 ? -45.027 27.102 48.586 1.00 77.69 339 LEU A C 1
ATOM 2724 O O . LEU A 1 339 ? -43.817 27.148 48.394 1.00 77.69 339 LEU A O 1
ATOM 2728 N N . ASP A 1 340 ? -45.579 26.618 49.699 1.00 72.75 340 ASP A N 1
ATOM 2729 C CA . ASP A 1 340 ? -44.818 26.124 50.858 1.00 72.75 340 ASP A CA 1
ATOM 2730 C C . ASP A 1 340 ? -44.227 24.726 50.610 1.00 72.75 340 ASP A C 1
ATOM 2732 O O . ASP A 1 340 ? -44.477 23.772 51.346 1.00 72.75 340 ASP A O 1
ATOM 2736 N N . VAL A 1 341 ? -43.514 24.569 49.498 1.00 72.50 341 VAL A N 1
ATOM 2737 C CA . VAL A 1 341 ? -42.799 23.349 49.120 1.00 72.50 341 VAL A CA 1
ATOM 2738 C C . VAL A 1 341 ? -41.461 23.730 48.488 1.00 72.50 341 VAL A C 1
ATOM 2740 O O . VAL A 1 341 ? -41.371 24.772 47.834 1.00 72.50 341 VAL A O 1
ATOM 2743 N N . PRO A 1 342 ? -40.417 22.900 48.647 1.00 74.69 342 PRO A N 1
ATOM 2744 C CA . PRO A 1 342 ? -39.159 23.122 47.951 1.00 74.69 342 PRO A CA 1
ATOM 2745 C C . PRO A 1 342 ? -39.367 23.074 46.432 1.00 74.69 342 PRO A C 1
ATOM 2747 O O . PRO A 1 342 ? -40.219 22.332 45.933 1.00 74.69 342 PRO A O 1
ATOM 2750 N N . VAL A 1 343 ? -38.575 23.862 45.700 1.00 72.44 343 VAL A N 1
ATOM 2751 C CA . VAL A 1 343 ? -38.599 23.880 44.231 1.00 72.44 343 VAL A CA 1
ATOM 2752 C C . VAL A 1 343 ? -38.216 22.484 43.724 1.00 72.44 343 VAL A C 1
ATOM 2754 O O . VAL A 1 343 ? -37.115 22.018 44.024 1.00 72.44 343 VAL A O 1
ATOM 2757 N N . PRO A 1 344 ? -39.097 21.788 42.985 1.00 68.88 344 PRO A N 1
ATOM 2758 C CA . PRO A 1 344 ? -38.793 20.455 42.486 1.00 68.88 344 PRO A CA 1
ATOM 2759 C C . PRO A 1 344 ? -37.800 20.514 41.322 1.00 68.88 344 PRO A C 1
ATOM 2761 O O . PRO A 1 344 ? -37.792 21.468 40.547 1.00 68.88 344 PRO A O 1
ATOM 2764 N N . GLU A 1 345 ? -37.016 19.448 41.136 1.00 66.25 345 GLU A N 1
ATOM 2765 C CA . GLU A 1 345 ? -36.105 19.341 39.985 1.00 66.25 345 GLU A CA 1
ATOM 2766 C C . GLU A 1 345 ? -36.838 19.310 38.634 1.00 66.25 345 GLU A C 1
ATOM 2768 O O . GLU A 1 345 ? -36.262 19.669 37.609 1.00 66.25 345 GLU A O 1
ATOM 2773 N N . LYS A 1 346 ? -38.100 18.868 38.619 1.00 65.56 346 LYS A N 1
ATOM 2774 C CA . LYS A 1 346 ? -38.966 18.836 37.436 1.00 65.56 346 LYS A CA 1
ATOM 2775 C C . LYS A 1 346 ? -40.339 19.407 37.762 1.00 65.56 346 LYS A C 1
ATOM 2777 O O . LYS A 1 346 ? -40.910 19.103 38.809 1.00 65.56 346 LYS A O 1
ATOM 2782 N N . ILE A 1 347 ? -40.889 20.180 36.833 1.00 67.75 347 ILE A N 1
ATOM 2783 C CA . ILE A 1 347 ? -42.228 20.760 36.913 1.00 67.75 347 ILE A CA 1
ATOM 2784 C C . ILE A 1 347 ? -43.077 20.173 35.790 1.00 67.75 347 ILE A C 1
ATOM 2786 O O . ILE A 1 347 ? -42.861 20.482 34.624 1.00 67.75 347 ILE A O 1
ATOM 2790 N N . GLY A 1 348 ? -44.064 19.354 36.144 1.00 58.56 348 GLY A N 1
ATOM 2791 C CA . GLY A 1 348 ? -45.115 18.938 35.216 1.00 58.56 348 GLY A CA 1
ATOM 2792 C C . GLY A 1 348 ? -46.181 20.023 35.065 1.00 58.56 348 GLY A C 1
ATOM 2793 O O . GLY A 1 348 ? -46.611 20.604 36.063 1.00 58.56 348 GLY A O 1
ATOM 2794 N N . VAL A 1 349 ? -46.630 20.274 33.840 1.00 63.16 349 VAL A N 1
ATOM 2795 C CA . VAL A 1 349 ? -47.780 21.111 33.499 1.00 63.16 349 VAL A CA 1
ATOM 2796 C C . VAL A 1 349 ? -48.818 20.224 32.832 1.00 63.16 349 VAL A C 1
ATOM 2798 O O . VAL A 1 349 ? -48.521 19.531 31.866 1.00 63.16 349 VAL A O 1
ATOM 2801 N N . PHE A 1 350 ? -50.032 20.237 33.373 1.00 61.41 350 PHE A N 1
ATOM 2802 C CA . PHE A 1 350 ? -51.171 19.498 32.845 1.00 61.41 350 PHE A CA 1
ATOM 2803 C C . PHE A 1 350 ? -52.288 20.478 32.500 1.00 61.41 350 PHE A C 1
ATOM 2805 O O . PHE A 1 350 ? -52.706 21.251 33.364 1.00 61.41 350 PHE A O 1
ATOM 2812 N N . CYS A 1 351 ? -52.776 20.431 31.266 1.00 64.31 351 CYS A N 1
ATOM 2813 C CA . CYS A 1 351 ? -53.873 21.242 30.763 1.00 64.31 351 CYS A CA 1
ATOM 2814 C C . CYS A 1 351 ? -55.001 20.322 30.285 1.00 64.31 351 CYS A C 1
ATOM 2816 O O . CYS A 1 351 ? -54.773 19.458 29.448 1.00 64.31 351 CYS A O 1
ATOM 2818 N N . ASP A 1 352 ? -56.206 20.500 30.820 1.00 63.22 352 ASP A N 1
ATOM 2819 C CA . ASP A 1 352 ? -57.408 19.766 30.418 1.00 63.22 352 ASP A CA 1
ATOM 2820 C C . ASP A 1 352 ? -58.415 20.771 29.847 1.00 63.22 352 ASP A C 1
ATOM 2822 O O . ASP A 1 352 ? -58.900 21.636 30.580 1.00 63.22 352 ASP A O 1
ATOM 2826 N N . PHE A 1 353 ? -58.673 20.705 28.538 1.00 60.47 353 PHE A N 1
ATOM 2827 C CA . PHE A 1 353 ? -59.643 21.576 27.865 1.00 60.47 353 PHE A CA 1
ATOM 2828 C C . PHE A 1 353 ? -61.091 21.072 27.957 1.00 60.47 353 PHE A C 1
ATOM 2830 O O . PHE A 1 353 ? -62.015 21.864 27.757 1.00 60.47 353 PHE A O 1
ATOM 2837 N N . ASP A 1 354 ? -61.301 19.788 28.256 1.00 56.91 354 ASP A N 1
ATOM 2838 C CA . ASP A 1 354 ? -62.614 19.139 28.166 1.00 56.91 354 ASP A CA 1
ATOM 2839 C C . ASP A 1 354 ? -63.342 19.121 29.522 1.00 56.91 354 ASP A C 1
ATOM 2841 O O . ASP A 1 354 ? -64.572 19.202 29.583 1.00 56.91 354 ASP A O 1
ATOM 2845 N N . GLY A 1 355 ? -62.596 19.094 30.630 1.00 48.16 355 GLY A N 1
ATOM 2846 C CA . GLY A 1 355 ? -63.115 19.266 31.987 1.00 48.16 355 GLY A CA 1
ATOM 2847 C C . GLY A 1 355 ? -62.941 20.701 32.485 1.00 48.16 355 GLY A C 1
ATOM 2848 O O . GLY A 1 355 ? -61.829 21.203 32.569 1.00 48.16 355 GLY A O 1
ATOM 2849 N N . ALA A 1 356 ? -64.012 21.380 32.900 1.00 47.28 356 ALA A N 1
ATOM 2850 C CA . ALA A 1 356 ? -63.963 22.761 33.408 1.00 47.28 356 ALA A CA 1
ATOM 2851 C C . ALA A 1 356 ? -63.268 22.938 34.795 1.00 47.28 356 ALA A C 1
ATOM 2853 O O . ALA A 1 356 ? -63.752 23.713 35.624 1.00 47.28 356 ALA A O 1
ATOM 2854 N N . CYS A 1 357 ? -62.157 22.241 35.084 1.00 38.66 357 CYS A N 1
ATOM 2855 C CA . CYS A 1 357 ? -61.392 22.340 36.335 1.00 38.66 357 CYS A CA 1
ATOM 2856 C C . CYS A 1 357 ? -59.882 22.040 36.169 1.00 38.66 357 CYS A C 1
ATOM 2858 O O . CYS A 1 357 ? -59.463 21.307 35.285 1.00 38.66 357 CYS A O 1
ATOM 2860 N N . VAL A 1 358 ? -59.072 22.623 37.059 1.00 47.88 358 VAL A N 1
ATOM 2861 C CA . VAL A 1 358 ? -57.735 23.181 36.778 1.00 47.88 358 VAL A CA 1
ATOM 2862 C C . VAL A 1 358 ? -56.533 22.260 37.052 1.00 47.88 358 VAL A C 1
ATOM 2864 O O . VAL A 1 358 ? -56.577 21.408 37.936 1.00 47.88 358 VAL A O 1
ATOM 2867 N N . GLU A 1 359 ? -55.454 22.505 36.287 1.00 46.78 359 GLU A N 1
ATOM 2868 C CA . GLU A 1 359 ? -54.027 22.196 36.504 1.00 46.78 359 GLU A CA 1
ATOM 2869 C C . GLU A 1 359 ? -53.738 21.275 37.705 1.00 46.78 359 GLU A C 1
ATOM 2871 O O . GLU A 1 359 ? -53.667 21.702 38.861 1.00 46.78 359 GLU A O 1
ATOM 2876 N N . LYS A 1 360 ? -53.506 19.991 37.422 1.00 41.16 360 LYS A N 1
ATOM 2877 C CA . LYS A 1 360 ? -52.944 19.048 38.391 1.00 41.16 360 LYS A CA 1
ATOM 2878 C C . LYS A 1 360 ? -51.423 19.057 38.239 1.00 41.16 360 LYS A C 1
ATOM 2880 O O . LYS A 1 360 ? -50.904 18.633 37.213 1.00 41.16 360 LYS A O 1
ATOM 2885 N N . LYS A 1 361 ? -50.695 19.505 39.270 1.00 49.44 361 LYS A N 1
ATOM 2886 C CA . LYS A 1 361 ? -49.220 19.403 39.330 1.00 49.44 361 LYS A CA 1
ATOM 2887 C C . LYS A 1 361 ? -48.763 18.420 40.399 1.00 49.44 361 LYS A C 1
ATOM 2889 O O . LYS A 1 361 ? -49.166 18.557 41.552 1.00 49.44 361 LYS A O 1
ATOM 2894 N N . LYS A 1 362 ? -47.908 17.462 40.030 1.00 39.25 362 LYS A N 1
ATOM 2895 C CA . LYS A 1 362 ? -47.245 16.529 40.952 1.00 39.25 362 LYS A CA 1
ATOM 2896 C C . LYS A 1 362 ? -45.965 17.185 41.458 1.00 39.25 362 LYS A C 1
ATOM 2898 O O . LYS A 1 362 ? -45.000 17.306 40.712 1.00 39.25 362 LYS A O 1
ATOM 2903 N N . VAL A 1 363 ? -45.949 17.592 42.723 1.00 46.81 363 VAL A N 1
ATOM 2904 C CA . VAL A 1 363 ? -44.719 18.001 43.415 1.00 46.81 363 VAL A CA 1
ATOM 2905 C C . VAL A 1 363 ? -44.495 16.978 44.519 1.00 46.81 363 VAL A C 1
ATOM 2907 O O . VAL A 1 363 ? -45.377 16.767 45.350 1.00 46.81 363 VAL A O 1
ATOM 2910 N N . THR A 1 364 ? -43.384 16.240 44.420 1.00 43.09 364 THR A N 1
ATOM 2911 C CA . THR A 1 364 ? -42.944 15.224 45.401 1.00 43.09 364 THR A CA 1
ATOM 2912 C C . THR A 1 364 ? -44.032 14.232 45.857 1.00 43.09 364 THR A C 1
ATOM 2914 O O . THR A 1 364 ? -44.088 13.826 47.013 1.00 43.09 364 THR A O 1
ATOM 2917 N N . GLY A 1 365 ? -44.899 13.802 44.930 1.00 38.75 365 GLY A N 1
ATOM 2918 C CA . GLY A 1 365 ? -45.890 12.741 45.162 1.00 38.75 365 GLY A CA 1
ATOM 2919 C C . GLY A 1 365 ? -47.300 13.188 45.579 1.00 38.75 365 GLY A C 1
ATOM 2920 O O . GLY A 1 365 ? -48.166 12.327 45.701 1.00 38.75 365 GLY A O 1
ATOM 2921 N N . LYS A 1 366 ? -47.590 14.493 45.727 1.00 35.31 366 LYS A N 1
ATOM 2922 C CA . LYS A 1 366 ? -48.965 15.005 45.934 1.00 35.31 366 LYS A CA 1
ATOM 2923 C C . LYS A 1 366 ? -49.375 16.031 44.870 1.00 35.31 366 LYS A C 1
ATOM 2925 O O . LYS A 1 366 ? -48.561 16.834 44.420 1.00 35.31 366 LYS A O 1
ATOM 2930 N N . TRP A 1 367 ? -50.655 15.997 44.487 1.00 44.00 367 TRP A N 1
ATOM 2931 C CA . TRP A 1 367 ? -51.267 16.896 43.501 1.00 44.00 367 TRP A CA 1
ATOM 2932 C C . TRP A 1 367 ? -51.900 18.120 44.187 1.00 44.00 367 TRP A C 1
ATOM 2934 O O . TRP A 1 367 ? -52.661 17.949 45.139 1.00 44.00 367 TRP A O 1
ATOM 2944 N N . ARG A 1 368 ? -51.621 19.349 43.723 1.00 49.91 368 ARG A N 1
ATOM 2945 C CA . ARG A 1 368 ? -52.315 20.583 44.173 1.00 49.91 368 ARG A CA 1
ATOM 2946 C C . ARG A 1 368 ? -53.137 21.199 43.031 1.00 49.91 368 ARG A C 1
ATOM 2948 O O . ARG A 1 368 ? -52.698 21.140 41.889 1.00 49.91 368 ARG A O 1
ATOM 2955 N N . ASN A 1 369 ? -54.300 21.773 43.365 1.00 48.34 369 ASN A N 1
ATOM 2956 C CA . ASN A 1 369 ? -55.298 22.328 42.435 1.00 48.34 369 ASN A CA 1
ATOM 2957 C C . ASN A 1 369 ? -55.441 23.856 42.632 1.00 48.34 369 ASN A C 1
ATOM 2959 O O . ASN A 1 369 ? -55.459 24.325 43.774 1.00 48.34 369 ASN A O 1
ATOM 2963 N N . PHE A 1 370 ? -55.563 24.627 41.547 1.00 51.28 370 PHE A N 1
ATOM 2964 C CA . PHE A 1 370 ? -55.762 26.085 41.572 1.00 51.28 370 PHE A CA 1
ATOM 2965 C C . PHE A 1 370 ? -57.047 26.460 40.822 1.00 51.28 370 PHE A C 1
ATOM 2967 O O . PHE A 1 370 ? -57.009 26.691 39.632 1.00 51.28 370 PHE A O 1
ATOM 2974 N N . GLY A 1 371 ? -58.206 26.526 41.479 1.00 40.19 371 GLY A N 1
ATOM 2975 C CA . GLY A 1 371 ? -59.486 26.757 40.784 1.00 40.19 371 GLY A CA 1
ATOM 2976 C C . GLY A 1 371 ? -59.579 28.066 39.968 1.00 40.19 371 GLY A C 1
ATOM 2977 O O . GLY A 1 371 ? -59.226 29.138 40.458 1.00 40.19 371 GLY A O 1
ATOM 2978 N N . GLY A 1 372 ? -60.123 27.967 38.747 1.00 46.44 372 GLY A N 1
ATOM 2979 C CA . GLY A 1 372 ? -60.441 29.056 37.813 1.00 46.44 372 GLY A CA 1
ATOM 2980 C C . GLY A 1 372 ? -61.069 28.512 36.515 1.00 46.44 372 GLY A C 1
ATOM 2981 O O . GLY A 1 372 ? -60.573 27.538 35.960 1.00 46.44 372 GLY A O 1
ATOM 2982 N N . LYS A 1 373 ? -62.181 29.093 36.038 1.00 42.09 373 LYS A N 1
ATOM 2983 C CA . LYS A 1 373 ? -62.839 28.679 34.779 1.00 42.09 373 LYS A CA 1
ATOM 2984 C C . LYS A 1 373 ? -62.108 29.284 33.573 1.00 42.09 373 LYS A C 1
ATOM 2986 O O . LYS A 1 373 ? -62.021 30.505 33.480 1.00 42.09 373 LYS A O 1
ATOM 2991 N N . LEU A 1 374 ? -61.640 28.445 32.648 1.00 42.72 374 LEU A N 1
ATOM 2992 C CA . LEU A 1 374 ? -61.090 28.854 31.349 1.00 42.72 374 LEU A CA 1
ATOM 2993 C C . LEU A 1 374 ? -62.225 28.916 30.304 1.00 42.72 374 LEU A C 1
ATOM 2995 O O . LEU A 1 374 ? -62.900 27.907 30.095 1.00 42.72 374 LEU A O 1
ATOM 2999 N N . PRO A 1 375 ? -62.491 30.063 29.653 1.00 42.72 375 PRO A N 1
ATOM 3000 C CA . PRO A 1 375 ? -63.319 30.106 28.449 1.00 42.72 375 PRO A CA 1
ATOM 3001 C C . PRO A 1 375 ? -62.625 29.383 27.282 1.00 42.72 375 PRO A C 1
ATOM 3003 O O . PRO A 1 375 ? -61.401 29.414 27.181 1.00 42.72 375 PRO A O 1
ATOM 3006 N N . LYS A 1 376 ? -63.396 28.757 26.382 1.00 41.16 376 LYS A N 1
ATOM 3007 C CA . LYS A 1 376 ? -62.881 28.044 25.197 1.00 41.16 376 LYS A CA 1
ATOM 3008 C C . LYS A 1 376 ? -62.087 28.989 24.276 1.00 41.16 376 LYS A C 1
ATOM 3010 O O . LYS A 1 376 ? -62.701 29.699 23.484 1.00 41.16 376 LYS A O 1
ATOM 3015 N N . MET A 1 377 ? -60.752 29.005 24.362 1.00 41.06 377 MET A N 1
ATOM 3016 C CA . MET A 1 377 ? -59.871 29.629 23.362 1.00 41.06 377 MET A CA 1
ATOM 3017 C C . MET A 1 377 ? -58.405 29.157 23.452 1.00 41.06 377 MET A C 1
ATOM 3019 O O . MET A 1 377 ? -57.900 28.869 24.534 1.00 41.06 377 MET A O 1
ATOM 3023 N N . LEU A 1 378 ? -57.748 29.129 22.283 1.00 36.09 378 LEU A N 1
ATOM 3024 C CA . LEU A 1 378 ? -56.373 28.691 21.980 1.00 36.09 378 LEU A CA 1
ATOM 3025 C C . LEU A 1 378 ? -55.309 29.057 23.033 1.00 36.09 378 LEU A C 1
ATOM 3027 O O . LEU A 1 378 ? -55.036 30.244 23.254 1.00 36.09 378 LEU A O 1
ATOM 3031 N N . LEU A 1 379 ? -54.628 28.047 23.586 1.00 38.69 379 LEU A N 1
ATOM 3032 C CA . LEU A 1 379 ? -53.490 28.220 24.499 1.00 38.69 379 LEU A CA 1
ATOM 3033 C C . LEU A 1 379 ? -52.151 27.939 23.798 1.00 38.69 379 LEU A C 1
ATOM 3035 O O . LEU A 1 379 ? -52.049 27.078 22.928 1.00 38.69 379 LEU A O 1
ATOM 3039 N N . ARG A 1 380 ? -51.105 28.661 24.205 1.00 46.72 380 ARG A N 1
ATOM 3040 C CA . ARG A 1 380 ? -49.697 28.405 23.868 1.00 46.72 380 ARG A CA 1
ATOM 3041 C C . ARG A 1 380 ? -48.919 28.070 25.139 1.00 46.72 380 ARG A C 1
ATOM 3043 O O . ARG A 1 380 ? -49.151 28.671 26.194 1.00 46.72 380 ARG A O 1
ATOM 3050 N N . SER A 1 381 ? -47.986 27.130 25.033 1.00 40.41 381 SER A N 1
ATOM 3051 C CA . SER A 1 381 ? -46.967 26.889 26.054 1.00 40.41 381 SER A CA 1
ATOM 3052 C C . SER A 1 381 ? -45.882 27.959 25.954 1.00 40.41 381 SER A C 1
ATOM 3054 O O . SER A 1 381 ? -45.392 28.227 24.862 1.00 40.41 381 SER A O 1
ATOM 3056 N N . TYR A 1 382 ? -45.490 28.554 27.081 1.00 46.78 382 TYR A N 1
ATOM 3057 C CA . TYR A 1 382 ? -44.410 29.542 27.119 1.00 46.78 382 TYR A CA 1
ATOM 3058 C C . TYR A 1 382 ? -43.339 29.156 28.142 1.00 46.78 382 TYR A C 1
ATOM 3060 O O . TYR A 1 382 ? -43.650 28.772 29.275 1.00 46.78 382 TYR A O 1
ATOM 3068 N N . MET A 1 383 ? -42.074 29.345 27.762 1.00 38.97 383 MET A N 1
ATOM 3069 C CA . MET A 1 383 ? -40.924 29.331 28.663 1.00 38.97 383 MET A CA 1
ATOM 3070 C C . MET A 1 383 ? -40.126 30.617 28.441 1.00 38.97 383 MET A C 1
ATOM 3072 O O . MET A 1 383 ? -39.649 30.868 27.343 1.00 38.97 383 MET A O 1
ATOM 3076 N N . SER A 1 384 ? -39.987 31.446 29.476 1.00 41.97 384 SER A N 1
ATOM 3077 C CA . SER A 1 384 ? -39.181 32.672 29.406 1.00 41.97 384 SER A CA 1
ATOM 3078 C C . SER A 1 384 ? -37.990 32.556 30.354 1.00 41.97 384 SER A C 1
ATOM 3080 O O . SER A 1 384 ? -38.171 32.353 31.561 1.00 41.97 384 SER A O 1
ATOM 3082 N N . LYS A 1 385 ? -36.778 32.664 29.792 1.00 38.59 385 LYS A N 1
ATOM 3083 C CA . LYS A 1 385 ? -35.509 32.800 30.516 1.00 38.59 385 LYS A CA 1
ATOM 3084 C C . LYS A 1 385 ? -35.061 34.261 30.443 1.00 38.59 385 LYS A C 1
ATOM 3086 O O . LYS A 1 385 ? -34.886 34.793 29.352 1.00 38.59 385 LYS A O 1
ATOM 3091 N N . ASN A 1 386 ? -34.811 34.883 31.593 1.00 33.59 386 ASN A N 1
ATOM 3092 C CA . ASN A 1 386 ? -34.045 36.127 31.654 1.00 33.59 386 ASN A CA 1
ATOM 3093 C C . ASN A 1 386 ? -32.601 35.768 32.012 1.00 33.59 386 ASN A C 1
ATOM 3095 O O . ASN A 1 386 ? -32.291 35.572 33.186 1.00 33.59 386 ASN A O 1
ATOM 3099 N N . GLY A 1 387 ? -31.738 35.641 31.004 1.00 27.47 387 GLY A N 1
ATOM 3100 C CA . GLY A 1 387 ? -30.306 35.417 31.201 1.00 27.47 387 GLY A CA 1
ATOM 3101 C C . GLY A 1 387 ? -29.682 34.557 30.107 1.00 27.47 387 GLY A C 1
ATOM 3102 O O . GLY A 1 387 ? -30.172 33.474 29.798 1.00 27.47 387 GLY A O 1
ATOM 3103 N N . THR A 1 388 ? -28.602 35.075 29.531 1.00 28.45 388 THR A N 1
ATOM 3104 C CA . THR A 1 388 ? -27.726 34.459 28.531 1.00 28.45 388 THR A CA 1
ATOM 3105 C C . THR A 1 388 ? -27.085 33.179 29.074 1.00 28.45 388 THR A C 1
ATOM 3107 O O . THR A 1 388 ? -26.300 33.241 30.017 1.00 28.45 388 THR A O 1
ATOM 3110 N N . GLY A 1 389 ? -27.405 32.027 28.485 1.00 24.48 389 GLY A N 1
ATOM 3111 C CA . GLY A 1 389 ? -26.799 30.741 28.838 1.00 24.48 389 GLY A CA 1
ATOM 3112 C C . GLY A 1 389 ? -27.339 29.620 27.953 1.00 24.48 389 GLY A C 1
ATOM 3113 O O . GLY A 1 389 ? -28.527 29.293 28.020 1.00 24.48 389 GLY A O 1
ATOM 3114 N N . SER A 1 390 ? -26.476 29.087 27.087 1.00 23.11 390 SER A N 1
ATOM 3115 C CA . SER A 1 390 ? -26.762 28.019 26.127 1.00 23.11 390 SER A CA 1
ATOM 3116 C C . SER A 1 390 ? -27.070 26.692 26.829 1.00 23.11 390 SER A C 1
ATOM 3118 O O . SER A 1 390 ? -26.492 26.349 27.860 1.00 23.11 390 SER A O 1
ATOM 3120 N N . SER A 1 391 ? -28.008 25.920 26.274 1.00 24.42 391 SER A N 1
ATOM 3121 C CA . SER A 1 391 ? -28.408 24.622 26.816 1.00 24.42 391 SER A CA 1
ATOM 3122 C C . SER A 1 391 ? -28.262 23.510 25.790 1.00 24.42 391 SER A C 1
ATOM 3124 O O . SER A 1 391 ? -29.107 23.370 24.913 1.00 24.42 391 SER A O 1
ATOM 3126 N N . LYS A 1 392 ? -27.233 22.675 25.968 1.00 24.12 392 LYS A N 1
ATOM 3127 C CA . LYS A 1 392 ? -27.126 21.351 25.345 1.00 24.12 392 LYS A CA 1
ATOM 3128 C C . LYS A 1 392 ? -28.133 20.395 25.990 1.00 24.12 392 LYS A C 1
ATOM 3130 O O . LYS A 1 392 ? -28.097 20.194 27.207 1.00 24.12 392 LYS A O 1
ATOM 3135 N N . SER A 1 393 ? -28.982 19.758 25.188 1.00 24.78 393 SER A N 1
ATOM 3136 C CA . SER A 1 393 ? -29.742 18.567 25.581 1.00 24.78 393 SER A CA 1
ATOM 3137 C C . SER A 1 393 ? -29.223 17.358 24.807 1.00 24.78 393 SER A C 1
ATOM 3139 O O . SER A 1 393 ? -29.405 17.275 23.599 1.00 24.78 393 SER A O 1
ATOM 3141 N N . LYS A 1 394 ? -28.592 16.409 25.510 1.00 25.62 394 LYS A N 1
ATOM 3142 C CA . LYS A 1 394 ? -28.279 15.080 24.971 1.00 25.62 394 LYS A CA 1
ATOM 3143 C C . LYS A 1 394 ? -29.586 14.323 24.718 1.00 25.62 394 LYS A C 1
ATOM 3145 O O . LYS A 1 394 ? -30.234 13.889 25.670 1.00 25.62 394 LYS A O 1
ATOM 3150 N N . GLY A 1 395 ? -29.947 14.168 23.449 1.00 23.89 395 GLY A N 1
ATOM 3151 C CA . GLY A 1 395 ? -30.827 13.106 22.980 1.00 23.89 395 GLY A CA 1
ATOM 3152 C C . GLY A 1 395 ? -29.975 11.891 22.623 1.00 23.89 395 GLY A C 1
ATOM 3153 O O . GLY A 1 395 ? -29.015 12.010 21.869 1.00 23.89 395 GLY A O 1
ATOM 3154 N N . ASN A 1 396 ? -30.296 10.731 23.193 1.00 27.88 396 ASN A N 1
ATOM 3155 C CA . ASN A 1 396 ? -29.703 9.460 22.790 1.00 27.88 396 ASN A CA 1
ATOM 3156 C C . ASN A 1 396 ? -29.985 9.215 21.299 1.00 27.88 396 ASN A C 1
ATOM 3158 O O . ASN A 1 396 ? -31.134 8.987 20.922 1.00 27.88 396 ASN A O 1
ATOM 3162 N N . ARG A 1 397 ? -28.932 9.205 20.477 1.00 24.38 397 ARG A N 1
ATOM 3163 C CA . ARG A 1 397 ? -28.897 8.502 19.193 1.00 24.38 397 ARG A CA 1
ATOM 3164 C C . ARG A 1 397 ? -27.754 7.499 19.231 1.00 24.38 397 ARG A C 1
ATOM 3166 O O . ARG A 1 397 ? -26.656 7.795 19.690 1.00 24.38 397 ARG A O 1
ATOM 3173 N N . ILE A 1 398 ? -28.087 6.294 18.796 1.00 28.02 398 ILE A N 1
ATOM 3174 C CA . ILE A 1 398 ? -27.201 5.154 18.611 1.00 28.02 398 ILE A CA 1
ATOM 3175 C C . ILE A 1 398 ? -26.162 5.561 17.560 1.00 28.02 398 ILE A C 1
ATOM 3177 O O . ILE A 1 398 ? -26.510 5.775 16.404 1.00 28.02 398 ILE A O 1
ATOM 3181 N N . GLY A 1 399 ? -24.912 5.715 17.987 1.00 24.02 399 GLY A N 1
ATOM 3182 C CA . GLY A 1 399 ? -23.742 5.823 17.121 1.00 24.02 399 GLY A CA 1
ATOM 3183 C C . GLY A 1 399 ? -22.861 4.604 17.359 1.00 24.02 399 GLY A C 1
ATOM 3184 O O . GLY A 1 399 ? -22.627 4.247 18.516 1.00 24.02 399 GLY A O 1
ATOM 3185 N N . PHE A 1 400 ? -22.429 3.953 16.278 1.00 26.55 400 PHE A N 1
ATOM 3186 C CA . PHE A 1 400 ? -21.432 2.886 16.312 1.00 26.55 400 PHE A CA 1
ATOM 3187 C C . PHE A 1 400 ? -20.088 3.475 16.738 1.00 26.55 400 PHE A C 1
ATOM 3189 O O . PHE A 1 400 ? -19.288 3.925 15.926 1.00 26.55 400 PHE A O 1
ATOM 3196 N N . ASP A 1 401 ? -19.883 3.486 18.049 1.00 27.05 401 ASP A N 1
ATOM 3197 C CA . ASP A 1 401 ? -18.569 3.451 18.667 1.00 27.05 401 ASP A CA 1
ATOM 3198 C C . ASP A 1 401 ? -17.902 2.122 18.266 1.00 27.05 401 ASP A C 1
ATOM 3200 O O . ASP A 1 401 ? -18.572 1.088 18.177 1.00 27.05 401 ASP A O 1
ATOM 3204 N N . SER A 1 402 ? -16.595 2.104 18.022 1.00 32.12 402 SER A N 1
ATOM 3205 C CA . SER A 1 402 ? -15.851 0.872 17.705 1.00 32.12 402 SER A CA 1
ATOM 3206 C C . SER A 1 402 ? -15.814 -0.122 18.881 1.00 32.12 402 SER A C 1
ATOM 3208 O O . SER A 1 402 ? -15.299 -1.229 18.749 1.00 32.12 402 SER A O 1
ATOM 3210 N N . THR A 1 403 ? -16.462 0.220 19.998 1.00 34.75 403 THR A N 1
ATOM 3211 C CA . THR A 1 403 ? -16.840 -0.667 21.104 1.00 34.75 403 THR A CA 1
ATOM 3212 C C . THR A 1 403 ? -18.154 -1.447 20.881 1.00 34.75 403 THR A C 1
ATOM 3214 O O . THR A 1 403 ? -18.450 -2.358 21.653 1.00 34.75 403 THR A O 1
ATOM 3217 N N . GLN A 1 404 ? -18.946 -1.169 19.832 1.00 38.19 404 GLN A N 1
ATOM 3218 C CA . GLN A 1 404 ? -20.226 -1.862 19.577 1.00 38.19 404 GLN A CA 1
ATOM 3219 C C . GLN A 1 404 ? -20.090 -3.268 18.970 1.00 38.19 404 GLN A C 1
ATOM 3221 O O . GLN A 1 404 ? -21.012 -4.073 19.118 1.00 38.19 404 GLN A O 1
ATOM 3226 N N . TRP A 1 405 ? -18.964 -3.612 18.337 1.00 42.88 405 TRP A N 1
ATOM 3227 C CA . TRP A 1 405 ? -18.792 -4.939 17.722 1.00 42.88 405 TRP A CA 1
ATOM 3228 C C . TRP A 1 405 ? -18.620 -6.076 18.728 1.00 42.88 405 TRP A C 1
ATOM 3230 O O . TRP A 1 405 ? -18.898 -7.218 18.382 1.00 42.88 405 TRP A O 1
ATOM 3240 N N . ASP A 1 406 ? -18.236 -5.794 19.972 1.00 47.91 406 ASP A N 1
ATOM 3241 C CA . ASP A 1 406 ? -18.183 -6.820 21.016 1.00 47.91 406 ASP A CA 1
ATOM 3242 C C . ASP A 1 406 ? -19.530 -6.970 21.745 1.00 47.91 406 ASP A C 1
ATOM 3244 O O . ASP A 1 406 ? -19.671 -7.860 22.572 1.00 47.91 406 ASP A O 1
ATOM 3248 N N . GLY A 1 407 ? -20.561 -6.175 21.425 1.00 58.50 407 GLY A N 1
ATOM 3249 C CA . GLY A 1 407 ? -21.860 -6.234 22.110 1.00 58.50 407 GLY A CA 1
ATOM 3250 C C . GLY A 1 407 ? -22.594 -7.573 21.960 1.00 58.50 407 GLY A C 1
ATOM 3251 O O . GLY A 1 407 ? -23.314 -7.984 22.868 1.00 58.50 407 GLY A O 1
ATOM 3252 N N . TRP A 1 408 ? -22.386 -8.290 20.851 1.00 76.94 408 TRP A N 1
ATOM 3253 C CA . TRP A 1 408 ? -22.983 -9.612 20.633 1.00 76.94 408 TRP A CA 1
ATOM 3254 C C . TRP A 1 408 ? -22.240 -10.732 21.371 1.00 76.94 408 TRP A C 1
ATOM 3256 O O . TRP A 1 408 ? -22.835 -11.773 21.639 1.00 76.94 408 TRP A O 1
ATOM 3266 N N . PHE A 1 409 ? -20.966 -10.533 21.722 1.00 75.88 409 PHE A N 1
ATOM 3267 C CA . PHE A 1 409 ? -20.123 -11.579 22.297 1.00 75.88 409 PHE A CA 1
ATOM 3268 C C . PHE A 1 409 ? -20.599 -11.978 23.714 1.00 75.88 409 PHE A C 1
ATOM 3270 O O . PHE A 1 409 ? -20.891 -13.159 23.913 1.00 75.88 409 PHE A O 1
ATOM 3277 N N . PRO A 1 410 ? -20.868 -11.039 24.652 1.00 78.81 410 PRO A N 1
ATOM 3278 C CA . PRO A 1 410 ? -21.534 -11.348 25.919 1.00 78.81 410 PRO A CA 1
ATOM 3279 C C . PRO A 1 410 ? -22.960 -11.884 25.748 1.00 78.81 410 PRO A C 1
ATOM 3281 O O . PRO A 1 410 ? -23.431 -12.661 26.573 1.00 78.81 410 PRO A O 1
ATOM 3284 N N . ILE A 1 411 ? -23.683 -11.476 24.697 1.00 84.88 411 ILE A N 1
ATOM 3285 C CA . ILE A 1 411 ? -25.041 -11.980 24.430 1.00 84.88 411 ILE A CA 1
ATOM 3286 C C . ILE A 1 411 ? -24.984 -13.461 24.041 1.00 84.88 411 ILE A C 1
ATOM 3288 O O . ILE A 1 411 ? -25.765 -14.254 24.565 1.00 84.88 411 ILE A O 1
ATOM 3292 N N . ALA A 1 412 ? -24.043 -13.849 23.177 1.00 85.00 412 ALA A N 1
ATOM 3293 C CA . ALA A 1 412 ? -23.820 -15.241 22.805 1.00 85.00 412 ALA A CA 1
ATOM 3294 C C . ALA A 1 412 ? -23.437 -16.088 24.030 1.00 85.00 412 ALA A C 1
ATOM 3296 O O . ALA A 1 412 ? -24.005 -17.163 24.233 1.00 85.00 412 ALA A O 1
ATOM 3297 N N . GLU A 1 413 ? -22.553 -15.577 24.892 1.00 85.69 413 GLU A N 1
ATOM 3298 C CA . GLU A 1 413 ? -22.194 -16.238 26.153 1.00 85.69 413 GLU A CA 1
ATOM 3299 C C . GLU A 1 413 ? -23.400 -16.411 27.087 1.00 85.69 413 GLU A C 1
ATOM 3301 O O . GLU A 1 413 ? -23.627 -17.503 27.612 1.00 85.69 413 GLU A O 1
ATOM 3306 N N . ASN A 1 414 ? -24.247 -15.385 27.221 1.00 87.56 414 ASN A N 1
ATOM 3307 C CA . ASN A 1 414 ? -25.491 -15.460 27.996 1.00 87.56 414 ASN A CA 1
ATOM 3308 C C . ASN A 1 414 ? -26.500 -16.470 27.424 1.00 87.56 414 ASN A C 1
ATOM 3310 O O . ASN A 1 414 ? -27.312 -17.017 28.169 1.00 87.56 414 ASN A O 1
ATOM 3314 N N . MET A 1 415 ? -26.449 -16.741 26.118 1.00 88.25 415 MET A N 1
ATOM 3315 C CA . MET A 1 415 ? -27.242 -17.788 25.461 1.00 88.25 415 MET A CA 1
ATOM 3316 C C . MET A 1 415 ? -26.606 -19.187 25.567 1.00 88.25 415 MET A C 1
ATOM 3318 O O . MET A 1 415 ? -27.146 -20.150 25.024 1.00 88.25 415 MET A O 1
ATOM 3322 N N . GLY A 1 416 ? -25.483 -19.324 26.279 1.00 90.69 416 GLY A N 1
ATOM 3323 C CA . GLY A 1 416 ? -24.811 -20.595 26.548 1.00 90.69 416 GLY A CA 1
ATOM 3324 C C . GLY A 1 416 ? -23.718 -20.970 25.547 1.00 90.69 416 GLY A C 1
ATOM 3325 O O . GLY A 1 416 ? -23.166 -22.070 25.645 1.00 90.69 416 GLY A O 1
ATOM 3326 N N . PHE A 1 417 ? -23.382 -20.095 24.593 1.00 92.81 417 PHE A N 1
ATOM 3327 C CA . PHE A 1 417 ? -22.218 -20.315 23.740 1.00 92.81 417 PHE A CA 1
ATOM 3328 C C . PHE A 1 417 ? -20.933 -20.124 24.545 1.00 92.81 417 PHE A C 1
ATOM 3330 O O . PHE A 1 417 ? -20.799 -19.208 25.346 1.00 92.81 417 PHE A O 1
ATOM 3337 N N . GLN A 1 418 ? -19.943 -20.966 24.289 1.00 92.38 418 GLN A N 1
ATOM 3338 C CA . GLN A 1 418 ? -18.562 -20.679 24.653 1.00 92.38 418 GLN A CA 1
ATOM 3339 C C . GLN A 1 418 ? -17.934 -19.982 23.456 1.00 92.38 418 GLN A C 1
ATOM 3341 O O . GLN A 1 418 ? -17.988 -20.537 22.361 1.00 92.38 418 GLN A O 1
ATOM 3346 N N . CYS A 1 419 ? -17.339 -18.806 23.621 1.00 91.00 419 CYS A N 1
ATOM 3347 C CA . CYS A 1 419 ? -16.756 -18.071 22.503 1.00 91.00 419 CYS A CA 1
ATOM 3348 C C . CYS A 1 419 ? -15.267 -17.782 22.721 1.00 91.00 419 CYS A C 1
ATOM 3350 O O . CYS A 1 419 ? -14.804 -17.557 23.834 1.00 91.00 419 CYS A O 1
ATOM 3352 N N . LEU A 1 420 ? -14.505 -17.793 21.628 1.00 90.81 420 LEU A N 1
ATOM 3353 C CA . LEU A 1 420 ? -13.108 -17.379 21.575 1.00 90.81 420 LEU A CA 1
ATOM 3354 C C . LEU A 1 420 ? -12.960 -16.226 20.590 1.00 90.81 420 LEU A C 1
ATOM 3356 O O . LEU A 1 420 ? -13.332 -16.361 19.425 1.00 90.81 420 LEU A O 1
ATOM 3360 N N . LYS A 1 421 ? -12.363 -15.128 21.052 1.00 90.69 421 LYS A N 1
ATOM 3361 C CA . LYS A 1 421 ? -11.930 -14.002 20.223 1.00 90.69 421 LYS A CA 1
ATOM 3362 C C . LYS A 1 421 ? -10.451 -14.176 19.876 1.00 90.69 421 LYS A C 1
ATOM 3364 O O . LYS A 1 421 ? -9.633 -14.454 20.753 1.00 90.69 421 LYS A O 1
ATOM 3369 N N . ILE A 1 422 ? -10.109 -14.057 18.597 1.00 90.50 422 ILE A N 1
ATOM 3370 C CA . ILE A 1 422 ? -8.733 -14.117 18.099 1.00 90.50 422 ILE A CA 1
ATOM 3371 C C . ILE A 1 422 ? -8.394 -12.764 17.488 1.00 90.50 422 ILE A C 1
ATOM 3373 O O . ILE A 1 422 ? -8.990 -12.353 16.490 1.00 90.50 422 ILE A O 1
ATOM 3377 N N . GLU A 1 423 ? -7.412 -12.105 18.092 1.00 90.19 423 GLU A N 1
ATOM 3378 C CA . GLU A 1 423 ? -6.953 -10.768 17.724 1.00 90.19 423 GLU A CA 1
ATOM 3379 C C . GLU A 1 423 ? -5.468 -10.799 17.375 1.00 90.19 423 GLU A C 1
ATOM 3381 O O . GLU A 1 423 ? -4.691 -11.610 17.900 1.00 90.19 423 GLU A O 1
ATOM 3386 N N . SER A 1 424 ? -5.070 -9.905 16.480 1.00 86.69 424 SER A N 1
ATOM 3387 C CA . SER A 1 424 ? -3.666 -9.666 16.165 1.00 86.69 424 SER A CA 1
ATOM 3388 C C . SER A 1 424 ? -3.434 -8.200 15.852 1.00 86.69 424 SER A C 1
ATOM 3390 O O . SER A 1 424 ? -4.387 -7.450 15.662 1.00 86.69 424 SER A O 1
ATOM 3392 N N . LYS A 1 425 ? -2.160 -7.810 15.787 1.00 85.25 425 LYS A N 1
ATOM 3393 C CA . LYS A 1 425 ? -1.766 -6.473 15.347 1.00 85.25 425 LYS A CA 1
ATOM 3394 C C . LYS A 1 425 ? -2.344 -6.182 13.971 1.00 85.25 425 LYS A C 1
ATOM 3396 O O . LYS A 1 425 ? -2.337 -7.072 13.125 1.00 85.25 425 LYS A O 1
ATOM 3401 N N . ASP A 1 426 ? -2.815 -4.959 13.777 1.00 83.94 426 ASP A N 1
ATOM 3402 C CA . ASP A 1 426 ? -3.373 -4.500 12.512 1.00 83.94 426 ASP A CA 1
ATOM 3403 C C . ASP A 1 426 ? -2.266 -4.263 11.471 1.00 83.94 426 ASP A C 1
ATOM 3405 O O . ASP A 1 426 ? -1.577 -3.241 11.553 1.00 83.94 426 ASP A O 1
ATOM 3409 N N . PRO A 1 427 ? -2.093 -5.157 10.476 1.00 78.12 427 PRO A N 1
ATOM 3410 C CA . PRO A 1 427 ? -1.033 -5.008 9.485 1.00 78.12 427 PRO A CA 1
ATOM 3411 C C . PRO A 1 427 ? -1.326 -3.886 8.482 1.00 78.12 427 PRO A C 1
ATOM 3413 O O . PRO A 1 427 ? -0.435 -3.479 7.748 1.00 78.12 427 PRO A O 1
ATOM 3416 N N . ARG A 1 428 ? -2.553 -3.346 8.447 1.00 75.06 428 ARG A N 1
ATOM 3417 C CA . ARG A 1 428 ? -2.921 -2.213 7.579 1.00 75.06 428 ARG A CA 1
ATOM 3418 C C . ARG A 1 428 ? -2.309 -0.898 8.052 1.00 75.06 428 ARG A C 1
ATOM 3420 O O . ARG A 1 428 ? -2.250 0.063 7.296 1.00 75.06 428 ARG A O 1
ATOM 3427 N N . LEU A 1 429 ? -1.909 -0.853 9.320 1.00 72.75 429 LEU A N 1
ATOM 3428 C CA . LEU A 1 429 ? -1.269 0.294 9.954 1.00 72.75 429 LEU A CA 1
ATOM 3429 C C . LEU A 1 429 ? 0.254 0.112 10.066 1.00 72.75 429 LEU A C 1
ATOM 3431 O O . LEU A 1 429 ? 0.936 1.011 10.560 1.00 72.75 429 LEU A O 1
ATOM 3435 N N . ASP A 1 430 ? 0.781 -1.039 9.638 1.00 73.19 430 ASP A N 1
ATOM 3436 C CA . ASP A 1 430 ? 2.217 -1.279 9.565 1.00 73.19 430 ASP A CA 1
ATOM 3437 C C . ASP A 1 430 ? 2.787 -0.605 8.307 1.00 73.19 430 ASP A C 1
ATOM 3439 O O . ASP A 1 430 ? 2.283 -0.760 7.198 1.00 73.19 430 ASP A O 1
ATOM 3443 N N . GLY A 1 431 ? 3.863 0.155 8.486 1.00 67.00 431 GLY A N 1
ATOM 3444 C CA . GLY A 1 431 ? 4.616 0.815 7.427 1.00 67.00 431 GLY A CA 1
ATOM 3445 C C . GLY A 1 431 ? 6.118 0.758 7.699 1.00 67.00 431 GLY A C 1
ATOM 3446 O O . GLY A 1 431 ? 6.571 0.261 8.731 1.00 67.00 431 GLY A O 1
ATOM 3447 N N . ILE A 1 432 ? 6.925 1.281 6.773 1.00 66.88 432 ILE A N 1
ATOM 3448 C CA . ILE A 1 432 ? 8.388 1.351 6.954 1.00 66.88 432 ILE A CA 1
ATOM 3449 C C . ILE A 1 432 ? 8.743 2.188 8.197 1.00 66.88 432 ILE A C 1
ATOM 3451 O O . ILE A 1 432 ? 9.616 1.800 8.978 1.00 66.88 432 ILE A O 1
ATOM 3455 N N . ASP A 1 433 ? 8.014 3.284 8.415 1.00 55.66 433 ASP A N 1
ATOM 3456 C CA . ASP A 1 433 ? 8.288 4.257 9.478 1.00 55.66 433 ASP A CA 1
ATOM 3457 C C . ASP A 1 433 ? 7.574 3.952 10.805 1.00 55.66 433 ASP A C 1
ATOM 3459 O O . ASP A 1 433 ? 7.907 4.530 11.837 1.00 55.66 433 ASP A O 1
ATOM 3463 N N . SER A 1 434 ? 6.611 3.025 10.822 1.00 53.34 434 SER A N 1
ATOM 3464 C CA . SER A 1 434 ? 5.786 2.738 12.001 1.00 53.34 434 SER A CA 1
ATOM 3465 C C . SER A 1 434 ? 5.342 1.279 12.026 1.00 53.34 434 SER A C 1
ATOM 3467 O O . SER A 1 434 ? 4.891 0.749 11.021 1.00 53.34 434 SER A O 1
ATOM 3469 N N . LEU A 1 435 ? 5.432 0.626 13.185 1.00 60.25 435 LEU A N 1
ATOM 3470 C CA . LEU A 1 435 ? 4.780 -0.666 13.418 1.00 60.25 435 LEU A CA 1
ATOM 3471 C C . LEU A 1 435 ? 3.637 -0.436 14.398 1.00 60.25 435 LEU A C 1
ATOM 3473 O O . LEU A 1 435 ? 3.862 0.061 15.503 1.00 60.25 435 LEU A O 1
ATOM 3477 N N . SER A 1 436 ? 2.427 -0.820 14.016 1.00 59.16 436 SER A N 1
ATOM 3478 C CA . SER A 1 436 ? 1.246 -0.648 14.843 1.00 59.16 436 SER A CA 1
ATOM 3479 C C . SER A 1 436 ? 1.295 -1.535 16.094 1.00 59.16 436 SER A C 1
ATOM 3481 O O . SER A 1 436 ? 1.788 -2.676 16.114 1.00 59.16 436 SER A O 1
ATOM 3483 N N . GLY A 1 437 ? 0.797 -0.978 17.197 1.00 61.06 437 GLY A N 1
ATOM 3484 C CA . GLY A 1 437 ? 0.486 -1.707 18.426 1.00 61.06 437 GLY A CA 1
ATOM 3485 C C . GLY A 1 437 ? -0.989 -2.093 18.535 1.00 61.06 437 GLY A C 1
ATOM 3486 O O . GLY A 1 437 ? -1.334 -2.866 19.424 1.00 61.06 437 GLY A O 1
ATOM 3487 N N . THR A 1 438 ? -1.842 -1.566 17.653 1.00 78.81 438 THR A N 1
ATOM 3488 C CA . THR A 1 438 ? -3.295 -1.736 17.716 1.00 78.81 438 THR A CA 1
ATOM 3489 C C . THR A 1 438 ? -3.662 -3.166 17.346 1.00 78.81 438 THR A C 1
ATOM 3491 O O . THR A 1 438 ? -3.336 -3.623 16.251 1.00 78.81 438 THR A O 1
ATOM 3494 N N . GLU A 1 439 ? -4.326 -3.879 18.256 1.00 83.12 439 GLU A N 1
ATOM 3495 C CA . GLU A 1 439 ? -4.907 -5.189 17.963 1.00 83.12 439 GLU A CA 1
ATOM 3496 C C . GLU A 1 439 ? -6.305 -5.021 17.346 1.00 83.12 439 GLU A C 1
ATOM 3498 O O . GLU A 1 439 ? -7.088 -4.175 17.776 1.00 83.12 439 GLU A O 1
ATOM 3503 N N . ILE A 1 440 ? -6.612 -5.832 16.333 1.00 88.19 440 ILE A N 1
ATOM 3504 C CA . ILE A 1 440 ? -7.923 -5.912 15.680 1.00 88.19 440 ILE A CA 1
ATOM 3505 C C . ILE A 1 440 ? -8.481 -7.337 15.768 1.00 88.19 440 ILE A C 1
ATOM 3507 O O . ILE A 1 440 ? -7.710 -8.307 15.737 1.00 88.19 440 ILE A O 1
ATOM 3511 N N . PRO A 1 441 ? -9.815 -7.500 15.834 1.00 90.62 441 PRO A N 1
ATOM 3512 C CA . PRO A 1 441 ? -10.441 -8.810 15.747 1.00 90.62 441 PRO A CA 1
ATOM 3513 C C . PRO A 1 441 ? -10.280 -9.396 14.345 1.00 90.62 441 PRO A C 1
ATOM 3515 O O . PRO A 1 441 ? -10.558 -8.743 13.338 1.00 90.62 441 PRO A O 1
ATOM 3518 N N . LEU A 1 442 ? -9.843 -10.654 14.286 1.00 93.12 442 LEU A N 1
ATOM 3519 C CA . LEU A 1 442 ? -9.658 -11.398 13.037 1.00 93.12 442 LEU A CA 1
ATOM 3520 C C . LEU A 1 442 ? -10.659 -12.544 12.913 1.00 93.12 442 LEU A C 1
ATOM 3522 O O . LEU A 1 442 ? -11.246 -12.766 11.855 1.00 93.12 442 LEU A O 1
ATOM 3526 N N . HIS A 1 443 ? -10.858 -13.282 14.004 1.00 94.44 443 HIS A N 1
ATOM 3527 C CA . HIS A 1 443 ? -11.780 -14.408 14.030 1.00 94.44 443 HIS A CA 1
ATOM 3528 C C . HIS A 1 443 ? -12.496 -14.492 15.369 1.00 94.44 443 HIS A C 1
ATOM 3530 O O . HIS A 1 443 ? -11.894 -14.279 16.422 1.00 94.44 443 HIS A O 1
ATOM 3536 N N . TYR A 1 444 ? -13.750 -14.920 15.317 1.00 92.88 444 TYR A N 1
ATOM 3537 C CA . TYR A 1 444 ? -14.485 -15.380 16.481 1.00 92.88 444 TYR A CA 1
ATOM 3538 C C . TYR A 1 444 ? -14.897 -16.833 16.263 1.00 92.88 444 TYR A C 1
ATOM 3540 O O . TYR A 1 444 ? -15.356 -17.212 15.185 1.00 92.88 444 TYR A O 1
ATOM 3548 N N . VAL A 1 445 ? -14.718 -17.669 17.279 1.00 93.06 445 VAL A N 1
ATOM 3549 C CA . VAL A 1 445 ? -15.127 -19.075 17.242 1.00 93.06 445 VAL A CA 1
ATOM 3550 C C . VAL A 1 445 ? -16.043 -19.326 18.422 1.00 93.06 445 VAL A C 1
ATOM 3552 O O . VAL A 1 445 ? -15.585 -19.343 19.560 1.00 93.06 445 VAL A O 1
ATOM 3555 N N . CYS A 1 446 ? -17.326 -19.528 18.149 1.00 93.69 446 CYS A N 1
ATOM 3556 C CA . CYS A 1 446 ? -18.335 -19.804 19.163 1.00 93.69 446 CYS A CA 1
ATOM 3557 C C . CYS A 1 446 ? -18.801 -21.253 19.069 1.00 93.69 446 CYS A C 1
ATOM 3559 O O . CYS A 1 446 ? -19.028 -21.777 17.984 1.00 93.69 446 CYS A O 1
ATOM 3561 N N . LYS A 1 447 ? -18.946 -21.916 20.209 1.00 93.31 447 LYS A N 1
ATOM 3562 C CA . LYS A 1 447 ? -19.305 -23.324 20.331 1.00 93.31 447 LYS A CA 1
ATOM 3563 C C . LYS A 1 447 ? -20.522 -23.469 21.229 1.00 93.31 447 LYS A C 1
ATOM 3565 O O . LYS A 1 447 ? -20.540 -22.937 22.334 1.00 93.31 447 LYS A O 1
ATOM 3570 N N . LEU A 1 448 ? -21.493 -24.256 20.781 1.00 93.31 448 LEU A N 1
ATOM 3571 C CA . LEU A 1 448 ? -22.643 -24.671 21.578 1.00 93.31 448 LEU A CA 1
ATOM 3572 C C . LEU A 1 448 ? -22.856 -26.174 21.381 1.00 93.31 448 LEU A C 1
ATOM 3574 O O . LEU A 1 448 ? -23.078 -26.644 20.263 1.00 93.31 448 LEU A O 1
ATOM 3578 N N . ALA A 1 449 ? -22.759 -26.936 22.472 1.00 88.19 449 ALA A N 1
ATOM 3579 C CA . ALA A 1 449 ? -22.788 -28.399 22.454 1.00 88.19 449 ALA A CA 1
ATOM 3580 C C . ALA A 1 449 ? -21.787 -29.000 21.436 1.00 88.19 449 ALA A C 1
ATOM 3582 O O . ALA A 1 449 ? -20.571 -28.890 21.620 1.00 88.19 449 ALA A O 1
ATOM 3583 N N . THR A 1 450 ? -22.284 -29.644 20.376 1.00 86.94 450 THR A N 1
ATOM 3584 C CA . THR A 1 450 ? -21.483 -30.288 19.319 1.00 86.94 450 THR A CA 1
ATOM 3585 C C . THR A 1 450 ? -21.243 -29.405 18.094 1.00 86.94 450 THR A C 1
ATOM 3587 O O . THR A 1 450 ? -20.549 -29.838 17.176 1.00 86.94 450 THR A O 1
ATOM 3590 N N . HIS A 1 451 ? -21.799 -28.193 18.059 1.00 89.44 451 HIS A N 1
ATOM 3591 C CA . HIS A 1 451 ? -21.715 -27.288 16.914 1.00 89.44 451 HIS A CA 1
ATOM 3592 C C . HIS A 1 451 ? -20.733 -26.149 17.184 1.00 89.44 451 HIS A C 1
ATOM 3594 O O . HIS A 1 451 ? -20.584 -25.693 18.321 1.00 89.44 451 HIS A O 1
ATOM 3600 N N . ALA A 1 452 ? -20.074 -25.685 16.124 1.00 91.69 452 ALA A N 1
ATOM 3601 C CA . ALA A 1 452 ? -19.196 -24.527 16.153 1.00 91.69 452 ALA A CA 1
ATOM 3602 C C . ALA A 1 452 ? -19.552 -23.573 15.011 1.00 91.69 452 ALA A C 1
ATOM 3604 O O . ALA A 1 452 ? -19.763 -24.006 13.881 1.00 91.69 452 ALA A O 1
ATOM 3605 N N . VAL A 1 453 ? -19.583 -22.283 15.322 1.00 91.69 453 VAL A N 1
ATOM 3606 C CA . VAL A 1 453 ? -19.750 -21.177 14.386 1.00 91.69 453 VAL A CA 1
ATOM 3607 C C . VAL A 1 453 ? -18.417 -20.447 14.308 1.00 91.69 453 VAL A C 1
ATOM 3609 O O . VAL A 1 453 ? -17.881 -20.002 15.326 1.00 91.69 453 VAL A O 1
ATOM 3612 N N . HIS A 1 454 ? -17.866 -20.351 13.101 1.00 93.81 454 HIS A N 1
ATOM 3613 C CA . HIS A 1 454 ? -16.644 -19.602 12.828 1.00 93.81 454 HIS A CA 1
ATOM 3614 C C . HIS A 1 454 ? -17.008 -18.317 12.096 1.00 93.81 454 HIS A C 1
ATOM 3616 O O . HIS A 1 454 ? -17.435 -18.354 10.947 1.00 93.81 454 HIS A O 1
ATOM 3622 N N . VAL A 1 455 ? -16.839 -17.189 12.776 1.00 93.38 455 VAL A N 1
ATOM 3623 C CA . VAL A 1 455 ? -17.015 -15.856 12.202 1.00 93.38 455 VAL A CA 1
ATOM 3624 C C . VAL A 1 455 ? -15.641 -15.333 11.802 1.00 93.38 455 VAL A C 1
ATOM 3626 O O . VAL A 1 455 ? -14.715 -15.292 12.618 1.00 93.38 455 VAL A O 1
ATOM 3629 N N . VAL A 1 456 ? -15.499 -14.950 10.538 1.00 94.88 456 VAL A N 1
ATOM 3630 C CA . VAL A 1 456 ? -14.267 -14.398 9.968 1.00 94.88 456 VAL A CA 1
ATOM 3631 C C . VAL A 1 456 ? -14.494 -12.918 9.718 1.00 94.88 456 VAL A C 1
ATOM 3633 O O . VAL A 1 456 ? -15.463 -12.548 9.060 1.00 94.88 456 VAL A O 1
ATOM 3636 N N . VAL A 1 457 ? -13.617 -12.078 10.259 1.00 94.12 457 VAL A N 1
ATOM 3637 C CA . VAL A 1 457 ? -13.712 -10.631 10.085 1.00 94.12 457 VAL A CA 1
ATOM 3638 C C . VAL A 1 457 ? -12.888 -10.239 8.869 1.00 94.12 457 VAL A C 1
ATOM 3640 O O . VAL A 1 457 ? -11.674 -10.451 8.837 1.00 94.12 457 VAL A O 1
ATOM 3643 N N . PHE A 1 458 ? -13.565 -9.672 7.877 1.00 93.50 458 PHE A N 1
ATOM 3644 C CA . PHE A 1 458 ? -12.931 -9.078 6.712 1.00 93.50 458 PHE A CA 1
ATOM 3645 C C . PHE A 1 458 ? -12.751 -7.580 6.941 1.00 93.50 458 PHE A C 1
ATOM 3647 O O . PHE A 1 458 ? -13.657 -6.894 7.411 1.00 93.50 458 PHE A O 1
ATOM 3654 N N . HIS A 1 459 ? -11.574 -7.087 6.592 1.00 92.62 459 HIS A N 1
ATOM 3655 C CA . HIS A 1 459 ? -11.157 -5.702 6.713 1.00 92.62 459 HIS A CA 1
ATOM 3656 C C . HIS A 1 459 ? -10.864 -5.144 5.326 1.00 92.62 459 HIS A C 1
ATOM 3658 O O . HIS A 1 459 ? -10.198 -5.789 4.519 1.00 92.62 459 HIS A O 1
ATOM 3664 N N . GLU A 1 460 ? -11.334 -3.934 5.060 1.00 90.38 460 GLU A N 1
ATOM 3665 C CA . GLU A 1 460 ? -11.030 -3.219 3.822 1.00 90.38 460 GLU A CA 1
ATOM 3666 C C . GLU A 1 460 ? -9.584 -2.689 3.838 1.00 90.38 460 GLU A C 1
ATOM 3668 O O . GLU A 1 460 ? -9.083 -2.275 4.895 1.00 90.38 460 GLU A O 1
ATOM 3673 N N . ARG A 1 461 ? -8.912 -2.732 2.678 1.00 88.69 461 ARG A N 1
ATOM 3674 C CA . ARG A 1 461 ? -7.538 -2.232 2.466 1.00 88.69 461 ARG A CA 1
ATOM 3675 C C . ARG A 1 461 ? -7.461 -1.256 1.286 1.00 88.69 461 ARG A C 1
ATOM 3677 O O . ARG A 1 461 ? -8.390 -1.178 0.483 1.00 88.69 461 ARG A O 1
ATOM 3684 N N . SER A 1 462 ? -6.362 -0.500 1.191 1.00 77.81 462 SER A N 1
ATOM 3685 C CA . SER A 1 462 ? -6.205 0.654 0.282 1.00 77.81 462 SER A CA 1
ATOM 3686 C C . SER A 1 462 ? -6.350 0.313 -1.207 1.00 77.81 462 SER A C 1
ATOM 3688 O O . SER A 1 462 ? -6.738 1.177 -1.988 1.00 77.81 462 SER A O 1
ATOM 3690 N N . GLY A 1 463 ? -6.141 -0.949 -1.593 1.00 73.94 463 GLY A N 1
ATOM 3691 C CA . GLY A 1 463 ? -6.370 -1.446 -2.954 1.00 73.94 463 GLY A CA 1
ATOM 3692 C C . GLY A 1 463 ? -7.823 -1.811 -3.302 1.00 73.94 463 GLY A C 1
ATOM 3693 O O . GLY A 1 463 ? -8.022 -2.517 -4.285 1.00 73.94 463 GLY A O 1
ATOM 3694 N N . ASN A 1 464 ? -8.821 -1.405 -2.501 1.00 83.69 464 ASN A N 1
ATOM 3695 C CA . ASN A 1 464 ? -10.248 -1.737 -2.677 1.00 83.69 464 ASN A CA 1
ATOM 3696 C C . ASN A 1 464 ? -10.532 -3.252 -2.747 1.00 83.69 464 ASN A C 1
ATOM 3698 O O . ASN A 1 464 ? -11.255 -3.746 -3.611 1.00 83.69 464 ASN A O 1
ATOM 3702 N N . TYR A 1 465 ? -9.953 -3.996 -1.811 1.00 91.31 465 TYR A N 1
ATOM 3703 C CA . TYR A 1 465 ? -10.170 -5.430 -1.651 1.00 91.31 465 TYR A CA 1
ATOM 3704 C C . TYR A 1 465 ? -10.425 -5.757 -0.178 1.00 91.31 465 TYR A C 1
ATOM 3706 O O . TYR A 1 465 ? -10.139 -4.954 0.719 1.00 91.31 465 TYR A O 1
ATOM 3714 N N . LEU A 1 466 ? -10.980 -6.939 0.075 1.00 93.69 466 LEU A N 1
ATOM 3715 C CA . LEU A 1 466 ? -11.246 -7.426 1.422 1.00 93.69 466 LEU A CA 1
ATOM 3716 C C . LEU A 1 466 ? -10.129 -8.361 1.873 1.00 93.69 466 LEU A C 1
ATOM 3718 O O . LEU A 1 466 ? -9.737 -9.269 1.146 1.00 93.69 466 LEU A O 1
ATOM 3722 N N . TRP A 1 467 ? -9.644 -8.170 3.094 1.00 94.75 467 TRP A N 1
ATOM 3723 C CA . TRP A 1 467 ? -8.596 -8.985 3.698 1.00 94.75 467 TRP A CA 1
ATOM 3724 C C . TRP A 1 467 ? -9.072 -9.618 5.000 1.00 94.75 467 TRP A C 1
ATOM 3726 O O . TRP A 1 467 ? -9.704 -8.954 5.816 1.00 94.75 467 TRP A O 1
ATOM 3736 N N . HIS A 1 468 ? -8.713 -10.873 5.247 1.00 94.69 468 HIS A N 1
ATOM 3737 C CA . HIS A 1 468 ? -8.842 -11.478 6.570 1.00 94.69 468 HIS A CA 1
ATOM 3738 C C . HIS A 1 468 ? -7.487 -11.961 7.085 1.00 94.69 468 HIS A C 1
ATOM 3740 O O . HIS A 1 468 ? -6.612 -12.387 6.328 1.00 94.69 468 HIS A O 1
ATOM 3746 N N . GLY A 1 469 ? -7.331 -11.948 8.407 1.00 93.56 469 GLY A N 1
ATOM 3747 C CA . GLY A 1 46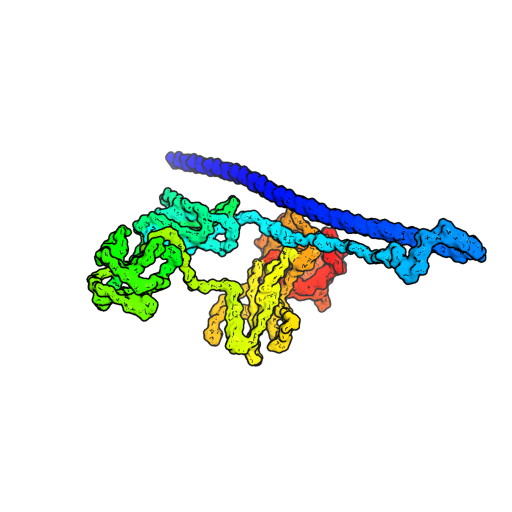9 ? -6.086 -12.340 9.054 1.00 93.56 469 GLY A CA 1
ATOM 3748 C C . GLY A 1 469 ? -5.885 -13.848 9.199 1.00 93.56 469 GLY A C 1
ATOM 3749 O O . GLY A 1 469 ? -6.721 -14.672 8.824 1.00 93.56 469 GLY A O 1
ATOM 3750 N N . HIS A 1 470 ? -4.725 -14.201 9.755 1.00 92.12 470 HIS A N 1
ATOM 3751 C CA . HIS A 1 470 ? -4.375 -15.565 10.152 1.00 92.12 470 HIS A CA 1
ATOM 3752 C C . HIS A 1 470 ? -4.961 -15.868 11.535 1.00 92.12 470 HIS A C 1
ATOM 3754 O O . HIS A 1 470 ? -4.752 -15.121 12.494 1.00 92.12 470 HIS A O 1
ATOM 3760 N N . LEU A 1 471 ? -5.597 -17.028 11.677 1.00 92.12 471 LEU A N 1
ATOM 3761 C CA . LEU A 1 471 ? -5.973 -17.582 12.968 1.00 92.12 471 LEU A CA 1
ATOM 3762 C C . LEU A 1 471 ? -4.742 -18.163 13.678 1.00 92.12 471 LEU A C 1
ATOM 3764 O O . LEU A 1 471 ? -4.388 -19.329 13.502 1.00 92.12 471 LEU A O 1
ATOM 3768 N N . ARG A 1 472 ? -4.091 -17.355 14.523 1.00 87.94 472 ARG A N 1
ATOM 3769 C CA . ARG A 1 472 ? -2.945 -17.792 15.334 1.00 87.94 472 ARG A CA 1
ATOM 3770 C C . ARG A 1 472 ? -3.298 -17.832 16.818 1.00 87.94 472 ARG A C 1
ATOM 3772 O O . ARG A 1 472 ? -3.442 -16.802 17.465 1.00 87.94 472 ARG A O 1
ATOM 3779 N N . LEU A 1 473 ? -3.387 -19.040 17.372 1.00 86.50 473 LEU A N 1
ATOM 3780 C CA . LEU A 1 473 ? -3.678 -19.238 18.794 1.00 86.50 473 LEU A CA 1
ATOM 3781 C C . LEU A 1 473 ? -2.495 -18.796 19.671 1.00 86.50 473 LEU A C 1
ATOM 3783 O O . LEU A 1 473 ? -1.372 -19.287 19.502 1.00 86.50 473 LEU A O 1
ATOM 3787 N N . LYS A 1 474 ? -2.758 -17.900 20.631 1.00 83.38 474 LYS A N 1
ATOM 3788 C CA . LYS A 1 474 ? -1.801 -17.503 21.678 1.00 83.38 474 LYS A CA 1
ATOM 3789 C C . LYS A 1 474 ? -1.554 -18.694 22.627 1.00 83.38 474 LYS A C 1
ATOM 3791 O O . LYS A 1 474 ? -2.387 -19.589 22.751 1.00 83.38 474 LYS A O 1
ATOM 3796 N N . GLY A 1 475 ? -0.394 -18.739 23.292 1.00 79.62 475 GLY A N 1
ATOM 3797 C CA . GLY A 1 475 ? 0.068 -19.925 24.040 1.00 79.62 475 GLY A CA 1
ATOM 3798 C C . GLY A 1 475 ? -0.851 -20.404 25.175 1.00 79.62 475 GLY A C 1
ATOM 3799 O O . GLY A 1 475 ? -0.837 -21.584 25.503 1.00 79.62 475 GLY A O 1
ATOM 3800 N N . HIS A 1 476 ? -1.668 -19.511 25.733 1.00 82.31 476 HIS A N 1
ATOM 3801 C CA . HIS A 1 476 ? -2.635 -19.805 26.794 1.00 82.31 476 HIS A CA 1
ATOM 3802 C C . HIS A 1 476 ? -3.999 -20.299 26.274 1.00 82.31 476 HIS A C 1
ATOM 3804 O O . HIS A 1 476 ? -4.852 -20.668 27.075 1.00 82.31 476 HIS A O 1
ATOM 3810 N N . MET A 1 477 ? -4.239 -20.285 24.958 1.00 85.56 477 MET A N 1
ATOM 3811 C CA . MET A 1 477 ? -5.536 -20.653 24.382 1.00 85.56 477 MET A CA 1
ATOM 3812 C C . MET A 1 477 ? -5.707 -22.173 24.267 1.00 85.56 477 MET A C 1
ATOM 3814 O O . MET A 1 477 ? -4.774 -22.894 23.900 1.00 85.56 477 MET A O 1
ATOM 3818 N N . ASP A 1 478 ? -6.930 -22.657 24.503 1.00 85.38 478 ASP A N 1
ATOM 3819 C CA . ASP A 1 478 ? -7.261 -24.076 24.367 1.00 85.38 478 ASP A CA 1
ATOM 3820 C C . ASP A 1 478 ? -7.262 -24.524 22.896 1.00 85.38 478 ASP A C 1
ATOM 3822 O O . ASP A 1 478 ? -8.164 -24.233 22.109 1.00 85.38 478 ASP A O 1
ATOM 3826 N N . ARG A 1 479 ? -6.250 -25.312 22.527 1.00 87.06 479 ARG A N 1
ATOM 3827 C CA . ARG A 1 479 ? -6.105 -25.893 21.183 1.00 87.06 479 ARG A CA 1
ATOM 3828 C C . ARG A 1 479 ? -7.129 -26.987 20.870 1.00 87.06 479 ARG A C 1
ATOM 3830 O O . ARG A 1 479 ? -7.215 -27.403 19.716 1.00 87.06 479 ARG A O 1
ATOM 3837 N N . LYS A 1 480 ? -7.860 -27.484 21.871 1.00 89.44 480 LYS A N 1
ATOM 3838 C CA . LYS A 1 480 ? -8.907 -28.507 21.730 1.00 89.44 480 LYS A CA 1
ATOM 3839 C C . LYS A 1 480 ? -10.317 -27.916 21.704 1.00 89.44 480 LYS A C 1
ATOM 3841 O O . LYS A 1 480 ? -11.270 -28.683 21.576 1.00 89.44 480 LYS A O 1
ATOM 3846 N N . PHE A 1 481 ? -10.450 -26.590 21.777 1.00 90.88 481 PHE A N 1
ATOM 3847 C CA . PHE A 1 481 ? -11.741 -25.909 21.820 1.00 90.88 481 PHE A CA 1
ATOM 3848 C C . PHE A 1 481 ? -12.669 -26.349 20.676 1.00 90.88 481 PHE A C 1
ATOM 3850 O O . PHE A 1 481 ? -13.792 -26.816 20.904 1.00 90.88 481 PHE A O 1
ATOM 3857 N N . VAL A 1 482 ? -12.134 -26.299 19.451 1.00 91.75 482 VAL A N 1
ATOM 3858 C CA . VAL A 1 482 ? -12.704 -26.878 18.230 1.00 91.75 482 VAL A CA 1
ATOM 3859 C C . VAL A 1 482 ? -11.603 -27.555 17.399 1.00 91.75 482 VAL A C 1
ATOM 3861 O O . VAL A 1 482 ? -10.417 -27.274 17.594 1.00 9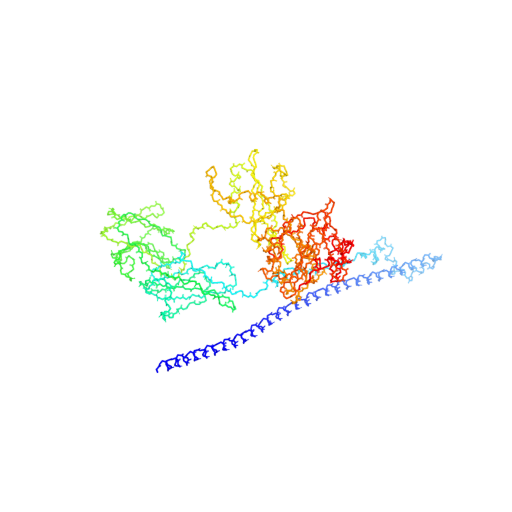1.75 482 VAL A O 1
ATOM 3864 N N . PRO A 1 483 ? -11.948 -28.415 16.425 1.00 90.69 483 PRO A N 1
ATOM 3865 C CA . PRO A 1 483 ? -10.989 -28.939 15.456 1.00 90.69 483 PRO A CA 1
ATOM 3866 C C . PRO A 1 483 ? -10.515 -27.846 14.474 1.00 90.69 483 PRO A C 1
ATOM 3868 O O . PRO A 1 483 ? -10.920 -27.841 13.317 1.00 90.69 483 PRO A O 1
ATOM 3871 N N . PHE A 1 484 ? -9.633 -26.934 14.902 1.00 90.19 484 PHE A N 1
ATOM 3872 C CA . PHE A 1 484 ? -9.192 -25.767 14.109 1.00 90.19 484 PHE A CA 1
ATOM 3873 C C . PHE A 1 484 ? -8.695 -26.108 12.694 1.00 90.19 484 PHE A C 1
ATOM 3875 O O . PHE A 1 484 ? -8.883 -25.329 11.770 1.00 90.19 484 PHE A O 1
ATOM 3882 N N . ARG A 1 485 ? -8.114 -27.298 12.488 1.00 87.44 485 ARG A N 1
ATOM 3883 C CA . ARG A 1 485 ? -7.663 -27.769 11.163 1.00 87.44 485 ARG A CA 1
ATOM 3884 C C . ARG A 1 485 ? -8.796 -28.031 10.163 1.00 87.44 485 ARG A C 1
ATOM 3886 O O . ARG A 1 485 ? -8.510 -28.181 8.983 1.00 87.44 485 ARG A O 1
ATOM 3893 N N . LYS A 1 486 ? -10.042 -28.154 10.630 1.00 89.94 486 LYS A N 1
ATOM 3894 C CA . LYS A 1 486 ? -11.234 -28.338 9.788 1.00 89.94 486 LYS A CA 1
ATOM 3895 C C . LYS A 1 486 ? -11.896 -27.013 9.398 1.00 89.94 486 LYS A C 1
ATOM 3897 O O . LYS A 1 486 ? -12.840 -27.039 8.616 1.00 89.94 486 LYS A O 1
ATOM 3902 N N . LEU A 1 487 ? -11.455 -25.887 9.962 1.00 90.75 487 LEU A N 1
ATOM 3903 C CA . LEU A 1 487 ? -11.976 -24.575 9.587 1.00 90.75 487 LEU A CA 1
ATOM 3904 C C . LEU A 1 487 ? -11.511 -24.233 8.170 1.00 90.75 487 LEU A C 1
ATOM 3906 O O . LEU A 1 487 ? -10.352 -24.462 7.827 1.00 90.75 487 LEU A O 1
ATOM 3910 N N . GLN A 1 488 ? -12.421 -23.694 7.358 1.00 88.81 488 GLN A N 1
ATOM 3911 C CA . GLN A 1 488 ? -12.116 -23.302 5.978 1.00 88.81 488 GLN A CA 1
ATOM 3912 C C . GLN A 1 488 ? -11.214 -22.064 5.925 1.00 88.81 488 GLN A C 1
ATOM 3914 O O . GLN A 1 488 ? -10.352 -21.962 5.058 1.00 88.81 488 GLN A O 1
ATOM 3919 N N . PHE A 1 489 ? -11.367 -21.160 6.894 1.00 92.12 489 PHE A N 1
ATOM 3920 C CA . PHE A 1 489 ? -10.618 -19.911 6.974 1.00 92.12 489 PHE A CA 1
ATOM 3921 C C . PHE A 1 489 ? -9.588 -19.928 8.103 1.00 92.12 489 PHE A C 1
ATOM 3923 O O . PHE A 1 489 ? -9.702 -20.662 9.086 1.00 92.12 489 PHE A O 1
ATOM 3930 N N . GLY A 1 490 ? -8.590 -19.054 7.981 1.00 89.00 490 GLY A N 1
ATOM 3931 C CA . GLY A 1 490 ? -7.631 -18.781 9.045 1.00 89.00 490 GLY A CA 1
ATOM 3932 C C . GLY A 1 490 ? -6.364 -19.630 9.013 1.00 89.00 490 GLY A C 1
ATOM 3933 O O . GLY A 1 490 ? -5.507 -19.404 9.854 1.00 89.00 490 GLY A O 1
ATOM 3934 N N . ARG A 1 491 ? -6.180 -20.554 8.056 1.00 90.50 491 ARG A N 1
ATOM 3935 C CA . ARG A 1 491 ? -4.882 -21.241 7.861 1.00 90.50 491 ARG A CA 1
ATOM 3936 C C . ARG A 1 491 ? -3.785 -20.279 7.388 1.00 90.50 491 ARG A C 1
ATOM 3938 O O . ARG A 1 491 ? -2.629 -20.423 7.774 1.00 90.50 491 ARG A O 1
ATOM 3945 N N . TYR A 1 492 ? -4.166 -19.313 6.560 1.00 92.81 492 TYR A N 1
ATOM 3946 C CA . TYR A 1 492 ? -3.341 -18.212 6.074 1.00 92.81 492 TYR A CA 1
ATOM 3947 C C . TYR A 1 492 ? -4.199 -16.937 6.069 1.00 92.81 492 TYR A C 1
ATOM 3949 O O . TYR A 1 492 ? -5.429 -17.062 6.071 1.00 92.81 492 TYR A O 1
ATOM 3957 N N . PRO A 1 493 ? -3.598 -15.734 6.070 1.00 94.44 493 PRO A N 1
ATOM 3958 C CA . PRO A 1 493 ? -4.314 -14.531 5.664 1.00 94.44 493 PRO A CA 1
ATOM 3959 C C . PRO A 1 493 ? -4.821 -14.685 4.227 1.00 94.44 493 PRO A C 1
ATOM 3961 O O . PRO A 1 493 ? -4.199 -15.401 3.434 1.00 94.44 493 PRO A O 1
ATOM 3964 N N . GLY A 1 494 ? -5.921 -14.017 3.900 1.00 95.31 494 GLY A N 1
ATOM 3965 C CA . GLY A 1 494 ? -6.528 -14.094 2.575 1.00 95.31 494 GLY A CA 1
ATOM 3966 C C . GLY A 1 494 ? -6.997 -12.738 2.070 1.00 95.31 494 GLY A C 1
ATOM 3967 O O . GLY A 1 494 ? -7.393 -11.895 2.872 1.00 95.31 494 GLY A O 1
ATOM 3968 N N . ALA A 1 495 ? -6.938 -12.537 0.756 1.00 95.69 495 ALA A N 1
ATOM 3969 C CA . ALA A 1 495 ? -7.430 -11.360 0.055 1.00 95.69 495 ALA A CA 1
ATOM 3970 C C . ALA A 1 495 ? -8.441 -11.756 -1.021 1.00 95.69 495 ALA A C 1
ATOM 3972 O O . ALA A 1 495 ? -8.208 -12.694 -1.781 1.00 95.69 495 ALA A O 1
ATOM 3973 N N . PHE A 1 496 ? -9.533 -11.004 -1.079 1.00 94.06 496 PHE A N 1
ATOM 3974 C CA . PHE A 1 496 ? -10.704 -11.265 -1.906 1.00 94.06 496 PHE A CA 1
ATOM 3975 C C . PHE A 1 496 ? -11.108 -9.992 -2.617 1.00 94.06 496 PHE A C 1
ATOM 3977 O O . PHE A 1 496 ? -10.969 -8.899 -2.056 1.00 94.06 496 PHE A O 1
ATOM 3984 N N . ASP A 1 497 ? -11.594 -10.122 -3.841 1.00 91.06 497 ASP A N 1
ATOM 3985 C CA . ASP A 1 497 ? -12.237 -8.990 -4.496 1.00 91.06 497 ASP A CA 1
ATOM 3986 C C . ASP A 1 497 ? -13.486 -8.579 -3.714 1.00 91.06 497 ASP A C 1
ATOM 3988 O O . ASP A 1 497 ? -14.087 -9.368 -2.982 1.00 91.06 497 ASP A O 1
ATOM 3992 N N . ARG A 1 498 ? -13.842 -7.293 -3.778 1.00 90.25 498 ARG A N 1
ATOM 3993 C CA . ARG A 1 498 ? -15.003 -6.784 -3.047 1.00 90.25 498 ARG A CA 1
ATOM 3994 C C . ARG A 1 498 ? -16.279 -7.272 -3.746 1.00 90.25 498 ARG A C 1
ATOM 3996 O O . ARG A 1 498 ? -16.567 -6.784 -4.839 1.00 90.25 498 ARG A O 1
ATOM 4003 N N . PRO A 1 499 ? -17.080 -8.165 -3.134 1.00 90.00 499 PRO A N 1
ATOM 4004 C CA . PRO A 1 499 ? -18.285 -8.651 -3.780 1.00 90.00 499 PRO A CA 1
ATOM 4005 C C . PRO A 1 499 ? -19.382 -7.590 -3.711 1.00 90.00 499 PRO A C 1
ATOM 4007 O O . PRO A 1 499 ? -19.552 -6.895 -2.704 1.00 90.00 499 PRO A O 1
ATOM 4010 N N . GLU A 1 500 ? -20.201 -7.518 -4.754 1.00 92.38 500 GLU A N 1
ATOM 4011 C CA . GLU A 1 500 ? -21.499 -6.866 -4.636 1.00 92.38 500 GLU A CA 1
ATOM 4012 C C . GLU A 1 500 ? -22.410 -7.713 -3.745 1.00 92.38 500 GLU A C 1
ATOM 4014 O O . GLU A 1 500 ? -22.524 -8.925 -3.937 1.00 92.38 500 GLU A O 1
ATOM 4019 N N . LEU A 1 501 ? -23.072 -7.083 -2.775 1.00 94.44 501 LEU A N 1
ATOM 4020 C CA . LEU A 1 501 ? -23.943 -7.774 -1.827 1.00 94.44 501 LEU A CA 1
ATOM 4021 C C . LEU A 1 501 ? -25.416 -7.646 -2.223 1.00 94.44 501 LEU A C 1
ATOM 4023 O O . LEU A 1 501 ? -25.848 -6.636 -2.782 1.00 94.44 501 LEU A O 1
ATOM 4027 N N . GLN A 1 502 ? -26.195 -8.666 -1.883 1.00 94.81 502 GLN A N 1
ATOM 4028 C CA . GLN A 1 502 ? -27.650 -8.679 -1.978 1.00 94.81 502 GLN A CA 1
ATOM 4029 C C . GLN A 1 502 ? -28.267 -9.165 -0.668 1.00 94.81 502 GLN A C 1
ATOM 4031 O O . GLN A 1 502 ? -27.722 -10.048 -0.004 1.00 94.81 502 GLN A O 1
ATOM 4036 N N . GLN A 1 503 ? -29.409 -8.586 -0.304 1.00 96.44 503 GLN A N 1
ATOM 4037 C CA . GLN A 1 503 ? -30.164 -9.002 0.872 1.00 96.44 503 GLN A CA 1
ATOM 4038 C C . GLN A 1 503 ? -31.023 -10.221 0.542 1.00 96.44 503 GLN A C 1
ATOM 4040 O O . GLN A 1 503 ? -31.753 -10.227 -0.449 1.00 96.44 503 GLN A O 1
ATOM 4045 N N . VAL A 1 504 ? -30.946 -11.237 1.393 1.00 94.38 504 VAL A N 1
ATOM 4046 C CA . VAL A 1 504 ? -31.746 -12.459 1.317 1.00 94.38 504 VAL A CA 1
ATOM 4047 C C . VAL A 1 504 ? -32.270 -12.815 2.702 1.00 94.38 504 VAL A C 1
ATOM 4049 O O . VAL A 1 504 ? -31.624 -12.523 3.706 1.00 94.38 504 VAL A O 1
ATOM 4052 N N . THR A 1 505 ? -33.424 -13.474 2.760 1.00 95.88 505 THR A N 1
ATOM 4053 C CA . THR A 1 505 ? -33.981 -13.997 4.012 1.00 95.88 505 THR A CA 1
ATOM 4054 C C . THR A 1 505 ? -33.751 -15.505 4.067 1.00 95.88 505 THR A C 1
ATOM 4056 O O . THR A 1 505 ? -34.287 -16.242 3.239 1.00 95.88 505 THR A O 1
ATOM 4059 N N . ILE A 1 506 ? -32.965 -15.975 5.036 1.00 89.38 506 ILE A N 1
ATOM 4060 C CA . ILE A 1 506 ? -32.681 -17.400 5.262 1.00 89.38 506 ILE A CA 1
ATOM 4061 C C . ILE A 1 506 ? -33.251 -17.772 6.627 1.00 89.38 506 ILE A C 1
ATOM 4063 O O . ILE A 1 506 ? -32.864 -17.187 7.632 1.00 89.38 506 ILE A O 1
ATOM 4067 N N . ASP A 1 507 ? -34.205 -18.704 6.667 1.00 91.94 507 ASP A N 1
ATOM 4068 C CA . ASP A 1 507 ? -34.869 -19.145 7.906 1.00 91.94 507 ASP A CA 1
ATOM 4069 C C . ASP A 1 507 ? -35.449 -17.991 8.757 1.00 91.94 507 ASP A C 1
ATOM 4071 O O . ASP A 1 507 ? -35.479 -18.042 9.985 1.00 91.94 507 ASP A O 1
ATOM 4075 N N . GLY A 1 508 ? -35.916 -16.924 8.095 1.00 90.88 508 GLY A N 1
ATOM 4076 C CA . GLY A 1 508 ? -36.452 -15.720 8.744 1.00 90.88 508 GLY A CA 1
ATOM 4077 C C . GLY A 1 508 ? -35.396 -14.701 9.194 1.00 90.88 508 GLY A C 1
ATOM 4078 O O . GLY A 1 508 ? -35.758 -13.699 9.806 1.00 90.88 508 GLY A O 1
ATOM 4079 N N . LEU A 1 509 ? -34.114 -14.936 8.895 1.00 89.69 509 LEU A N 1
ATOM 4080 C CA . LEU A 1 509 ? -33.017 -14.000 9.131 1.00 89.69 509 LEU A CA 1
ATOM 4081 C C . LEU A 1 509 ? -32.682 -13.238 7.853 1.00 89.69 509 LEU A C 1
ATOM 4083 O O . LEU A 1 509 ? -32.313 -13.842 6.846 1.00 89.69 509 LEU A O 1
ATOM 4087 N N . ASP A 1 510 ? -32.750 -11.913 7.920 1.00 92.94 510 ASP A N 1
ATOM 4088 C CA . ASP A 1 510 ? -32.302 -11.045 6.838 1.00 92.94 510 ASP A CA 1
ATOM 4089 C C . ASP A 1 510 ? -30.778 -10.899 6.882 1.00 92.94 510 ASP A C 1
ATOM 4091 O O . ASP A 1 510 ? -30.213 -10.358 7.835 1.00 92.94 510 ASP A O 1
ATOM 4095 N N . VAL A 1 511 ? -30.106 -11.396 5.845 1.00 92.81 511 VAL A N 1
ATOM 4096 C CA . VAL A 1 511 ? -28.644 -11.407 5.727 1.00 92.81 511 VAL A CA 1
ATOM 4097 C C . VAL A 1 511 ? -28.201 -10.852 4.378 1.00 92.81 511 VAL A C 1
ATOM 4099 O O . VAL A 1 511 ? -28.927 -10.915 3.388 1.00 92.81 511 VAL A O 1
ATOM 4102 N N . LEU A 1 512 ? -26.984 -10.311 4.335 1.00 94.00 512 LEU A N 1
ATOM 4103 C CA . LEU A 1 512 ? -26.330 -9.902 3.095 1.00 94.00 512 LEU A CA 1
ATOM 4104 C C . LEU A 1 512 ? -25.402 -11.021 2.622 1.00 94.00 512 LEU A C 1
ATOM 4106 O O . LEU A 1 512 ? -24.536 -11.463 3.376 1.00 94.00 512 LEU A O 1
ATOM 4110 N N . ILE A 1 513 ? -25.565 -11.452 1.374 1.00 93.25 513 ILE A N 1
ATOM 4111 C CA . ILE A 1 513 ? -24.693 -12.439 0.723 1.00 93.25 513 ILE A CA 1
ATOM 4112 C C . ILE A 1 513 ? -24.095 -11.857 -0.564 1.00 93.25 513 ILE A C 1
ATOM 4114 O O . ILE A 1 513 ? -24.690 -10.939 -1.133 1.00 93.25 513 ILE A O 1
ATOM 4118 N N . PRO A 1 514 ? -22.960 -12.378 -1.065 1.00 94.19 514 PRO A N 1
ATOM 4119 C CA . PRO A 1 514 ? -22.480 -12.051 -2.405 1.00 94.19 514 PRO A CA 1
ATOM 4120 C C . PRO A 1 514 ? -23.556 -12.310 -3.469 1.00 94.19 514 PRO A C 1
ATOM 4122 O O . PRO A 1 514 ? -24.268 -13.315 -3.404 1.00 94.19 514 PRO A O 1
ATOM 4125 N N . LYS A 1 515 ? -23.669 -11.419 -4.460 1.00 94.88 515 LYS A N 1
ATOM 4126 C CA . LYS A 1 515 ? -24.544 -11.611 -5.629 1.00 94.88 515 LYS A CA 1
ATOM 4127 C C . LYS A 1 515 ? -24.172 -12.859 -6.425 1.00 94.88 515 LYS A C 1
ATOM 4129 O O . LYS A 1 515 ? -25.066 -13.551 -6.901 1.00 94.88 515 LYS A O 1
ATOM 4134 N N . ASP A 1 516 ? -22.877 -13.151 -6.508 1.00 93.81 516 ASP A N 1
ATOM 4135 C CA . ASP A 1 516 ? -22.333 -14.394 -7.049 1.00 93.81 516 ASP A CA 1
ATOM 4136 C C . ASP A 1 516 ? -21.586 -15.166 -5.944 1.00 93.81 516 ASP A C 1
ATOM 4138 O O . ASP A 1 516 ? -20.389 -14.962 -5.722 1.00 93.81 516 ASP A O 1
ATOM 4142 N N . PRO A 1 517 ? -22.286 -16.038 -5.194 1.00 92.56 517 PRO A N 1
ATOM 4143 C CA . PRO A 1 517 ? -21.647 -16.873 -4.184 1.00 92.56 517 PRO A CA 1
ATOM 4144 C C . PRO A 1 517 ? -20.640 -17.868 -4.769 1.00 92.56 517 PRO A C 1
ATOM 4146 O O . PRO A 1 517 ? -19.725 -18.273 -4.057 1.00 92.56 517 PRO A O 1
ATOM 4149 N N . GLY A 1 518 ? -20.813 -18.283 -6.030 1.00 93.31 518 GLY A N 1
ATOM 4150 C CA . GLY A 1 518 ? -19.929 -19.242 -6.689 1.00 93.31 518 GLY A CA 1
ATOM 4151 C C . GLY A 1 518 ? -18.538 -18.653 -6.861 1.00 93.31 518 GLY A C 1
ATOM 4152 O O . GLY A 1 518 ? -17.571 -19.219 -6.356 1.00 93.31 518 GLY A O 1
ATOM 4153 N N . HIS A 1 519 ? -18.470 -17.457 -7.447 1.00 91.62 519 HIS A N 1
ATOM 4154 C CA . HIS A 1 519 ? -17.218 -16.728 -7.624 1.00 91.62 519 HIS A CA 1
ATOM 4155 C C . HIS A 1 519 ? -16.473 -16.508 -6.296 1.00 91.62 519 HIS A C 1
ATOM 4157 O O . HIS A 1 519 ? -15.294 -16.837 -6.176 1.00 91.62 519 HIS A O 1
ATOM 4163 N N . PHE A 1 520 ? -17.184 -16.063 -5.252 1.00 90.94 520 PHE A N 1
ATOM 4164 C CA . PHE A 1 520 ? -16.582 -15.862 -3.928 1.00 90.94 520 PHE A CA 1
ATOM 4165 C C . PHE A 1 520 ? -15.975 -17.154 -3.348 1.00 90.94 520 PHE A C 1
ATOM 4167 O O . PHE A 1 520 ? -14.919 -17.124 -2.716 1.00 90.94 520 PHE A O 1
ATOM 4174 N N . LEU A 1 521 ? -16.627 -18.305 -3.551 1.00 91.81 521 LEU A N 1
ATOM 4175 C CA . LEU A 1 521 ? -16.126 -19.602 -3.086 1.00 91.81 521 LEU A CA 1
ATOM 4176 C C . LEU A 1 521 ? -14.950 -20.121 -3.930 1.00 91.81 521 LEU A C 1
ATOM 4178 O O . LEU A 1 521 ? -14.063 -20.781 -3.384 1.00 91.81 521 LEU A O 1
ATOM 4182 N N . GLU A 1 522 ? -14.914 -19.811 -5.227 1.00 92.44 522 GLU A N 1
ATOM 4183 C CA . GLU A 1 522 ? -13.805 -20.135 -6.138 1.00 92.44 522 GLU A CA 1
ATOM 4184 C C . GLU A 1 522 ? -12.523 -19.345 -5.818 1.00 92.44 522 GLU A C 1
ATOM 4186 O O . GLU A 1 522 ? -11.412 -19.855 -6.006 1.00 92.44 522 GLU A O 1
ATOM 4191 N N . GLU A 1 523 ? -12.653 -18.135 -5.264 1.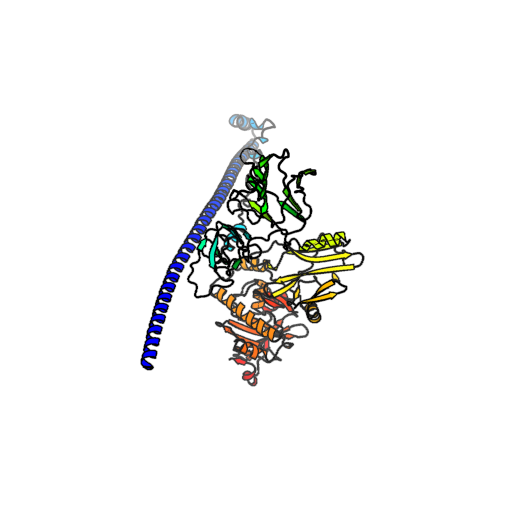00 91.50 523 GLU A N 1
ATOM 4192 C CA . GLU A 1 523 ? -11.514 -17.333 -4.801 1.00 91.50 523 GLU A CA 1
ATOM 4193 C C . GLU A 1 523 ? -10.822 -17.930 -3.566 1.00 91.50 523 GLU A C 1
ATOM 4195 O O . GLU A 1 523 ? -9.607 -17.796 -3.416 1.00 91.50 523 GLU A O 1
ATOM 4200 N N . VAL A 1 524 ? -11.550 -18.624 -2.681 1.00 91.12 524 VAL A N 1
ATOM 4201 C CA . VAL A 1 524 ? -11.029 -19.124 -1.391 1.00 91.12 524 VAL A CA 1
ATOM 4202 C C . VAL A 1 524 ? -9.694 -19.883 -1.511 1.00 91.12 524 VAL A C 1
ATOM 4204 O O . VAL A 1 524 ? -8.753 -19.504 -0.804 1.00 91.12 524 VAL A O 1
ATOM 4207 N N . PRO A 1 525 ? -9.538 -20.915 -2.367 1.00 90.75 525 PRO A N 1
ATOM 4208 C CA . PRO A 1 525 ? -8.266 -21.636 -2.501 1.00 90.75 525 PRO A CA 1
ATOM 4209 C C . PRO A 1 525 ? -7.111 -20.770 -3.030 1.00 90.75 525 PRO A C 1
ATOM 4211 O O . PRO A 1 525 ? -5.954 -21.067 -2.729 1.00 90.75 525 PRO A O 1
ATOM 4214 N N . HIS A 1 526 ? -7.410 -19.693 -3.761 1.00 91.12 526 HIS A N 1
ATOM 4215 C CA . HIS A 1 526 ? -6.437 -18.787 -4.385 1.00 91.12 526 HIS A CA 1
ATOM 4216 C C . HIS A 1 526 ? -6.258 -17.471 -3.611 1.00 91.12 526 HIS A C 1
ATOM 4218 O O . HIS A 1 526 ? -5.493 -16.599 -4.012 1.00 91.12 526 HIS A O 1
ATOM 4224 N N . SER A 1 527 ? -6.939 -17.327 -2.474 1.00 94.75 527 SER A N 1
ATOM 4225 C CA . SER A 1 527 ? -6.986 -16.083 -1.702 1.00 94.75 527 SER A CA 1
ATOM 4226 C C . SER A 1 527 ? -5.717 -15.806 -0.897 1.00 94.75 527 SER A C 1
ATOM 4228 O O . SER A 1 527 ? -5.570 -14.710 -0.364 1.00 94.75 527 SER A O 1
ATOM 4230 N N . ARG A 1 528 ? -4.799 -16.776 -0.775 1.00 96.75 528 ARG A N 1
ATOM 4231 C CA . ARG A 1 528 ? -3.649 -16.707 0.140 1.00 96.75 528 ARG A CA 1
ATOM 4232 C C . ARG A 1 528 ? -2.885 -15.394 -0.023 1.00 96.75 528 ARG A C 1
ATOM 4234 O O . ARG A 1 528 ? -2.394 -15.086 -1.104 1.00 96.75 528 ARG A O 1
ATOM 4241 N N . PHE A 1 529 ? -2.729 -14.676 1.084 1.00 95.88 529 PHE A N 1
ATOM 4242 C CA . PHE A 1 529 ? -2.106 -13.361 1.121 1.00 95.88 529 PHE A CA 1
ATOM 4243 C C . PHE A 1 529 ? -0.779 -13.373 1.892 1.00 95.88 529 PHE A C 1
ATOM 4245 O O . PHE A 1 529 ? -0.668 -13.983 2.962 1.00 95.88 529 PHE A O 1
ATOM 4252 N N . ILE A 1 530 ? 0.225 -12.680 1.356 1.00 94.94 530 ILE A N 1
ATOM 4253 C CA . ILE A 1 530 ? 1.543 -12.487 1.966 1.00 94.94 530 ILE A CA 1
ATOM 4254 C C . ILE A 1 530 ? 1.744 -10.999 2.235 1.00 94.94 530 ILE A C 1
ATOM 4256 O O . ILE A 1 530 ? 1.739 -10.184 1.317 1.00 94.94 530 ILE A O 1
ATOM 4260 N N . GLU A 1 531 ? 1.953 -10.657 3.504 1.00 91.31 531 GLU A N 1
ATOM 4261 C CA . GLU A 1 531 ? 2.311 -9.295 3.902 1.00 91.31 531 GLU A CA 1
ATOM 4262 C C . GLU A 1 531 ? 3.726 -8.934 3.470 1.00 91.31 531 GLU A C 1
ATOM 4264 O O . GLU A 1 531 ? 4.626 -9.785 3.438 1.00 91.31 531 GLU A O 1
ATOM 4269 N N . CYS A 1 532 ? 3.945 -7.638 3.253 1.00 88.38 532 CYS A N 1
ATOM 4270 C CA . CYS A 1 532 ? 5.305 -7.150 3.196 1.00 88.38 532 CYS A CA 1
ATOM 4271 C C . CYS A 1 532 ? 6.004 -7.308 4.553 1.00 88.38 532 CYS A C 1
ATOM 4273 O O . CYS A 1 532 ? 5.413 -7.188 5.627 1.00 88.38 532 CYS A O 1
ATOM 4275 N N . ARG A 1 533 ? 7.309 -7.566 4.515 1.00 90.94 533 ARG A N 1
ATOM 4276 C CA . ARG A 1 533 ? 8.130 -7.768 5.711 1.00 90.94 533 ARG A CA 1
ATOM 4277 C C . ARG A 1 533 ? 8.645 -6.439 6.253 1.00 90.94 533 ARG A C 1
ATOM 4279 O O . ARG A 1 533 ? 9.847 -6.187 6.233 1.00 90.94 533 ARG A O 1
ATOM 4286 N N . TYR A 1 534 ? 7.743 -5.577 6.725 1.00 88.69 534 TYR A N 1
ATOM 4287 C CA . TYR A 1 534 ? 8.080 -4.212 7.156 1.00 88.69 534 TYR A CA 1
ATOM 4288 C C . TYR A 1 534 ? 9.191 -4.160 8.210 1.00 88.69 534 TYR A C 1
ATOM 4290 O O . TYR A 1 534 ? 10.066 -3.298 8.150 1.00 88.69 534 TYR A O 1
ATOM 4298 N N . LYS A 1 535 ? 9.216 -5.113 9.150 1.00 87.69 535 LYS A N 1
ATOM 4299 C CA . LYS A 1 535 ? 10.260 -5.183 10.180 1.00 87.69 535 LYS A CA 1
ATOM 4300 C C . LYS A 1 535 ? 11.648 -5.420 9.572 1.00 87.69 535 LYS A C 1
ATOM 4302 O O . LYS A 1 535 ? 12.602 -4.740 9.945 1.00 87.69 535 LYS A O 1
ATOM 4307 N N . GLU A 1 536 ? 11.762 -6.383 8.665 1.00 91.50 536 GLU A N 1
ATOM 4308 C CA . GLU A 1 536 ? 12.995 -6.722 7.956 1.00 91.50 536 GLU A CA 1
ATOM 4309 C C . GLU A 1 536 ? 13.393 -5.627 6.963 1.00 91.50 536 GLU A C 1
ATOM 4311 O O . GLU A 1 536 ? 14.567 -5.271 6.901 1.00 91.50 536 GLU A O 1
ATOM 4316 N N . ALA A 1 537 ? 12.427 -5.056 6.241 1.00 91.81 537 ALA A N 1
ATOM 4317 C CA . ALA A 1 537 ? 12.636 -3.936 5.330 1.00 91.81 537 ALA A CA 1
ATOM 4318 C C . ALA A 1 537 ? 13.197 -2.715 6.065 1.00 91.81 537 ALA A C 1
ATOM 4320 O O . ALA A 1 537 ? 14.180 -2.127 5.625 1.00 91.81 537 ALA A O 1
ATOM 4321 N N . ARG A 1 538 ? 12.652 -2.385 7.239 1.00 88.50 538 ARG A N 1
ATOM 4322 C CA . ARG A 1 538 ? 13.177 -1.308 8.083 1.00 88.50 538 ARG A CA 1
ATOM 4323 C C . ARG A 1 538 ? 14.612 -1.579 8.535 1.00 88.50 538 ARG A C 1
ATOM 4325 O O . ARG A 1 538 ? 15.439 -0.678 8.483 1.00 88.50 538 ARG A O 1
ATOM 4332 N N . ALA A 1 539 ? 14.928 -2.809 8.948 1.00 90.06 539 ALA A N 1
ATOM 4333 C CA . ALA A 1 539 ? 16.299 -3.178 9.311 1.00 90.06 539 ALA A CA 1
ATOM 4334 C C . ALA A 1 539 ? 17.259 -3.068 8.111 1.00 90.06 539 ALA A C 1
ATOM 4336 O O . ALA A 1 539 ? 18.384 -2.596 8.259 1.00 90.06 539 ALA A O 1
ATOM 4337 N N . PHE A 1 540 ? 16.801 -3.452 6.917 1.00 92.12 540 PHE A N 1
ATOM 4338 C CA . PHE A 1 540 ? 17.548 -3.273 5.677 1.00 92.12 540 PHE A CA 1
ATOM 4339 C C . PHE A 1 540 ? 17.802 -1.788 5.376 1.00 92.12 540 PHE A C 1
ATOM 4341 O O . PHE A 1 540 ? 18.946 -1.428 5.128 1.00 92.12 540 PHE A O 1
ATOM 4348 N N . LEU A 1 541 ? 16.788 -0.921 5.474 1.00 89.25 541 LEU A N 1
ATOM 4349 C CA . LEU A 1 541 ? 16.916 0.520 5.205 1.00 89.25 541 LEU A CA 1
ATOM 4350 C C . LEU A 1 541 ? 17.733 1.274 6.270 1.00 89.25 541 LEU A C 1
ATOM 4352 O O . LEU A 1 541 ? 18.330 2.308 5.983 1.00 89.25 541 LEU A O 1
ATOM 4356 N N . GLN A 1 542 ? 17.813 0.744 7.495 1.00 87.50 542 GLN A N 1
ATOM 4357 C CA . GLN A 1 542 ? 18.734 1.239 8.526 1.00 87.50 542 GLN A CA 1
ATOM 4358 C C . GLN A 1 542 ? 20.200 0.934 8.195 1.00 87.50 542 GLN A C 1
ATOM 4360 O O . GLN A 1 542 ? 21.084 1.704 8.564 1.00 87.50 542 GLN A O 1
ATOM 4365 N N . GLN A 1 543 ? 20.464 -0.190 7.527 1.00 91.38 543 GLN A N 1
ATOM 4366 C CA . GLN A 1 543 ? 21.811 -0.596 7.129 1.00 91.38 543 GLN A CA 1
ATOM 4367 C C . GLN A 1 543 ? 22.227 0.009 5.780 1.00 91.38 543 GLN A C 1
ATOM 4369 O O . GLN A 1 543 ? 23.381 0.393 5.598 1.00 91.38 543 GLN A O 1
ATOM 4374 N N . TYR A 1 544 ? 21.291 0.078 4.839 1.00 88.38 544 TYR A N 1
ATOM 4375 C CA . TYR A 1 544 ? 21.476 0.585 3.489 1.00 88.38 544 TYR A CA 1
ATOM 4376 C C . TYR A 1 544 ? 20.501 1.741 3.289 1.00 88.38 544 TYR A C 1
ATOM 4378 O O . TYR A 1 544 ? 19.330 1.511 2.993 1.00 88.38 544 TYR A O 1
ATOM 4386 N N . LEU A 1 545 ? 20.994 2.965 3.503 1.00 82.31 545 LEU A N 1
ATOM 4387 C CA . LEU A 1 545 ? 20.196 4.190 3.430 1.00 82.31 545 LEU A CA 1
ATOM 4388 C C . LEU A 1 545 ? 19.351 4.226 2.155 1.00 82.31 545 LEU A C 1
ATOM 4390 O O . LEU A 1 545 ? 19.856 3.947 1.063 1.00 82.31 545 LEU A O 1
ATOM 4394 N N . ASP A 1 546 ? 18.075 4.581 2.309 1.00 84.19 546 ASP A N 1
ATOM 4395 C CA . ASP A 1 546 ? 17.186 4.727 1.164 1.00 84.19 546 ASP A CA 1
ATOM 4396 C C . ASP A 1 546 ? 17.621 5.915 0.298 1.00 84.19 546 ASP A C 1
ATOM 4398 O O . ASP A 1 546 ? 18.007 6.972 0.806 1.00 84.19 546 ASP A O 1
ATOM 4402 N N . ASP A 1 547 ? 17.544 5.747 -1.019 1.00 84.75 547 ASP A N 1
ATOM 4403 C CA . ASP A 1 547 ? 17.818 6.836 -1.952 1.00 84.75 547 ASP A CA 1
ATOM 4404 C C . ASP A 1 547 ? 16.564 7.702 -2.081 1.00 84.75 547 ASP A C 1
ATOM 4406 O O . ASP A 1 547 ? 15.598 7.337 -2.762 1.00 84.75 547 ASP A O 1
ATOM 4410 N N . ASN A 1 548 ? 16.588 8.837 -1.389 1.00 86.94 548 ASN A N 1
ATOM 4411 C CA . ASN A 1 548 ? 15.534 9.849 -1.391 1.00 86.94 548 ASN A CA 1
ATOM 4412 C C . ASN A 1 548 ? 15.886 11.048 -2.282 1.00 86.94 548 ASN A C 1
ATOM 4414 O O . ASN A 1 548 ? 15.348 12.137 -2.094 1.00 86.94 548 ASN A O 1
ATOM 4418 N N . SER A 1 549 ? 16.801 10.877 -3.242 1.00 89.62 549 SER A N 1
ATOM 4419 C CA . SER A 1 549 ? 17.037 11.896 -4.262 1.00 89.62 549 SER A CA 1
ATOM 4420 C C . SER A 1 549 ? 15.763 12.177 -5.065 1.00 89.62 549 SER A C 1
ATOM 4422 O O . SER A 1 549 ? 14.877 11.326 -5.200 1.00 89.62 549 SER A O 1
ATOM 4424 N N . VAL A 1 550 ? 15.681 13.381 -5.634 1.00 88.56 550 VAL A N 1
ATOM 4425 C CA . VAL A 1 550 ? 14.549 13.801 -6.475 1.00 88.56 550 VAL A CA 1
ATOM 4426 C C . VAL A 1 550 ? 14.327 12.809 -7.620 1.00 88.56 550 VAL A C 1
ATOM 4428 O O . VAL A 1 550 ? 13.191 12.413 -7.877 1.00 88.56 550 VAL A O 1
ATOM 4431 N N . ASP A 1 551 ? 15.407 12.339 -8.245 1.00 88.38 551 ASP A N 1
ATOM 4432 C CA . ASP A 1 551 ? 15.352 11.371 -9.341 1.00 88.38 551 ASP A CA 1
ATOM 4433 C C . ASP A 1 551 ? 14.820 10.010 -8.885 1.00 88.38 551 ASP A C 1
ATOM 4435 O O . ASP A 1 551 ? 13.960 9.429 -9.551 1.00 88.38 551 ASP A O 1
ATOM 4439 N N . ALA A 1 552 ? 15.268 9.521 -7.725 1.00 91.00 552 ALA A N 1
ATOM 4440 C CA . ALA A 1 552 ? 14.798 8.267 -7.149 1.00 91.00 552 ALA A CA 1
ATOM 4441 C C . ALA A 1 552 ? 13.314 8.336 -6.759 1.00 91.00 552 ALA A C 1
ATOM 4443 O O . ALA A 1 552 ? 12.547 7.413 -7.040 1.00 91.00 552 ALA A O 1
ATOM 4444 N N . MET A 1 553 ? 12.874 9.434 -6.139 1.00 90.62 553 MET A N 1
ATOM 4445 C CA . MET A 1 553 ? 11.460 9.658 -5.820 1.00 90.62 553 MET A CA 1
ATOM 4446 C C . MET A 1 553 ? 10.605 9.753 -7.088 1.00 90.62 553 MET A C 1
ATOM 4448 O O . MET A 1 553 ? 9.539 9.136 -7.167 1.00 90.62 553 MET A O 1
ATOM 4452 N N . ALA A 1 554 ? 11.086 10.474 -8.103 1.00 91.19 554 ALA A N 1
ATOM 4453 C CA . ALA A 1 554 ? 10.402 10.610 -9.380 1.00 91.19 554 ALA A CA 1
ATOM 4454 C C . ALA A 1 554 ? 10.310 9.263 -10.117 1.00 91.19 554 ALA A C 1
ATOM 4456 O O . ALA A 1 554 ? 9.251 8.931 -10.649 1.00 91.19 554 ALA A O 1
ATOM 4457 N N . PHE A 1 555 ? 11.369 8.447 -10.085 1.00 92.62 555 PHE A N 1
ATOM 4458 C CA . PHE A 1 555 ? 11.344 7.090 -10.628 1.00 92.62 555 PHE A CA 1
ATOM 4459 C C . PHE A 1 555 ? 10.313 6.212 -9.913 1.00 92.62 555 PHE A C 1
ATOM 4461 O O . PHE A 1 555 ? 9.471 5.623 -10.585 1.00 92.62 555 PHE A O 1
ATOM 4468 N N . ARG A 1 556 ? 10.309 6.165 -8.571 1.00 93.75 556 ARG A N 1
ATOM 4469 C CA . ARG A 1 556 ? 9.319 5.374 -7.810 1.00 93.75 556 ARG A CA 1
ATOM 4470 C C . ARG A 1 556 ? 7.887 5.783 -8.148 1.00 93.75 556 ARG A C 1
ATOM 4472 O O . ARG A 1 556 ? 7.036 4.916 -8.331 1.00 93.75 556 ARG A O 1
ATOM 4479 N N . LYS A 1 557 ? 7.624 7.089 -8.272 1.00 93.75 557 LYS A N 1
ATOM 4480 C CA . LYS A 1 557 ? 6.312 7.607 -8.680 1.00 93.75 557 LYS A CA 1
ATOM 4481 C C . LYS A 1 557 ? 5.916 7.093 -10.068 1.00 93.75 557 LYS A C 1
ATOM 4483 O O . LYS A 1 557 ? 4.842 6.518 -10.211 1.00 93.75 557 LYS A O 1
ATOM 4488 N N . ARG A 1 558 ? 6.790 7.240 -11.067 1.00 94.38 558 ARG A N 1
ATOM 4489 C CA . ARG A 1 558 ? 6.520 6.785 -12.441 1.00 94.38 558 ARG A CA 1
ATOM 4490 C C . ARG A 1 558 ? 6.364 5.269 -12.539 1.00 94.38 558 ARG A C 1
ATOM 4492 O O . ARG A 1 558 ? 5.465 4.795 -13.219 1.00 94.38 558 ARG A O 1
ATOM 4499 N N . ALA A 1 559 ? 7.199 4.510 -11.835 1.00 95.88 559 ALA A N 1
ATOM 4500 C CA . ALA A 1 559 ? 7.112 3.056 -11.779 1.00 95.88 559 ALA A CA 1
ATOM 4501 C C . ALA A 1 559 ? 5.803 2.588 -11.116 1.00 95.88 559 ALA A C 1
ATOM 4503 O O . ALA A 1 559 ? 5.175 1.654 -11.609 1.00 95.88 559 ALA A O 1
ATOM 4504 N N . LYS A 1 560 ? 5.332 3.275 -10.063 1.00 95.56 560 LYS A N 1
ATOM 4505 C CA . LYS A 1 560 ? 4.005 3.037 -9.467 1.00 95.56 560 LYS A CA 1
ATOM 4506 C C . LYS A 1 560 ? 2.879 3.296 -10.472 1.00 95.56 560 LYS A C 1
ATOM 4508 O O . LYS A 1 560 ? 2.010 2.444 -10.625 1.00 95.56 560 LYS A O 1
ATOM 4513 N N . GLU A 1 561 ? 2.899 4.436 -11.162 1.00 95.56 561 GLU A N 1
ATOM 4514 C CA . GLU A 1 561 ? 1.893 4.784 -12.179 1.00 95.56 561 GLU A CA 1
ATOM 4515 C C . GLU A 1 561 ? 1.885 3.776 -13.344 1.00 95.56 561 GLU A C 1
ATOM 4517 O O . GLU A 1 561 ? 0.822 3.346 -13.793 1.00 95.56 561 GLU A O 1
ATOM 4522 N N . LEU A 1 562 ? 3.068 3.350 -13.801 1.00 97.31 562 LEU A N 1
ATOM 4523 C CA . LEU A 1 562 ? 3.224 2.336 -14.844 1.00 97.31 562 LEU A CA 1
ATOM 4524 C C . LEU A 1 562 ? 2.679 0.974 -14.398 1.00 97.31 562 LEU A C 1
ATOM 4526 O O . LEU A 1 562 ? 1.942 0.335 -15.148 1.00 97.31 562 LEU A O 1
ATOM 4530 N N . LEU A 1 563 ? 2.994 0.550 -13.172 1.00 97.06 563 LEU A N 1
ATOM 4531 C CA . LEU A 1 563 ? 2.498 -0.702 -12.607 1.00 97.06 563 LEU A CA 1
ATOM 4532 C C . LEU A 1 563 ? 0.971 -0.680 -12.426 1.00 97.06 563 LEU A C 1
ATOM 4534 O O . LEU A 1 563 ? 0.319 -1.669 -12.746 1.00 97.06 563 LEU A O 1
ATOM 4538 N N . GLN A 1 564 ? 0.390 0.446 -11.993 1.00 95.81 564 GLN A N 1
ATOM 4539 C CA . GLN A 1 564 ? -1.067 0.636 -11.910 1.00 95.81 564 GLN A CA 1
ATOM 4540 C C . GLN A 1 564 ? -1.746 0.472 -13.271 1.00 95.81 564 GLN A C 1
ATOM 4542 O O . GLN A 1 564 ? -2.753 -0.229 -13.386 1.00 95.81 564 GLN A O 1
ATOM 4547 N N . LEU A 1 565 ? -1.186 1.094 -14.312 1.00 96.94 565 LEU A N 1
ATOM 4548 C CA . LEU A 1 565 ? -1.715 0.994 -15.669 1.00 96.94 565 LEU A CA 1
ATOM 4549 C C . LEU A 1 565 ? -1.596 -0.433 -16.223 1.00 96.94 565 LEU A C 1
ATOM 4551 O O . LEU A 1 565 ? -2.553 -0.946 -16.805 1.00 96.94 565 LEU A O 1
ATOM 4555 N N . ALA A 1 566 ? -0.456 -1.091 -16.001 1.00 97.81 566 ALA A N 1
ATOM 4556 C CA . ALA A 1 566 ? -0.233 -2.470 -16.424 1.00 97.81 566 ALA A CA 1
ATOM 4557 C C . ALA A 1 566 ? -1.179 -3.449 -15.719 1.00 97.81 566 ALA A C 1
ATOM 4559 O O . ALA A 1 566 ? -1.820 -4.265 -16.381 1.00 97.81 566 ALA A O 1
ATOM 4560 N N . ALA A 1 567 ? -1.326 -3.315 -14.399 1.00 96.50 567 ALA A N 1
ATOM 4561 C CA . ALA A 1 567 ? -2.229 -4.130 -13.598 1.00 96.50 567 ALA A CA 1
ATOM 4562 C C . ALA A 1 567 ? -3.679 -3.984 -14.063 1.00 96.50 567 ALA A C 1
ATOM 4564 O O . ALA A 1 567 ? -4.353 -4.982 -14.301 1.00 96.50 567 ALA A O 1
ATOM 4565 N N . LYS A 1 568 ? -4.143 -2.745 -14.265 1.00 95.94 568 LYS A N 1
ATOM 4566 C CA . LYS A 1 568 ? -5.481 -2.477 -14.800 1.00 95.94 568 LYS A CA 1
ATOM 4567 C C . LYS A 1 568 ? -5.687 -3.154 -16.160 1.00 95.94 568 LYS A C 1
ATOM 4569 O O . LYS A 1 568 ? -6.680 -3.849 -16.340 1.00 95.94 568 LYS A O 1
ATOM 4574 N N . THR A 1 569 ? -4.737 -2.986 -17.079 1.00 97.94 569 THR A N 1
ATOM 4575 C CA . THR A 1 569 ? -4.823 -3.528 -18.446 1.00 97.94 569 THR A CA 1
ATOM 4576 C C . THR A 1 569 ? -4.888 -5.059 -18.445 1.00 97.94 569 THR A C 1
ATOM 4578 O O . THR A 1 569 ? -5.722 -5.649 -19.127 1.00 97.94 569 THR A O 1
ATOM 4581 N N . LEU A 1 570 ? -4.043 -5.722 -17.650 1.00 98.06 570 LEU A N 1
ATOM 4582 C CA . LEU A 1 570 ? -4.024 -7.185 -17.547 1.00 98.06 570 LEU A CA 1
ATOM 4583 C C . LEU A 1 570 ? -5.266 -7.737 -16.830 1.00 98.06 570 LEU A C 1
ATOM 4585 O O . LEU A 1 570 ? -5.802 -8.762 -17.253 1.00 98.06 570 LEU A O 1
ATOM 4589 N N . ASN A 1 571 ? -5.769 -7.037 -15.809 1.00 94.25 571 ASN A N 1
ATOM 4590 C CA . ASN A 1 571 ? -7.006 -7.402 -15.115 1.00 94.25 571 ASN A CA 1
ATOM 4591 C C . ASN A 1 571 ? -8.231 -7.296 -16.032 1.00 94.25 571 ASN A C 1
ATOM 4593 O O . ASN A 1 571 ? -9.057 -8.204 -16.043 1.00 94.25 571 ASN A O 1
ATOM 4597 N N . GLU A 1 572 ? -8.335 -6.238 -16.844 1.00 96.00 572 GLU A N 1
ATOM 4598 C CA . GLU A 1 572 ? -9.405 -6.089 -17.845 1.00 96.00 572 GLU A CA 1
ATOM 4599 C C . GLU A 1 572 ? -9.363 -7.203 -18.902 1.00 96.00 572 GLU A C 1
ATOM 4601 O O . GLU A 1 572 ? -10.406 -7.661 -19.368 1.00 96.00 572 GLU A O 1
ATOM 4606 N N . LEU A 1 573 ? -8.165 -7.690 -19.241 1.00 97.19 573 LEU A N 1
ATOM 4607 C CA . LEU A 1 573 ? -7.993 -8.856 -20.104 1.00 97.19 573 LEU A CA 1
ATOM 4608 C C . LEU A 1 573 ? -8.233 -10.190 -19.387 1.00 97.19 573 LEU A C 1
ATOM 4610 O O . LEU A 1 573 ? -8.276 -11.220 -20.061 1.00 97.19 573 LEU A O 1
ATOM 4614 N N . GLY A 1 574 ? -8.348 -10.218 -18.058 1.00 95.56 574 GLY A N 1
ATOM 4615 C CA . GLY A 1 574 ? -8.389 -11.449 -17.269 1.00 95.56 574 GLY A CA 1
ATOM 4616 C C . GLY A 1 574 ? -7.143 -12.314 -17.482 1.00 95.56 574 GLY A C 1
ATOM 4617 O O . GLY A 1 574 ? -7.272 -13.504 -17.776 1.00 95.56 574 GLY A O 1
ATOM 4618 N N . VAL A 1 575 ? -5.955 -11.700 -17.453 1.00 97.81 575 VAL A N 1
ATOM 4619 C CA . VAL A 1 575 ? -4.651 -12.376 -17.544 1.00 97.81 575 VAL A CA 1
ATOM 4620 C C . VAL A 1 575 ? -3.969 -12.308 -16.175 1.00 97.81 575 VAL A C 1
ATOM 4622 O O . VAL A 1 575 ? -3.588 -11.214 -15.753 1.00 97.81 575 VAL A O 1
ATOM 4625 N N . PRO A 1 576 ? -3.793 -13.442 -15.473 1.00 96.25 576 PRO A N 1
ATOM 4626 C CA . PRO A 1 576 ? -3.040 -13.481 -14.226 1.00 96.25 576 PRO A CA 1
ATOM 4627 C C . PRO A 1 576 ? -1.582 -13.062 -14.439 1.00 96.25 576 PRO A C 1
ATOM 4629 O O . PRO A 1 576 ? -0.915 -13.509 -15.372 1.00 96.25 576 PRO A O 1
ATOM 4632 N N . PHE A 1 577 ? -1.071 -12.220 -13.546 1.00 98.44 577 PHE A N 1
ATOM 4633 C CA . PHE A 1 577 ? 0.309 -11.741 -13.579 1.00 98.44 577 PHE A CA 1
ATOM 4634 C C . PHE A 1 577 ? 0.832 -11.532 -12.160 1.00 98.44 577 PHE A C 1
ATOM 4636 O O . PHE A 1 577 ? 0.045 -11.320 -11.238 1.00 98.44 577 PHE A O 1
ATOM 4643 N N . TRP A 1 578 ? 2.152 -11.539 -11.986 1.00 98.56 578 TRP A N 1
ATOM 4644 C CA . TRP A 1 578 ? 2.806 -11.270 -10.702 1.00 98.56 578 TRP A CA 1
ATOM 4645 C C . TRP A 1 578 ? 3.981 -10.305 -10.844 1.00 98.56 578 TRP A C 1
ATOM 4647 O O . TRP A 1 578 ? 4.517 -10.109 -11.935 1.00 98.56 578 TRP A O 1
ATOM 4657 N N . LEU A 1 579 ? 4.408 -9.713 -9.727 1.00 98.56 579 LEU A N 1
ATOM 4658 C CA . LEU A 1 579 ? 5.646 -8.935 -9.674 1.00 98.56 579 LEU A CA 1
ATOM 4659 C C . LEU A 1 579 ? 6.832 -9.872 -9.902 1.00 98.56 579 LEU A C 1
ATOM 4661 O O . LEU A 1 579 ? 7.006 -10.832 -9.153 1.00 98.56 579 LEU A O 1
ATOM 4665 N N . SER A 1 580 ? 7.669 -9.578 -10.892 1.00 97.94 580 SER A N 1
ATOM 4666 C CA . SER A 1 580 ? 8.844 -10.382 -11.235 1.00 97.94 580 SER A CA 1
ATOM 4667 C C . SER A 1 580 ? 10.144 -9.634 -10.921 1.00 97.94 580 SER A C 1
ATOM 4669 O O . SER A 1 580 ? 10.115 -8.481 -10.493 1.00 97.94 580 SER A O 1
ATOM 4671 N N . SER A 1 581 ? 11.283 -10.313 -11.069 1.00 95.62 581 SER A N 1
ATOM 4672 C CA . SER A 1 581 ? 12.639 -9.748 -11.037 1.00 95.62 581 SER A CA 1
ATOM 4673 C C . SER A 1 581 ? 12.848 -8.617 -10.009 1.00 95.62 581 SER A C 1
ATOM 4675 O O . SER A 1 581 ? 12.666 -8.838 -8.803 1.00 95.62 581 SER A O 1
ATOM 4677 N N . GLY A 1 582 ? 13.260 -7.420 -10.450 1.00 95.31 582 GLY A N 1
ATOM 4678 C CA . GLY A 1 582 ? 13.646 -6.317 -9.571 1.00 95.31 582 GLY A CA 1
ATOM 4679 C C . GLY A 1 582 ? 12.456 -5.752 -8.806 1.00 95.31 582 GLY A C 1
ATOM 4680 O O . GLY A 1 582 ? 12.593 -5.332 -7.654 1.00 95.31 582 GLY A O 1
ATOM 4681 N N . THR A 1 583 ? 11.270 -5.832 -9.405 1.00 97.75 583 THR A N 1
ATOM 4682 C CA . THR A 1 583 ? 10.013 -5.396 -8.792 1.00 97.75 583 THR A CA 1
ATOM 4683 C C . THR A 1 583 ? 9.621 -6.308 -7.621 1.00 97.75 583 THR A C 1
ATOM 4685 O O . THR A 1 583 ? 9.329 -5.819 -6.527 1.00 97.75 583 THR A O 1
ATOM 4688 N N . CYS A 1 584 ? 9.719 -7.633 -7.792 1.00 97.88 584 CYS A N 1
ATOM 4689 C CA . CYS A 1 584 ? 9.506 -8.614 -6.721 1.00 97.88 584 CYS A CA 1
ATOM 4690 C C . CYS A 1 584 ? 10.543 -8.480 -5.600 1.00 97.88 584 CYS A C 1
ATOM 4692 O O . CYS A 1 584 ? 10.199 -8.553 -4.417 1.00 97.88 584 CYS A O 1
ATOM 4694 N N . LEU A 1 585 ? 11.820 -8.286 -5.954 1.00 97.12 585 LEU A N 1
ATOM 4695 C CA . LEU A 1 585 ? 12.889 -8.086 -4.976 1.00 97.12 585 LEU A CA 1
ATOM 4696 C C . LEU A 1 585 ? 12.651 -6.819 -4.149 1.00 97.12 585 LEU A C 1
ATOM 4698 O O . LEU A 1 585 ? 12.825 -6.850 -2.931 1.00 97.12 585 LEU A O 1
ATOM 4702 N N . GLY A 1 586 ? 12.236 -5.725 -4.793 1.00 96.06 586 GLY A N 1
ATOM 4703 C CA . GLY A 1 586 ? 11.907 -4.463 -4.133 1.00 96.06 586 GLY A CA 1
ATOM 4704 C C . GLY A 1 586 ? 10.804 -4.625 -3.096 1.00 96.06 586 GLY A C 1
ATOM 4705 O O . GLY A 1 586 ? 11.006 -4.295 -1.921 1.00 96.06 586 GLY A O 1
ATOM 4706 N N . TRP A 1 587 ? 9.682 -5.224 -3.506 1.00 96.75 587 TRP A N 1
ATOM 4707 C CA . TRP A 1 587 ? 8.594 -5.578 -2.598 1.00 96.75 587 TRP A CA 1
ATOM 4708 C C . TRP A 1 587 ? 9.112 -6.416 -1.420 1.00 96.75 587 TRP A C 1
ATOM 4710 O O . TRP A 1 587 ? 8.975 -6.016 -0.267 1.00 96.75 587 TRP A O 1
ATOM 4720 N N . TYR A 1 588 ? 9.797 -7.531 -1.677 1.00 97.00 588 TYR A N 1
ATOM 4721 C CA . TYR A 1 588 ? 10.137 -8.472 -0.611 1.00 97.00 588 TYR A CA 1
ATOM 4722 C C . TYR A 1 588 ? 11.240 -7.991 0.343 1.00 97.00 588 TYR A C 1
ATOM 4724 O O . TYR A 1 588 ? 11.237 -8.331 1.534 1.00 97.00 588 TYR A O 1
ATOM 4732 N N . ARG A 1 589 ? 12.241 -7.266 -0.173 1.00 95.69 589 ARG A N 1
ATOM 4733 C CA . ARG A 1 589 ? 13.428 -6.838 0.584 1.00 95.69 589 ARG A CA 1
ATOM 4734 C C . ARG A 1 589 ? 13.200 -5.535 1.335 1.00 95.69 589 ARG A C 1
ATOM 4736 O O . ARG A 1 589 ? 13.668 -5.424 2.462 1.00 95.69 589 ARG A O 1
ATOM 4743 N N . GLN A 1 590 ? 12.534 -4.569 0.708 1.00 93.50 590 GLN A N 1
ATOM 4744 C CA . GLN A 1 590 ? 12.477 -3.188 1.193 1.00 93.50 590 GLN A CA 1
ATOM 4745 C C . GLN A 1 590 ? 11.071 -2.576 1.168 1.00 93.50 590 GLN A C 1
ATOM 4747 O O . GLN A 1 590 ? 10.945 -1.376 1.385 1.00 93.50 590 GLN A O 1
ATOM 4752 N N . CYS A 1 591 ? 10.021 -3.371 0.918 1.00 93.56 591 CYS A N 1
ATOM 4753 C CA . CYS A 1 591 ? 8.625 -2.917 0.862 1.00 93.56 591 CYS A CA 1
ATOM 4754 C C . CYS A 1 591 ? 8.397 -1.700 -0.046 1.00 93.56 591 CYS A C 1
ATOM 4756 O O . CYS A 1 591 ? 7.513 -0.886 0.206 1.00 93.56 591 CYS A O 1
ATOM 4758 N N . SER A 1 592 ? 9.215 -1.554 -1.091 1.00 93.38 592 SER A N 1
ATOM 4759 C CA . SER A 1 592 ? 9.231 -0.375 -1.955 1.00 93.38 592 SER A CA 1
ATOM 4760 C C . SER A 1 592 ? 9.853 -0.704 -3.311 1.00 93.38 592 SER A C 1
ATOM 4762 O O . SER A 1 592 ? 10.469 -1.752 -3.498 1.00 93.38 592 SER A O 1
ATOM 4764 N N . ILE A 1 593 ? 9.700 0.200 -4.272 1.00 95.19 593 ILE A N 1
ATOM 4765 C CA . ILE A 1 593 ? 10.336 0.098 -5.587 1.00 95.19 593 ILE A CA 1
ATOM 4766 C C . ILE A 1 593 ? 11.834 0.399 -5.439 1.00 95.19 593 ILE A C 1
ATOM 4768 O O . ILE A 1 593 ? 12.218 1.372 -4.783 1.00 95.19 593 ILE A O 1
ATOM 4772 N N . ILE A 1 594 ? 12.686 -0.430 -6.055 1.00 94.00 594 ILE A N 1
ATOM 4773 C CA . ILE A 1 594 ? 14.141 -0.227 -6.056 1.00 94.00 594 ILE A CA 1
ATOM 4774 C C . ILE A 1 594 ? 14.466 0.948 -6.992 1.00 94.00 594 ILE A C 1
ATOM 4776 O O . ILE A 1 594 ? 14.263 0.815 -8.199 1.00 94.00 594 ILE A O 1
ATOM 4780 N N . PRO A 1 595 ? 15.009 2.070 -6.494 1.00 90.56 595 PRO A N 1
ATOM 4781 C CA . PRO A 1 595 ? 15.123 3.309 -7.269 1.00 90.56 595 PRO A CA 1
ATOM 4782 C C . PRO A 1 595 ? 16.081 3.224 -8.465 1.00 90.56 595 PRO A C 1
ATOM 4784 O O . PRO A 1 595 ? 15.923 3.952 -9.437 1.00 90.56 595 PRO A O 1
ATOM 4787 N N . TYR A 1 596 ? 17.054 2.313 -8.416 1.00 86.94 596 TYR A N 1
ATOM 4788 C CA . TYR A 1 596 ? 18.059 2.114 -9.463 1.00 86.94 596 TYR A CA 1
ATOM 4789 C C . TYR A 1 596 ? 17.762 0.927 -10.401 1.00 86.94 596 TYR A C 1
ATOM 4791 O O . TYR A 1 596 ? 18.625 0.578 -11.202 1.00 86.94 596 TYR A O 1
ATOM 4799 N N . SER A 1 597 ? 16.576 0.302 -10.317 1.00 83.94 597 SER A N 1
ATOM 4800 C CA . SER A 1 597 ? 16.174 -0.800 -11.220 1.00 83.94 597 SER A CA 1
ATOM 4801 C C . SER A 1 597 ? 15.938 -0.329 -12.661 1.00 83.94 597 SER A C 1
ATOM 4803 O O . SER A 1 597 ? 16.359 -1.003 -13.589 1.00 83.94 597 SER A O 1
ATOM 4805 N N . LYS A 1 598 ? 15.422 0.898 -12.841 1.00 83.19 598 LYS A N 1
ATOM 4806 C CA . LYS A 1 598 ? 15.112 1.571 -14.125 1.00 83.19 598 LYS A CA 1
ATOM 4807 C C . LYS A 1 598 ? 13.913 1.012 -14.905 1.00 83.19 598 LYS A C 1
ATOM 4809 O O . LYS A 1 598 ? 13.445 1.685 -15.824 1.00 83.19 598 LYS A O 1
ATOM 4814 N N . ASP A 1 599 ? 13.373 -0.132 -14.516 1.00 92.69 599 ASP A N 1
ATOM 4815 C CA . ASP A 1 599 ? 12.226 -0.792 -15.134 1.00 92.69 599 ASP A CA 1
ATOM 4816 C C . ASP A 1 599 ? 11.224 -1.333 -14.098 1.00 92.69 599 ASP A C 1
ATOM 4818 O O . ASP A 1 599 ? 11.447 -1.314 -12.885 1.00 92.69 599 ASP A O 1
ATOM 4822 N N . VAL A 1 600 ? 10.055 -1.731 -14.601 1.00 97.25 600 VAL A N 1
ATOM 4823 C CA . VAL A 1 600 ? 9.031 -2.493 -13.882 1.00 97.25 600 VAL A CA 1
ATOM 4824 C C . VAL A 1 600 ? 8.949 -3.865 -14.534 1.00 97.25 600 VAL A C 1
ATOM 4826 O O . VAL A 1 600 ? 8.775 -3.960 -15.745 1.00 97.25 600 VAL A O 1
ATOM 4829 N N . ASP A 1 601 ? 9.029 -4.916 -13.728 1.00 97.94 601 ASP A N 1
ATOM 4830 C CA . ASP A 1 601 ? 9.102 -6.300 -14.185 1.00 97.94 601 ASP A CA 1
ATOM 4831 C C . ASP A 1 601 ? 7.852 -7.069 -13.761 1.00 97.94 601 ASP A C 1
ATOM 4833 O O . ASP A 1 601 ? 7.550 -7.185 -12.566 1.00 97.94 601 ASP A O 1
ATOM 4837 N N . LEU A 1 602 ? 7.171 -7.676 -14.727 1.00 98.69 602 LEU A N 1
ATOM 4838 C CA . LEU A 1 602 ? 6.038 -8.566 -14.502 1.00 98.69 602 LEU A CA 1
ATOM 4839 C C . LEU A 1 602 ? 6.317 -9.963 -15.053 1.00 98.69 602 LEU A C 1
ATOM 4841 O O . LEU A 1 602 ? 7.067 -10.147 -16.012 1.00 98.69 602 LEU A O 1
ATOM 4845 N N . GLY A 1 603 ? 5.707 -10.960 -14.421 1.00 98.56 603 GLY A N 1
ATOM 4846 C CA . GLY A 1 603 ? 5.690 -12.338 -14.888 1.00 98.56 603 GLY A CA 1
ATOM 4847 C C . GLY A 1 603 ? 4.281 -12.755 -15.288 1.00 98.56 603 GLY A C 1
ATOM 4848 O O . GLY A 1 603 ? 3.313 -12.345 -14.642 1.00 98.56 603 GLY A O 1
ATOM 4849 N N . ILE A 1 604 ? 4.175 -13.552 -16.351 1.00 98.75 604 ILE A N 1
ATOM 4850 C CA . ILE A 1 604 ? 2.932 -14.184 -16.814 1.00 98.75 604 ILE A CA 1
ATOM 4851 C C . ILE A 1 604 ? 3.243 -15.644 -17.153 1.00 98.75 604 ILE A C 1
ATOM 4853 O O . ILE A 1 604 ? 4.286 -15.933 -17.744 1.00 98.75 604 ILE A O 1
ATOM 4857 N N . PHE A 1 605 ? 2.373 -16.589 -16.793 1.00 98.31 605 PHE A N 1
ATOM 4858 C CA . PHE A 1 605 ? 2.546 -17.961 -17.267 1.00 98.31 605 PHE A CA 1
ATOM 4859 C C . PHE A 1 605 ? 2.217 -18.023 -18.750 1.00 98.31 605 PHE A C 1
ATOM 4861 O O . PHE A 1 605 ? 1.229 -17.453 -19.203 1.00 98.31 605 PHE A O 1
ATOM 4868 N N . ILE A 1 606 ? 3.015 -18.750 -19.525 1.00 98.19 606 ILE A N 1
ATOM 4869 C CA . ILE A 1 606 ? 2.814 -18.803 -20.973 1.00 98.19 606 ILE A CA 1
ATOM 4870 C C . ILE A 1 606 ? 1.450 -19.391 -21.366 1.00 98.19 606 ILE A C 1
ATOM 4872 O O . ILE A 1 606 ? 0.877 -18.991 -22.373 1.00 98.19 606 ILE A O 1
ATOM 4876 N N . GLN A 1 607 ? 0.886 -20.273 -20.536 1.00 97.44 607 GLN A N 1
ATOM 4877 C CA . GLN A 1 607 ? -0.463 -20.820 -20.722 1.00 97.44 607 GLN A CA 1
ATOM 4878 C C . GLN A 1 607 ? -1.574 -19.758 -20.627 1.00 97.44 607 GLN A C 1
ATOM 4880 O O . GLN A 1 607 ? -2.648 -19.956 -21.187 1.00 97.44 607 GLN A O 1
ATOM 4885 N N . ASP A 1 608 ? -1.299 -18.633 -19.959 1.00 97.69 608 ASP A N 1
ATOM 4886 C CA . ASP A 1 608 ? -2.216 -17.503 -19.792 1.00 97.69 608 ASP A CA 1
ATOM 4887 C C . ASP A 1 608 ? -1.985 -16.402 -20.846 1.00 97.69 608 ASP A C 1
ATOM 4889 O O . ASP A 1 608 ? -2.652 -15.363 -20.828 1.00 97.69 608 ASP A O 1
ATOM 4893 N N . TYR A 1 609 ? -1.045 -16.602 -21.782 1.00 98.06 609 TYR A N 1
ATOM 4894 C CA . TYR A 1 609 ? -0.791 -15.659 -22.868 1.00 98.06 609 TYR A CA 1
ATOM 4895 C C . TYR A 1 609 ? -2.041 -15.456 -23.730 1.00 98.06 609 TYR A C 1
ATOM 4897 O O . TYR A 1 609 ? -2.659 -16.407 -24.212 1.00 98.06 609 TYR A O 1
ATOM 4905 N N . LYS A 1 610 ? -2.364 -14.187 -23.995 1.00 97.94 610 LYS A N 1
ATOM 4906 C CA . LYS A 1 610 ? -3.398 -13.787 -24.953 1.00 97.94 610 LYS A CA 1
ATOM 4907 C C . LYS A 1 610 ? -2.773 -12.932 -26.058 1.00 97.94 610 LYS A C 1
ATOM 4909 O O . LYS A 1 610 ? -2.002 -12.022 -25.746 1.00 97.94 610 LYS A O 1
ATOM 4914 N N . PRO A 1 611 ? -3.127 -13.154 -27.338 1.00 95.25 611 PRO A N 1
ATOM 4915 C CA . PRO A 1 611 ? -2.593 -12.361 -28.449 1.00 95.25 611 PRO A CA 1
ATOM 4916 C C . PRO A 1 611 ? -2.950 -10.870 -28.331 1.00 95.25 611 PRO A C 1
ATOM 4918 O O . PRO A 1 611 ? -2.188 -10.014 -28.779 1.00 95.25 611 PRO A O 1
ATOM 4921 N N . ASP A 1 612 ? -4.058 -10.555 -27.654 1.00 97.25 612 ASP A N 1
ATOM 4922 C CA . ASP A 1 612 ? -4.560 -9.192 -27.467 1.00 97.25 612 ASP A CA 1
ATOM 4923 C C . ASP A 1 612 ? -3.742 -8.353 -26.473 1.00 97.25 612 ASP A C 1
ATOM 4925 O O . ASP A 1 612 ? -3.938 -7.141 -26.416 1.00 97.25 612 ASP A O 1
ATOM 4929 N N . ILE A 1 613 ? -2.806 -8.953 -25.717 1.00 98.25 613 ILE A N 1
ATOM 4930 C CA . ILE A 1 613 ? -1.976 -8.241 -24.726 1.00 98.25 613 ILE A CA 1
ATOM 4931 C C . ILE A 1 613 ? -1.309 -7.019 -25.363 1.00 98.25 613 ILE A C 1
ATOM 4933 O O . ILE A 1 613 ? -1.435 -5.908 -24.854 1.00 98.25 613 ILE A O 1
ATOM 4937 N N . ILE A 1 614 ? -0.644 -7.198 -26.508 1.00 97.88 614 ILE A N 1
ATOM 4938 C CA . ILE A 1 614 ? 0.089 -6.112 -27.175 1.00 97.88 614 ILE A CA 1
ATOM 4939 C C . ILE A 1 614 ? -0.858 -4.964 -27.541 1.00 97.88 614 ILE A C 1
ATOM 4941 O O . ILE A 1 614 ? -0.566 -3.807 -27.241 1.00 97.88 614 ILE A O 1
ATOM 4945 N N . LEU A 1 615 ? -2.002 -5.288 -28.149 1.00 97.88 615 LEU A N 1
ATOM 4946 C CA . LEU A 1 615 ? -2.985 -4.297 -28.578 1.00 97.88 615 LEU A CA 1
ATOM 4947 C C . LEU A 1 615 ? -3.608 -3.565 -27.381 1.00 97.88 615 LEU A C 1
ATOM 4949 O O . LEU A 1 615 ? -3.790 -2.350 -27.432 1.00 97.88 615 LEU A O 1
ATOM 4953 N N . ALA A 1 616 ? -3.908 -4.276 -26.294 1.00 98.19 616 ALA A N 1
ATOM 4954 C CA . ALA A 1 616 ? -4.471 -3.684 -25.086 1.00 98.19 616 ALA A CA 1
ATOM 4955 C C . ALA A 1 616 ? -3.508 -2.675 -24.446 1.00 98.19 616 ALA A C 1
ATOM 4957 O O . ALA A 1 616 ? -3.913 -1.556 -24.136 1.00 98.19 616 ALA A O 1
ATOM 4958 N N . PHE A 1 617 ? -2.224 -3.026 -24.327 1.00 98.19 617 PHE A N 1
ATOM 4959 C CA 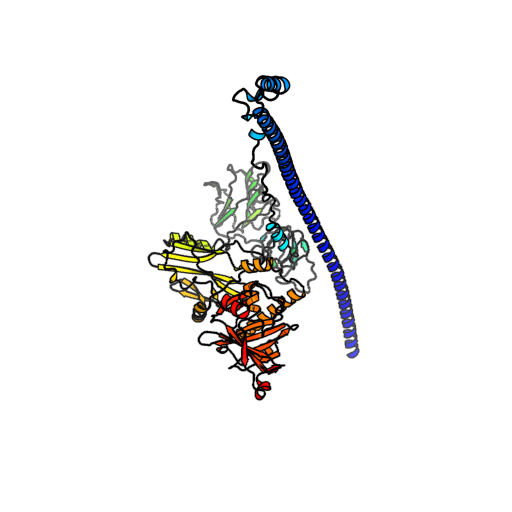. PHE A 1 617 ? -1.200 -2.108 -23.828 1.00 98.19 617 PHE A CA 1
ATOM 4960 C C . PHE A 1 617 ? -1.018 -0.891 -24.747 1.00 98.19 617 PHE A C 1
ATOM 4962 O O . PHE A 1 617 ? -0.980 0.240 -24.260 1.00 98.19 617 PHE A O 1
ATOM 4969 N N . GLN A 1 618 ? -1.003 -1.086 -26.070 1.00 96.69 618 GLN A N 1
ATOM 4970 C CA . GLN A 1 618 ? -0.949 0.023 -27.030 1.00 96.69 618 GLN A CA 1
ATOM 4971 C C . GLN A 1 618 ? -2.149 0.971 -26.880 1.00 96.69 618 GLN A C 1
ATOM 4973 O O . GLN A 1 618 ? -1.963 2.187 -26.817 1.00 96.69 618 GLN A O 1
ATOM 4978 N N . ASN A 1 619 ? -3.363 0.431 -26.748 1.00 97.19 619 ASN A N 1
ATOM 4979 C CA . ASN A 1 619 ? -4.584 1.213 -26.527 1.00 97.19 619 ASN A CA 1
ATOM 4980 C C . ASN A 1 619 ? -4.585 1.938 -25.173 1.00 97.19 619 ASN A C 1
ATOM 4982 O O . ASN A 1 619 ? -5.138 3.031 -25.060 1.00 97.19 619 ASN A O 1
ATOM 4986 N N . ALA A 1 620 ? -3.934 1.364 -24.160 1.00 96.56 620 ALA A N 1
ATOM 4987 C CA . ALA A 1 620 ? -3.723 1.986 -22.856 1.00 96.56 620 ALA A CA 1
ATOM 4988 C C . ALA A 1 620 ? -2.641 3.089 -22.872 1.00 96.56 620 ALA A C 1
ATOM 4990 O O . ALA A 1 620 ? -2.403 3.732 -21.850 1.00 96.56 620 ALA A O 1
ATOM 4991 N N . GLY A 1 621 ? -1.996 3.339 -24.020 1.00 95.69 621 GLY A N 1
ATOM 4992 C CA . GLY A 1 621 ? -0.956 4.358 -24.178 1.00 95.69 621 GLY A CA 1
ATOM 4993 C C . GLY A 1 621 ? 0.459 3.870 -23.857 1.00 95.69 621 GLY A C 1
ATOM 4994 O O . GLY A 1 621 ? 1.339 4.695 -23.618 1.00 95.69 621 GLY A O 1
ATOM 4995 N N . LEU A 1 622 ? 0.684 2.554 -23.851 1.00 96.44 622 LEU A N 1
ATOM 4996 C CA . LEU A 1 622 ? 1.986 1.915 -23.666 1.00 96.44 622 LEU A CA 1
ATOM 4997 C C . LEU A 1 622 ? 2.411 1.249 -24.984 1.00 96.44 622 LEU A C 1
ATOM 4999 O O . LEU A 1 622 ? 2.066 0.091 -25.230 1.00 96.44 622 LEU A O 1
ATOM 5003 N N . PRO A 1 623 ? 3.117 1.963 -25.881 1.00 96.38 623 PRO A N 1
ATOM 5004 C CA . PRO A 1 623 ? 3.558 1.382 -27.139 1.00 96.38 623 PRO A CA 1
ATOM 5005 C C . PRO A 1 623 ? 4.562 0.250 -26.902 1.00 96.38 623 PRO A C 1
ATOM 5007 O O . PRO A 1 623 ? 5.416 0.315 -26.012 1.00 96.38 623 PRO A O 1
ATOM 5010 N N . LEU A 1 624 ? 4.454 -0.795 -27.723 1.00 97.50 624 LEU A N 1
ATOM 5011 C CA . LEU A 1 624 ? 5.413 -1.894 -27.749 1.00 97.50 624 LEU A CA 1
ATOM 5012 C C . LEU A 1 624 ? 6.790 -1.347 -28.139 1.00 97.50 624 LEU A C 1
ATOM 5014 O O . LEU A 1 624 ? 6.909 -0.634 -29.130 1.00 97.50 624 LEU A O 1
ATOM 5018 N N . LYS A 1 625 ? 7.809 -1.689 -27.354 1.00 95.69 625 LYS A N 1
ATOM 5019 C CA . LYS A 1 625 ? 9.206 -1.308 -27.570 1.00 95.69 625 LYS A CA 1
ATOM 5020 C C . LYS A 1 625 ? 10.001 -2.470 -28.145 1.00 95.69 625 LYS A C 1
ATOM 5022 O O . LYS A 1 625 ? 10.689 -2.320 -29.148 1.00 95.69 625 LYS A O 1
ATOM 5027 N N . HIS A 1 626 ? 9.885 -3.643 -27.525 1.00 94.88 626 HIS A N 1
ATOM 5028 C CA . HIS A 1 626 ? 10.533 -4.862 -27.997 1.00 94.88 626 HIS A CA 1
ATOM 5029 C C . HIS A 1 626 ? 9.573 -6.044 -27.918 1.00 94.88 626 HIS A C 1
ATOM 5031 O O . HIS A 1 626 ? 8.793 -6.160 -26.971 1.00 94.88 626 HIS A O 1
ATOM 5037 N N . LYS A 1 627 ? 9.688 -6.953 -28.882 1.00 97.25 627 LYS A N 1
ATOM 5038 C CA . LYS A 1 627 ? 9.152 -8.309 -28.789 1.00 97.25 627 LYS A CA 1
ATOM 5039 C C . LYS A 1 627 ? 10.265 -9.281 -29.137 1.00 97.25 627 LYS A C 1
ATOM 5041 O O . LYS A 1 627 ? 10.795 -9.243 -30.250 1.00 97.25 627 LYS A O 1
ATOM 5046 N N . PHE A 1 628 ? 10.599 -10.146 -28.189 1.00 97.81 628 PHE A N 1
ATOM 5047 C CA . PHE A 1 628 ? 11.600 -11.185 -28.378 1.00 97.81 628 PHE A CA 1
ATOM 5048 C C . PHE A 1 628 ? 10.999 -12.577 -28.246 1.00 97.81 628 PHE A C 1
ATOM 5050 O O . PHE A 1 628 ? 10.093 -12.783 -27.448 1.00 97.81 628 PHE A O 1
ATOM 5057 N N . GLY A 1 629 ? 11.534 -13.527 -29.013 1.00 96.56 629 GLY A N 1
ATOM 5058 C CA . GLY A 1 629 ? 11.153 -14.937 -28.960 1.00 96.56 629 GLY A CA 1
ATOM 5059 C C . GLY A 1 629 ? 9.782 -15.257 -29.559 1.00 96.56 629 GLY A C 1
ATOM 5060 O O . GLY A 1 629 ? 9.170 -14.450 -30.264 1.00 96.56 629 GLY A O 1
ATOM 5061 N N . LYS A 1 630 ? 9.324 -16.482 -29.287 1.00 95.69 630 LYS A N 1
ATOM 5062 C CA . LYS A 1 630 ? 8.052 -17.062 -29.744 1.00 95.69 630 LYS A CA 1
ATOM 5063 C C . LYS A 1 630 ? 7.233 -17.523 -28.544 1.00 95.69 630 LYS A C 1
ATOM 5065 O O . LYS A 1 630 ? 7.794 -17.736 -27.474 1.00 95.69 630 LYS A O 1
ATOM 5070 N N . VAL A 1 631 ? 5.924 -17.706 -28.723 1.00 96.25 631 VAL A N 1
ATOM 5071 C CA . VAL A 1 631 ? 5.022 -18.176 -27.650 1.00 96.25 631 VAL A CA 1
ATOM 5072 C C . VAL A 1 631 ? 5.494 -19.518 -27.088 1.00 96.25 631 VAL A C 1
ATOM 5074 O O . VAL A 1 631 ? 5.373 -19.775 -25.904 1.00 96.25 631 VAL A O 1
ATOM 5077 N N . GLU A 1 632 ? 6.076 -20.365 -27.922 1.00 94.94 632 GLU A N 1
ATOM 5078 C CA . GLU A 1 632 ? 6.623 -21.662 -27.544 1.00 94.94 632 GLU A CA 1
ATOM 5079 C C . GLU A 1 632 ? 8.054 -21.607 -26.979 1.00 94.94 632 GLU A C 1
ATOM 5081 O O . GLU A 1 632 ? 8.534 -22.612 -26.455 1.00 94.94 632 GLU A O 1
ATOM 5086 N N . ASP A 1 633 ? 8.757 -20.474 -27.089 1.00 95.62 633 ASP A N 1
ATOM 5087 C CA . ASP A 1 633 ? 10.169 -20.374 -26.715 1.00 95.62 633 ASP A CA 1
ATOM 5088 C C . ASP A 1 633 ? 10.629 -18.929 -26.471 1.00 95.62 633 ASP A C 1
ATOM 5090 O O . ASP A 1 633 ? 10.801 -18.122 -27.390 1.00 95.62 633 ASP A O 1
ATOM 5094 N N . SER A 1 634 ? 10.944 -18.645 -25.207 1.00 95.50 634 SER A N 1
ATOM 5095 C CA . SER A 1 634 ? 11.646 -17.433 -24.775 1.00 95.50 634 SER A CA 1
ATOM 5096 C C . SER A 1 634 ? 10.934 -16.109 -25.111 1.00 95.50 634 SER A C 1
ATOM 5098 O O . SER A 1 634 ? 11.612 -15.106 -25.341 1.00 95.50 634 SER A O 1
ATOM 5100 N N . LEU A 1 635 ? 9.592 -16.099 -25.136 1.00 97.75 635 LEU A N 1
ATOM 5101 C CA . LEU A 1 635 ? 8.792 -14.876 -25.294 1.00 97.75 635 LEU A CA 1
ATOM 5102 C C . LEU A 1 635 ? 9.095 -13.832 -24.203 1.00 97.75 635 LEU A C 1
ATOM 5104 O O . LEU A 1 635 ? 9.036 -14.127 -23.007 1.00 97.75 635 LEU A O 1
ATOM 5108 N N . GLU A 1 636 ? 9.328 -12.597 -24.634 1.00 97.62 636 GLU A N 1
ATOM 5109 C CA . GLU A 1 636 ? 9.468 -11.402 -23.799 1.00 97.62 636 GLU A CA 1
ATOM 5110 C C . GLU A 1 636 ? 8.816 -10.216 -24.519 1.00 97.62 636 GLU A C 1
ATOM 5112 O O . GLU A 1 636 ? 9.004 -10.027 -25.727 1.00 97.62 636 GLU A O 1
ATOM 5117 N N . LEU A 1 637 ? 8.045 -9.416 -23.780 1.00 98.25 637 LEU A N 1
ATOM 5118 C CA . LEU A 1 637 ? 7.435 -8.188 -24.286 1.00 98.25 637 LEU A CA 1
ATOM 5119 C C . LEU A 1 637 ? 7.889 -7.004 -23.436 1.00 98.25 637 LEU A C 1
ATOM 5121 O O . LEU A 1 637 ? 7.683 -7.001 -22.226 1.00 98.25 637 LEU A O 1
ATOM 5125 N N . SER A 1 638 ? 8.439 -5.978 -24.081 1.00 97.75 638 SER A N 1
ATOM 5126 C CA . SER A 1 638 ? 8.782 -4.714 -23.428 1.00 97.75 638 SER A CA 1
ATOM 5127 C C . SER A 1 638 ? 7.910 -3.590 -23.964 1.00 97.75 638 SER A C 1
ATOM 5129 O O . SER A 1 638 ? 7.810 -3.412 -25.179 1.00 97.75 638 SER A O 1
ATOM 5131 N N . PHE A 1 639 ? 7.362 -2.766 -23.077 1.00 97.88 639 PHE A N 1
ATOM 5132 C CA . PHE A 1 639 ? 6.565 -1.590 -23.421 1.00 97.88 639 PHE A CA 1
ATOM 5133 C C . PHE A 1 639 ? 7.229 -0.309 -22.916 1.00 97.88 639 PHE A C 1
ATOM 5135 O O . PHE A 1 639 ? 7.875 -0.287 -21.864 1.00 97.88 639 PHE A O 1
ATOM 5142 N N . GLN A 1 640 ? 7.074 0.772 -23.677 1.00 95.94 640 GLN A N 1
ATOM 5143 C CA . GLN A 1 640 ? 7.617 2.079 -23.327 1.00 95.94 640 GLN A CA 1
ATOM 5144 C C . GLN A 1 640 ? 6.609 2.858 -22.474 1.00 95.94 640 GLN A C 1
ATOM 5146 O O . GLN A 1 640 ? 5.564 3.281 -22.963 1.00 95.94 640 GLN A O 1
ATOM 5151 N N . GLY A 1 641 ? 6.934 3.064 -21.198 1.00 91.19 641 GLY A N 1
ATOM 5152 C CA . GLY A 1 641 ? 6.217 3.984 -20.320 1.00 91.19 641 GLY A CA 1
ATOM 5153 C C . GLY A 1 641 ? 6.649 5.438 -20.516 1.00 91.19 641 GLY A C 1
ATOM 5154 O O . GLY A 1 641 ? 7.519 5.753 -21.332 1.00 91.19 641 GLY A O 1
ATOM 5155 N N . LYS A 1 642 ? 6.040 6.342 -19.743 1.00 84.81 642 LYS A N 1
ATOM 5156 C CA . LYS A 1 642 ? 6.403 7.769 -19.729 1.00 84.81 642 LYS A CA 1
ATOM 5157 C C . LYS A 1 642 ? 7.822 7.979 -19.188 1.00 84.81 642 LYS A C 1
ATOM 5159 O O . LYS A 1 642 ? 8.263 7.238 -18.308 1.00 84.81 642 LYS A O 1
ATOM 5164 N N . ASP A 1 643 ? 8.498 9.012 -19.694 1.00 80.94 643 ASP A N 1
ATOM 5165 C CA . ASP A 1 643 ? 9.841 9.449 -19.277 1.00 80.94 643 ASP A CA 1
ATOM 5166 C C . ASP A 1 643 ? 10.853 8.292 -19.172 1.00 80.94 643 ASP A C 1
ATOM 5168 O O . ASP A 1 643 ? 11.560 8.138 -18.174 1.00 80.94 643 ASP A O 1
ATOM 5172 N N . ASP A 1 644 ? 10.869 7.443 -20.200 1.00 81.56 644 ASP A N 1
ATOM 5173 C CA . ASP A 1 644 ? 11.798 6.325 -20.384 1.00 81.56 644 ASP A CA 1
ATOM 5174 C C . ASP A 1 644 ? 11.725 5.164 -19.372 1.00 81.56 644 ASP A C 1
ATOM 5176 O O . ASP A 1 644 ? 12.531 4.236 -19.462 1.00 81.56 644 ASP A O 1
ATOM 5180 N N . VAL A 1 645 ? 10.727 5.117 -18.479 1.00 92.38 645 VAL A N 1
ATOM 5181 C CA . VAL A 1 645 ? 10.511 3.936 -17.620 1.00 92.38 645 VAL A CA 1
ATOM 5182 C C . VAL A 1 645 ? 9.927 2.794 -18.451 1.00 92.38 645 VAL A C 1
ATOM 5184 O O . VAL A 1 645 ? 8.871 2.935 -19.069 1.00 92.38 645 VAL A O 1
ATOM 5187 N N . LYS A 1 646 ? 10.618 1.656 -18.483 1.00 95.25 646 LYS A N 1
ATOM 5188 C CA . LYS A 1 646 ? 10.237 0.484 -19.279 1.00 95.25 646 LYS A CA 1
ATOM 5189 C C . LYS A 1 646 ? 9.419 -0.500 -18.439 1.00 95.25 646 LYS A C 1
ATOM 5191 O O . LYS A 1 646 ? 9.719 -0.699 -17.266 1.00 95.25 646 LYS A O 1
ATOM 5196 N N . LEU A 1 647 ? 8.407 -1.113 -19.048 1.00 98.12 647 LEU A N 1
ATOM 5197 C CA . LEU A 1 647 ? 7.710 -2.280 -18.506 1.00 98.12 647 LEU A CA 1
ATOM 5198 C C . LEU A 1 647 ? 8.207 -3.520 -19.245 1.00 98.12 647 LEU A C 1
ATOM 5200 O O . LEU A 1 647 ? 8.034 -3.585 -20.460 1.00 98.12 647 LEU A O 1
ATOM 5204 N N . ASP A 1 648 ? 8.761 -4.490 -18.530 1.00 97.94 648 ASP A N 1
ATOM 5205 C CA . ASP A 1 648 ? 9.128 -5.795 -19.072 1.00 97.94 648 ASP A CA 1
ATOM 5206 C C . ASP A 1 648 ? 8.163 -6.870 -18.572 1.00 97.94 648 ASP A C 1
ATOM 5208 O O . ASP A 1 648 ? 7.874 -6.979 -17.380 1.00 97.94 648 ASP A O 1
ATOM 5212 N N . ILE A 1 649 ? 7.660 -7.676 -19.502 1.00 98.56 649 ILE A N 1
ATOM 5213 C CA . ILE A 1 649 ? 6.810 -8.829 -19.230 1.00 98.56 649 ILE A CA 1
ATOM 5214 C C . ILE A 1 649 ? 7.559 -10.082 -19.669 1.00 98.56 649 ILE A C 1
ATOM 5216 O O . ILE A 1 649 ? 7.771 -10.319 -20.863 1.00 98.56 649 ILE A O 1
ATOM 5220 N N . PHE A 1 650 ? 7.924 -10.900 -18.686 1.00 98.31 650 PHE A N 1
ATOM 5221 C CA . PHE A 1 650 ? 8.582 -12.183 -18.893 1.00 98.31 650 PHE A CA 1
ATOM 5222 C C . PHE A 1 650 ? 7.561 -13.317 -18.850 1.00 98.31 650 PHE A C 1
ATOM 5224 O O . PHE A 1 650 ? 6.781 -13.427 -17.900 1.00 98.31 650 PHE A O 1
ATOM 5231 N N . PHE A 1 651 ? 7.600 -14.197 -19.848 1.00 98.56 651 PHE A N 1
ATOM 5232 C CA . PHE A 1 651 ? 6.731 -15.368 -19.881 1.00 98.56 651 PHE A CA 1
ATOM 5233 C C . PHE A 1 651 ? 7.419 -16.589 -19.277 1.00 98.56 651 PHE A C 1
ATOM 5235 O O . PHE A 1 651 ? 8.560 -16.906 -19.622 1.00 98.56 651 PHE A O 1
ATOM 5242 N N . PHE A 1 652 ? 6.712 -17.269 -18.375 1.00 98.50 652 PHE A N 1
ATOM 5243 C CA . PHE A 1 652 ? 7.209 -18.432 -17.652 1.00 98.50 652 PHE A CA 1
ATOM 5244 C C . PHE A 1 652 ? 6.614 -19.722 -18.201 1.00 98.50 652 PHE A C 1
ATOM 5246 O O . PHE A 1 652 ? 5.401 -19.856 -18.369 1.00 98.50 652 PHE A O 1
ATOM 5253 N N . TYR A 1 653 ? 7.497 -20.682 -18.424 1.00 98.12 653 TYR A N 1
ATOM 5254 C CA . TYR A 1 653 ? 7.232 -22.003 -18.957 1.00 98.12 653 TYR A CA 1
ATOM 5255 C C . TYR A 1 653 ? 7.395 -23.012 -17.830 1.00 98.12 653 TYR A C 1
ATOM 5257 O O . TYR A 1 653 ? 8.374 -22.988 -17.075 1.00 98.12 653 TYR A O 1
ATOM 5265 N N . GLU A 1 654 ? 6.411 -23.890 -17.705 1.00 96.75 654 GLU A N 1
ATOM 5266 C CA . GLU A 1 654 ? 6.365 -24.885 -16.652 1.00 96.75 654 GLU A CA 1
ATOM 5267 C C . GLU A 1 654 ? 6.933 -26.223 -17.149 1.00 96.75 654 GLU A C 1
ATOM 5269 O O . GLU A 1 654 ? 6.452 -26.781 -18.129 1.00 96.75 654 GLU A O 1
ATOM 5274 N N . GLU A 1 655 ? 7.949 -26.749 -16.459 1.00 94.81 655 GLU A N 1
ATOM 5275 C CA . GLU A 1 655 ? 8.560 -28.060 -16.730 1.00 94.81 655 GLU A CA 1
ATOM 5276 C C . GLU A 1 655 ? 8.229 -29.047 -15.603 1.00 94.81 655 GLU A C 1
ATOM 5278 O O . GLU A 1 655 ? 7.535 -28.701 -14.655 1.00 94.81 655 GLU A O 1
ATOM 5283 N N . THR A 1 656 ? 8.705 -30.293 -15.645 1.00 93.94 656 THR A N 1
ATOM 5284 C CA . THR A 1 656 ? 8.331 -31.291 -14.615 1.00 93.94 656 THR A CA 1
ATOM 5285 C C . THR A 1 656 ? 8.779 -30.889 -13.199 1.00 93.94 656 THR A C 1
ATOM 5287 O O . THR A 1 656 ? 8.015 -31.014 -12.243 1.00 93.94 656 THR A O 1
ATOM 5290 N N . ASP A 1 657 ? 9.999 -30.379 -13.052 1.00 94.38 657 ASP A N 1
ATOM 5291 C CA . ASP A 1 657 ? 10.667 -30.123 -11.768 1.00 94.38 657 ASP A CA 1
ATOM 5292 C C . ASP A 1 657 ? 10.993 -28.642 -11.512 1.00 94.38 657 ASP A C 1
ATOM 5294 O O . ASP A 1 657 ? 11.327 -28.267 -10.388 1.00 94.38 657 ASP A O 1
ATOM 5298 N N . HIS A 1 658 ? 10.861 -27.786 -12.525 1.00 96.75 658 HIS A N 1
ATOM 5299 C CA . HIS A 1 658 ? 11.214 -26.370 -12.447 1.00 96.75 658 HIS A CA 1
ATOM 5300 C C . HIS A 1 658 ? 10.286 -25.498 -13.302 1.00 96.75 658 HIS A C 1
ATOM 5302 O O . HIS A 1 658 ? 9.403 -25.985 -14.012 1.00 96.75 658 HIS A O 1
ATOM 5308 N N . MET A 1 659 ? 10.476 -24.188 -13.205 1.00 97.50 659 MET A N 1
ATOM 5309 C CA . MET A 1 659 ? 9.909 -23.182 -14.100 1.00 97.50 659 MET A CA 1
ATOM 5310 C C . MET A 1 659 ? 11.045 -22.397 -14.740 1.00 97.50 659 MET A C 1
ATOM 5312 O O . MET A 1 659 ? 12.156 -22.353 -14.205 1.00 97.50 659 MET A O 1
ATOM 5316 N N . TRP A 1 660 ? 10.791 -21.768 -15.881 1.00 97.75 660 TRP A N 1
ATOM 5317 C CA . TRP A 1 660 ? 11.796 -20.925 -16.510 1.00 97.75 660 TRP A CA 1
ATOM 5318 C C . TRP A 1 660 ? 11.205 -19.790 -17.327 1.00 97.75 660 TRP A C 1
ATOM 5320 O O . TRP A 1 660 ? 10.130 -19.942 -17.889 1.00 97.75 660 TRP A O 1
ATOM 5330 N N . ASN A 1 661 ? 11.935 -18.684 -17.453 1.00 98.00 661 ASN A N 1
ATOM 5331 C CA . ASN A 1 661 ? 11.674 -17.665 -18.471 1.00 98.00 661 ASN A CA 1
ATOM 5332 C C . ASN A 1 661 ? 12.897 -17.491 -19.378 1.00 98.00 661 ASN A C 1
ATOM 5334 O O . ASN A 1 661 ? 14.017 -17.881 -19.028 1.00 98.00 661 ASN A O 1
ATOM 5338 N N . GLY A 1 662 ? 12.664 -16.961 -20.576 1.00 96.00 662 GLY A N 1
ATOM 5339 C CA . GLY A 1 662 ? 13.712 -16.738 -21.565 1.00 96.00 662 GLY A CA 1
ATOM 5340 C C . GLY A 1 662 ? 14.238 -15.307 -21.571 1.00 96.00 662 GLY A C 1
ATOM 5341 O O . GLY A 1 662 ? 13.619 -14.404 -21.016 1.00 96.00 662 GLY A O 1
ATOM 5342 N N . GLY A 1 663 ? 15.376 -15.120 -22.235 1.00 95.31 663 GLY A N 1
ATOM 5343 C CA . GLY A 1 663 ? 15.908 -13.812 -22.613 1.00 95.31 663 GLY A CA 1
ATOM 5344 C C . GLY A 1 663 ? 16.656 -13.899 -23.942 1.00 95.31 663 GLY A C 1
ATOM 5345 O O . GLY A 1 663 ? 17.291 -14.916 -24.238 1.00 95.31 663 GLY A O 1
ATOM 5346 N N . THR A 1 664 ? 16.602 -12.841 -24.752 1.00 96.44 664 THR A N 1
ATOM 5347 C CA . THR A 1 664 ? 17.234 -12.809 -26.083 1.00 96.44 664 THR A CA 1
ATOM 5348 C C . THR A 1 664 ? 18.180 -11.621 -26.225 1.00 96.44 664 THR A C 1
ATOM 5350 O O . THR A 1 664 ? 17.814 -10.466 -26.030 1.00 96.44 664 THR A O 1
ATOM 5353 N N . GLN A 1 665 ? 19.425 -11.880 -26.631 1.00 95.12 665 GLN A N 1
ATOM 5354 C CA . GLN A 1 665 ? 20.375 -10.825 -26.971 1.00 95.12 665 GLN A CA 1
ATOM 5355 C C . GLN A 1 665 ? 20.206 -10.401 -28.435 1.00 95.12 665 GLN A C 1
ATOM 5357 O O . GLN A 1 665 ? 20.772 -11.024 -29.332 1.00 95.12 665 GLN A O 1
ATOM 5362 N N . ALA A 1 666 ? 19.520 -9.278 -28.663 1.00 93.38 666 ALA A N 1
ATOM 5363 C CA . ALA A 1 666 ? 19.185 -8.772 -30.000 1.00 93.38 666 ALA A CA 1
ATOM 5364 C C . ALA A 1 666 ? 20.371 -8.708 -30.986 1.00 93.38 666 ALA A C 1
ATOM 5366 O O . ALA A 1 666 ? 20.237 -9.078 -32.144 1.00 93.38 666 ALA A O 1
ATOM 5367 N N . LYS A 1 667 ? 21.564 -8.289 -30.534 1.00 93.69 667 LYS A N 1
ATOM 5368 C CA . LYS A 1 667 ? 22.741 -8.130 -31.416 1.00 93.69 667 LYS A CA 1
ATOM 5369 C C . LYS A 1 667 ? 23.333 -9.443 -31.938 1.00 93.69 667 LYS A C 1
ATOM 5371 O O . LYS A 1 667 ? 24.068 -9.419 -32.918 1.00 93.69 667 LYS A O 1
ATOM 5376 N N . THR A 1 668 ? 23.123 -10.554 -31.237 1.00 94.88 668 THR A N 1
ATOM 5377 C CA . THR A 1 668 ? 23.797 -11.832 -31.534 1.00 94.88 668 THR A CA 1
ATOM 5378 C C . THR A 1 668 ? 22.824 -12.985 -31.748 1.00 94.88 668 THR A C 1
ATOM 5380 O O . THR A 1 668 ? 23.260 -14.071 -32.120 1.00 94.88 668 THR A O 1
ATOM 5383 N N . GLY A 1 669 ? 21.538 -12.787 -31.449 1.00 94.25 669 GLY A N 1
ATOM 5384 C CA . GLY A 1 669 ? 20.525 -13.838 -31.425 1.00 94.25 669 GLY A CA 1
ATOM 5385 C C . GLY A 1 669 ? 20.718 -14.870 -30.310 1.00 94.25 669 GLY A C 1
ATOM 5386 O O . GLY A 1 669 ? 19.999 -15.865 -30.287 1.00 94.25 669 GLY A O 1
ATOM 5387 N N . LYS A 1 670 ? 21.680 -14.686 -29.389 1.00 96.50 670 LYS A N 1
ATOM 5388 C CA . LYS A 1 670 ? 21.899 -15.624 -28.275 1.00 96.50 670 LYS A CA 1
ATOM 5389 C C . LYS A 1 670 ? 20.687 -15.652 -27.351 1.00 96.50 670 LYS A C 1
ATOM 5391 O O . LYS A 1 670 ? 20.223 -14.598 -26.916 1.00 96.50 670 LYS A O 1
ATOM 5396 N N . LYS A 1 671 ? 20.248 -16.860 -27.011 1.00 96.44 671 LYS A N 1
ATOM 5397 C CA . LYS A 1 671 ? 19.172 -17.115 -26.058 1.00 96.44 671 LYS A CA 1
ATOM 5398 C C . LYS A 1 671 ? 19.730 -17.452 -24.684 1.00 96.44 671 LYS A C 1
ATOM 5400 O O . LYS A 1 671 ? 20.776 -18.097 -24.562 1.00 96.44 671 LYS A O 1
ATOM 5405 N N . PHE A 1 672 ? 18.975 -17.086 -23.665 1.00 97.19 672 PHE A N 1
ATOM 5406 C CA . PHE A 1 672 ? 19.241 -17.382 -22.268 1.00 97.19 672 PHE A CA 1
ATOM 5407 C C . PHE A 1 672 ? 17.985 -17.964 -21.626 1.00 97.19 672 PHE A C 1
ATOM 5409 O O . PHE A 1 672 ? 16.871 -17.649 -22.041 1.00 97.19 672 PHE A O 1
ATOM 5416 N N . LYS A 1 673 ? 18.179 -18.832 -20.637 1.00 95.81 673 LYS A N 1
ATOM 5417 C CA . LYS A 1 673 ? 17.125 -19.485 -19.861 1.00 95.81 673 LYS A CA 1
ATOM 5418 C C . LYS A 1 673 ? 17.418 -19.273 -18.382 1.00 95.81 673 LYS A C 1
ATOM 5420 O O . LYS A 1 673 ? 18.516 -19.591 -17.931 1.00 95.81 673 LYS A O 1
ATOM 5425 N N . TYR A 1 674 ? 16.452 -18.739 -17.648 1.00 98.12 674 TYR A N 1
ATOM 5426 C CA . TYR A 1 674 ? 16.535 -18.528 -16.204 1.00 98.12 674 TYR A CA 1
ATOM 5427 C C . TYR A 1 674 ? 15.739 -19.612 -15.505 1.00 98.12 674 TYR A C 1
ATOM 5429 O O . TYR A 1 674 ? 14.547 -19.745 -15.761 1.00 98.12 674 TYR A O 1
ATOM 5437 N N . LEU A 1 675 ? 16.385 -20.401 -14.652 1.00 97.94 675 LEU A N 1
ATOM 5438 C CA . LEU A 1 675 ? 15.726 -21.510 -13.964 1.00 97.94 675 LEU A CA 1
ATOM 5439 C C . LEU A 1 675 ? 15.200 -21.077 -12.594 1.00 97.94 675 LEU A C 1
ATOM 5441 O O . LEU A 1 675 ? 15.909 -20.448 -11.809 1.00 97.94 675 LEU A O 1
ATOM 5445 N N . PHE A 1 676 ? 13.969 -21.456 -12.283 1.00 98.25 676 PHE A N 1
ATOM 5446 C CA . PHE A 1 676 ? 13.321 -21.195 -11.004 1.00 98.25 676 PHE A CA 1
ATOM 5447 C C . PHE A 1 676 ? 12.787 -22.500 -10.418 1.00 98.25 676 PHE A C 1
ATOM 5449 O O . PHE A 1 676 ? 12.250 -23.331 -11.156 1.00 98.25 676 PHE A O 1
ATOM 5456 N N . PRO A 1 677 ? 12.875 -22.693 -9.093 1.00 97.62 677 PRO A N 1
ATOM 5457 C CA . PRO A 1 677 ? 12.067 -23.693 -8.411 1.00 97.62 677 PRO A CA 1
ATOM 5458 C C . PRO A 1 677 ? 10.579 -23.489 -8.715 1.00 97.62 677 PRO A C 1
ATOM 5460 O O . PRO A 1 677 ? 10.144 -22.376 -9.014 1.00 97.62 677 PRO A O 1
ATOM 5463 N N . LYS A 1 678 ? 9.788 -24.558 -8.611 1.00 97.50 678 LYS A N 1
ATOM 5464 C CA . LYS A 1 678 ? 8.327 -24.466 -8.706 1.00 97.50 678 LYS A CA 1
ATOM 5465 C C . LYS A 1 678 ? 7.785 -23.481 -7.677 1.00 97.50 678 LYS A C 1
ATOM 5467 O O . LYS A 1 678 ? 8.131 -23.576 -6.501 1.00 97.50 678 LYS A O 1
ATOM 5472 N N . PHE A 1 679 ? 6.891 -22.603 -8.117 1.00 97.00 679 PHE A N 1
ATOM 5473 C CA . PHE A 1 679 ? 6.166 -21.707 -7.230 1.00 97.00 679 PHE A CA 1
ATOM 5474 C C . PHE A 1 679 ? 4.683 -21.637 -7.587 1.00 97.00 679 PHE A C 1
ATOM 5476 O O . PHE A 1 679 ? 4.268 -21.935 -8.703 1.00 97.00 679 PHE A O 1
ATOM 5483 N N . THR A 1 680 ? 3.885 -21.229 -6.611 1.00 96.00 680 THR A N 1
ATOM 5484 C CA . THR A 1 680 ? 2.473 -20.865 -6.775 1.00 96.00 680 THR A CA 1
ATOM 5485 C C . THR A 1 680 ? 2.298 -19.357 -6.610 1.00 96.00 680 THR A C 1
ATOM 5487 O O . THR A 1 680 ? 3.237 -18.669 -6.210 1.00 96.00 680 THR A O 1
ATOM 5490 N N . LEU A 1 681 ? 1.120 -18.818 -6.928 1.00 97.31 681 LEU A N 1
ATOM 5491 C CA . LEU A 1 681 ? 0.846 -17.386 -6.803 1.00 97.31 681 LEU A CA 1
ATOM 5492 C C . LEU A 1 681 ? 0.059 -17.076 -5.529 1.00 97.31 681 LEU A C 1
ATOM 5494 O O . LEU A 1 681 ? -0.925 -17.737 -5.203 1.00 97.31 681 LEU A O 1
ATOM 5498 N N . CYS A 1 682 ? 0.505 -16.043 -4.822 1.00 97.75 682 CYS A N 1
ATOM 5499 C CA . CYS A 1 682 ? -0.123 -15.495 -3.627 1.00 97.75 682 CYS A CA 1
ATOM 5500 C C . CYS A 1 682 ? -0.448 -14.025 -3.873 1.00 97.75 682 CYS A C 1
ATOM 5502 O O . CYS A 1 682 ? 0.284 -13.344 -4.587 1.00 97.75 682 CYS A O 1
ATOM 5504 N N . TRP A 1 683 ? -1.514 -13.519 -3.267 1.00 97.25 683 TRP A N 1
ATOM 5505 C CA . TRP A 1 683 ? -1.800 -12.089 -3.248 1.00 97.25 683 TRP A CA 1
ATOM 5506 C C . TRP A 1 683 ? -0.862 -11.353 -2.291 1.00 97.25 683 TRP A C 1
ATOM 5508 O O . TRP A 1 683 ? -0.442 -11.884 -1.263 1.00 97.25 683 TRP A O 1
ATOM 5518 N N . THR A 1 684 ? -0.561 -10.103 -2.605 1.00 95.69 684 THR A N 1
ATOM 5519 C CA . THR A 1 684 ? 0.082 -9.156 -1.699 1.00 95.69 684 THR A CA 1
ATOM 5520 C C . THR A 1 684 ? -0.447 -7.751 -1.955 1.00 95.69 684 THR A C 1
ATOM 5522 O O . THR A 1 684 ? -1.172 -7.510 -2.922 1.00 95.69 684 THR A O 1
ATOM 5525 N N . GLU A 1 685 ? -0.065 -6.826 -1.084 1.00 93.19 685 GLU A N 1
ATOM 5526 C CA . GLU A 1 685 ? -0.214 -5.399 -1.306 1.00 93.19 685 GLU A CA 1
ATOM 5527 C C . GLU A 1 685 ? 1.147 -4.804 -1.655 1.00 93.19 685 GLU A C 1
ATOM 5529 O O . GLU A 1 685 ? 2.129 -4.975 -0.927 1.00 93.19 685 GLU A O 1
ATOM 5534 N N . PHE A 1 686 ? 1.212 -4.097 -2.778 1.00 93.75 686 PHE A N 1
ATOM 5535 C CA . PHE A 1 686 ? 2.398 -3.352 -3.169 1.00 93.75 686 PHE A CA 1
ATOM 5536 C C . PHE A 1 686 ? 1.990 -2.014 -3.762 1.00 93.75 686 PHE A C 1
ATOM 5538 O O . PHE A 1 686 ? 1.154 -1.966 -4.661 1.00 93.75 686 PHE A O 1
ATOM 5545 N N . VAL A 1 687 ? 2.571 -0.930 -3.238 1.00 89.81 687 VAL A N 1
ATOM 5546 C CA . VAL A 1 687 ? 2.277 0.455 -3.644 1.00 89.81 687 VAL A CA 1
ATOM 5547 C C . VAL A 1 687 ? 0.768 0.740 -3.780 1.00 89.81 687 VAL A C 1
ATOM 5549 O O . VAL A 1 687 ? 0.327 1.347 -4.753 1.00 89.81 687 VAL A O 1
ATOM 5552 N N . ASP A 1 688 ? -0.006 0.311 -2.775 1.00 87.25 688 ASP A N 1
ATOM 5553 C CA . ASP A 1 688 ? -1.471 0.451 -2.664 1.00 87.25 688 ASP A CA 1
ATOM 5554 C C . ASP A 1 688 ? -2.295 -0.367 -3.674 1.00 87.25 688 ASP A C 1
ATOM 5556 O O . ASP A 1 688 ? -3.432 -0.018 -3.987 1.00 87.25 688 ASP A O 1
ATOM 5560 N N . MET A 1 689 ? -1.744 -1.463 -4.201 1.00 90.44 689 MET A N 1
ATOM 5561 C CA . MET A 1 689 ? -2.455 -2.359 -5.117 1.00 90.44 689 MET A CA 1
ATOM 5562 C C . MET A 1 689 ? -2.418 -3.807 -4.649 1.00 90.44 689 MET A C 1
ATOM 5564 O O . MET A 1 689 ? -1.379 -4.288 -4.193 1.00 90.44 689 MET A O 1
ATOM 5568 N N . LYS A 1 690 ? -3.528 -4.520 -4.866 1.00 93.38 690 LYS A N 1
ATOM 5569 C CA . LYS A 1 690 ? -3.599 -5.982 -4.791 1.00 93.38 690 LYS A CA 1
ATOM 5570 C C . LYS A 1 690 ? -2.967 -6.578 -6.055 1.00 93.38 690 LYS A C 1
ATOM 5572 O O . LYS A 1 690 ? -3.486 -6.386 -7.151 1.00 93.38 690 LYS A O 1
ATOM 5577 N N . VAL A 1 691 ? -1.846 -7.280 -5.906 1.00 95.75 691 VAL A N 1
ATOM 5578 C CA . VAL A 1 691 ? -1.094 -7.916 -7.010 1.00 95.75 691 VAL A CA 1
ATOM 5579 C C . VAL A 1 691 ? -0.567 -9.285 -6.585 1.00 95.75 691 VAL A C 1
ATOM 5581 O O . VAL A 1 691 ? -0.459 -9.551 -5.385 1.00 95.75 691 VAL A O 1
ATOM 5584 N N . HIS A 1 692 ? -0.231 -10.162 -7.536 1.00 97.75 692 HIS A N 1
ATOM 5585 C CA . HIS A 1 692 ? 0.388 -11.440 -7.188 1.00 97.75 692 HIS A CA 1
ATOM 5586 C C . HIS A 1 692 ? 1.903 -11.353 -7.011 1.00 97.75 692 HIS A C 1
ATOM 5588 O O . HIS A 1 692 ? 2.593 -10.517 -7.597 1.00 97.75 692 HIS A O 1
ATOM 5594 N N . VAL A 1 693 ? 2.410 -12.306 -6.238 1.00 98.31 693 VAL A N 1
ATOM 5595 C CA . VAL A 1 693 ? 3.822 -12.634 -6.035 1.00 98.31 693 VAL A CA 1
ATOM 5596 C C . VAL A 1 693 ? 3.980 -14.156 -5.940 1.00 98.31 693 VAL A C 1
ATOM 5598 O O . VAL A 1 693 ? 3.021 -14.844 -5.574 1.00 98.31 693 VAL A O 1
ATOM 5601 N N . PRO A 1 694 ? 5.176 -14.711 -6.202 1.00 98.06 694 PRO A N 1
ATOM 5602 C CA . PRO A 1 694 ? 5.458 -16.116 -5.925 1.00 98.06 694 PRO A CA 1
ATOM 5603 C C . PRO A 1 694 ? 5.291 -16.412 -4.429 1.00 98.06 694 PRO A C 1
ATOM 5605 O O . PRO A 1 694 ? 5.919 -15.753 -3.596 1.00 98.06 694 PRO A O 1
ATOM 5608 N N . CYS A 1 695 ? 4.473 -17.403 -4.066 1.00 96.88 695 CYS A N 1
ATOM 5609 C CA . CYS A 1 695 ? 4.278 -17.823 -2.677 1.00 96.88 695 CYS A CA 1
ATOM 5610 C C . CYS A 1 695 ? 5.592 -18.306 -2.044 1.00 96.88 695 CYS A C 1
ATOM 5612 O O . CYS A 1 695 ? 5.891 -17.994 -0.889 1.00 96.88 695 CYS A O 1
ATOM 5614 N N . GLU A 1 696 ? 6.395 -19.035 -2.818 1.00 97.56 696 GLU A N 1
ATOM 5615 C CA . GLU A 1 696 ? 7.750 -19.488 -2.500 1.00 97.56 696 GLU A CA 1
ATOM 5616 C C . GLU A 1 696 ? 8.767 -18.356 -2.757 1.00 97.56 696 GLU A C 1
ATOM 5618 O O . GLU A 1 696 ? 9.765 -18.509 -3.459 1.00 97.56 696 GLU A O 1
ATOM 5623 N N . THR A 1 697 ? 8.495 -17.167 -2.201 1.00 97.56 697 THR A N 1
ATOM 5624 C CA . THR A 1 697 ? 9.197 -15.922 -2.550 1.00 97.56 697 THR A CA 1
ATOM 5625 C C . THR A 1 697 ? 10.711 -15.985 -2.337 1.00 97.56 697 THR A C 1
ATOM 5627 O O . THR A 1 697 ? 11.469 -15.447 -3.141 1.00 97.56 697 THR A O 1
ATOM 5630 N N . VAL A 1 698 ? 11.168 -16.607 -1.240 1.00 97.12 698 VAL A N 1
ATOM 5631 C CA . VAL A 1 698 ? 12.607 -16.709 -0.936 1.00 97.12 698 VAL A CA 1
ATOM 5632 C C . VAL A 1 698 ? 13.311 -17.532 -2.001 1.00 97.12 698 VAL A C 1
ATOM 5634 O O . VAL A 1 698 ? 14.323 -17.079 -2.518 1.00 97.12 698 VAL A O 1
ATOM 5637 N N . ASP A 1 699 ? 12.757 -18.692 -2.351 1.00 98.12 699 ASP A N 1
ATOM 5638 C CA . ASP A 1 699 ? 13.352 -19.603 -3.328 1.00 98.12 699 ASP A CA 1
ATOM 5639 C C . ASP A 1 699 ? 13.389 -18.958 -4.720 1.00 98.12 699 ASP A C 1
ATOM 5641 O O . ASP A 1 699 ? 14.398 -19.044 -5.420 1.00 98.12 699 ASP A O 1
ATOM 5645 N N . TYR A 1 700 ? 12.329 -18.225 -5.082 1.00 98.19 700 TYR A N 1
ATOM 5646 C CA . TYR A 1 700 ? 12.271 -17.430 -6.309 1.00 98.19 700 TYR A CA 1
ATOM 5647 C C . TYR A 1 700 ? 13.364 -16.348 -6.363 1.00 98.19 700 TYR A C 1
ATOM 5649 O O . TYR A 1 700 ? 14.101 -16.235 -7.345 1.00 98.19 700 TYR A O 1
ATOM 5657 N N . ILE A 1 701 ? 13.501 -15.556 -5.295 1.00 97.88 701 ILE A N 1
ATOM 5658 C CA . ILE A 1 701 ? 14.490 -14.471 -5.222 1.00 97.88 701 ILE A CA 1
ATOM 5659 C C . ILE A 1 701 ? 15.916 -15.019 -5.145 1.00 97.88 701 ILE A C 1
ATOM 5661 O O . ILE A 1 701 ? 16.805 -14.488 -5.807 1.00 97.88 701 ILE A O 1
ATOM 5665 N N . GLU A 1 702 ? 16.156 -16.070 -4.363 1.00 98.06 702 GLU A N 1
ATOM 5666 C CA . GLU A 1 702 ? 17.474 -16.697 -4.241 1.00 98.06 702 GLU A CA 1
ATOM 5667 C C . GLU A 1 702 ? 17.923 -17.349 -5.545 1.00 98.06 702 GLU A C 1
ATOM 5669 O O . GLU A 1 702 ? 19.112 -17.286 -5.857 1.00 98.06 702 GLU A O 1
ATOM 5674 N N . ALA A 1 703 ? 17.001 -17.902 -6.337 1.00 97.50 703 ALA A N 1
ATOM 5675 C CA . ALA A 1 703 ? 17.319 -18.372 -7.679 1.00 97.50 703 ALA A CA 1
ATOM 5676 C C . ALA A 1 703 ? 17.821 -17.221 -8.566 1.00 97.50 703 ALA A C 1
ATOM 5678 O O . ALA A 1 703 ? 18.865 -17.351 -9.198 1.00 97.50 703 ALA A O 1
ATOM 5679 N N . ASN A 1 704 ? 17.138 -16.072 -8.566 1.00 95.56 704 ASN A N 1
ATOM 5680 C CA . ASN A 1 704 ? 17.465 -14.967 -9.474 1.00 95.56 704 ASN A CA 1
ATOM 5681 C C . ASN A 1 704 ? 18.637 -14.082 -9.014 1.00 95.56 704 ASN A C 1
ATOM 5683 O O . ASN A 1 704 ? 19.359 -13.525 -9.837 1.00 95.56 704 ASN A O 1
ATOM 5687 N N . TYR A 1 705 ? 18.837 -13.937 -7.701 1.00 96.81 705 TYR A N 1
ATOM 5688 C CA . TYR A 1 705 ? 19.796 -12.989 -7.113 1.00 96.81 705 TYR A CA 1
ATOM 5689 C C . TYR A 1 705 ? 20.867 -13.645 -6.230 1.00 96.81 705 TYR A C 1
ATOM 5691 O O . TYR A 1 705 ? 21.786 -12.969 -5.764 1.00 96.81 705 TYR A O 1
ATOM 5699 N N . GLY A 1 706 ? 20.778 -14.957 -5.996 1.00 96.75 706 GLY A N 1
ATOM 5700 C CA . GLY A 1 706 ? 21.694 -15.702 -5.136 1.00 96.75 706 GLY A CA 1
ATOM 5701 C C . GLY A 1 706 ? 21.484 -15.431 -3.647 1.00 96.75 706 GLY A C 1
ATOM 5702 O O . GLY A 1 706 ? 20.735 -14.546 -3.249 1.00 96.75 706 GLY A O 1
ATOM 5703 N N . LYS A 1 707 ? 22.197 -16.165 -2.784 1.00 96.06 707 LYS A N 1
ATOM 5704 C CA . LYS A 1 707 ? 22.049 -16.100 -1.310 1.00 96.06 707 LYS A CA 1
ATOM 5705 C C . LYS A 1 707 ? 22.358 -14.728 -0.695 1.00 96.06 707 LYS A C 1
ATOM 5707 O O . LYS A 1 707 ? 22.003 -14.464 0.452 1.00 96.06 707 LYS A O 1
ATOM 5712 N N . THR A 1 708 ? 23.030 -13.856 -1.440 1.00 95.50 708 THR A N 1
ATOM 5713 C CA . THR A 1 708 ? 23.402 -12.499 -1.026 1.00 95.50 708 THR A CA 1
ATOM 5714 C C . THR A 1 708 ? 22.408 -11.432 -1.490 1.00 95.50 708 THR A C 1
ATOM 5716 O O . THR A 1 708 ? 22.725 -10.254 -1.392 1.00 95.50 708 THR A O 1
ATOM 5719 N N . TRP A 1 709 ? 21.199 -11.800 -1.938 1.00 94.88 709 TRP A N 1
ATOM 5720 C CA . TRP A 1 709 ? 20.145 -10.880 -2.419 1.00 94.88 709 TRP A CA 1
ATOM 5721 C C . TRP A 1 709 ? 19.785 -9.731 -1.455 1.00 94.88 709 TRP A C 1
ATOM 5723 O O . TRP A 1 709 ? 19.262 -8.687 -1.863 1.00 94.88 709 TRP A O 1
ATOM 5733 N N . LYS A 1 710 ? 20.073 -9.907 -0.159 1.00 93.75 710 LYS A N 1
ATOM 5734 C CA . LYS A 1 710 ? 19.920 -8.878 0.881 1.00 93.75 710 LYS A CA 1
ATOM 5735 C C . LYS A 1 710 ? 20.908 -7.722 0.750 1.00 93.75 710 LYS A C 1
ATO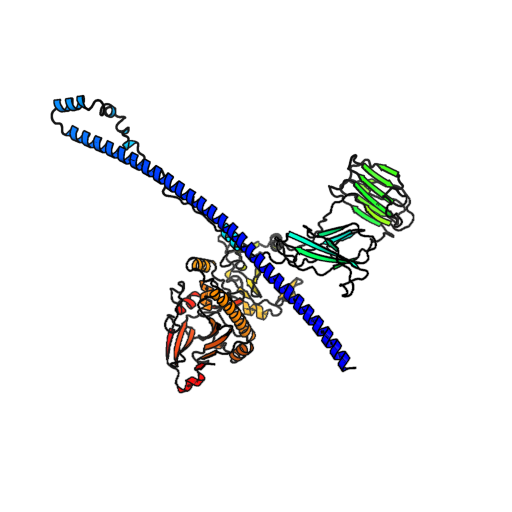M 5737 O O . LYS A 1 710 ? 20.672 -6.685 1.352 1.00 93.75 710 LYS A O 1
ATOM 5742 N N . ILE A 1 711 ? 21.999 -7.890 0.010 1.00 93.88 711 ILE A N 1
ATOM 5743 C CA . ILE A 1 711 ? 22.995 -6.847 -0.229 1.00 93.88 711 ILE A CA 1
ATOM 5744 C C . ILE A 1 711 ? 22.589 -6.094 -1.507 1.00 93.88 711 ILE A C 1
ATOM 5746 O O . ILE A 1 711 ? 22.370 -6.736 -2.537 1.00 93.88 711 ILE A O 1
ATOM 5750 N N . PRO A 1 712 ? 22.459 -4.756 -1.477 1.00 92.56 712 PRO A N 1
ATOM 5751 C CA . PRO A 1 712 ? 22.173 -3.965 -2.670 1.00 92.56 712 PRO A CA 1
ATOM 5752 C C . PRO A 1 712 ? 23.263 -4.127 -3.734 1.00 92.56 712 PRO A C 1
ATOM 5754 O O . PRO A 1 712 ? 24.451 -4.039 -3.430 1.00 92.56 712 PRO A O 1
ATOM 5757 N N . VAL A 1 713 ? 22.853 -4.294 -4.991 1.00 90.38 713 VAL A N 1
ATOM 5758 C CA . VAL A 1 713 ? 23.749 -4.339 -6.151 1.00 90.38 713 VAL A CA 1
ATOM 5759 C C . VAL A 1 713 ? 23.220 -3.350 -7.185 1.00 90.38 713 VAL A C 1
ATOM 5761 O O . VAL A 1 713 ? 22.103 -3.511 -7.665 1.00 90.38 713 VAL A O 1
ATOM 5764 N N . GLN A 1 714 ? 24.003 -2.315 -7.500 1.00 86.62 714 GLN A N 1
ATOM 5765 C CA . GLN A 1 714 ? 23.607 -1.262 -8.450 1.00 86.62 714 GLN A CA 1
ATOM 5766 C C . GLN A 1 714 ? 24.048 -1.552 -9.891 1.00 86.62 714 GLN A C 1
ATOM 5768 O O . GLN A 1 714 ? 23.459 -1.035 -10.837 1.00 86.62 714 GLN A O 1
ATOM 5773 N N . THR A 1 715 ? 25.069 -2.393 -10.066 1.00 88.88 715 THR A N 1
ATOM 5774 C CA . THR A 1 715 ? 25.550 -2.821 -11.383 1.00 88.88 715 THR A CA 1
ATOM 5775 C C . THR A 1 715 ? 25.109 -4.254 -11.621 1.00 88.88 715 THR A C 1
ATOM 5777 O O . THR A 1 715 ? 25.615 -5.169 -10.975 1.00 88.88 715 THR A O 1
ATOM 5780 N N . TRP A 1 716 ? 24.173 -4.447 -12.546 1.00 90.75 716 TRP A N 1
ATOM 5781 C CA . TRP A 1 716 ? 23.605 -5.754 -12.859 1.00 90.75 716 TRP A CA 1
ATOM 5782 C C . TRP A 1 716 ? 23.697 -6.032 -14.357 1.00 90.75 716 TRP A C 1
ATOM 5784 O O . TRP A 1 716 ? 23.261 -5.222 -15.173 1.00 90.75 716 TRP A O 1
ATOM 5794 N N . ASP A 1 717 ? 24.262 -7.180 -14.722 1.00 92.38 717 ASP A N 1
ATOM 5795 C CA . ASP A 1 717 ? 24.259 -7.681 -16.094 1.00 92.38 717 ASP A CA 1
ATOM 5796 C C . ASP A 1 717 ? 23.337 -8.896 -16.180 1.00 92.38 717 ASP A C 1
ATOM 5798 O O . ASP A 1 717 ? 23.681 -9.984 -15.714 1.00 92.38 717 ASP A O 1
ATOM 5802 N N . TRP A 1 718 ? 22.167 -8.712 -16.791 1.00 91.50 718 TRP A N 1
ATOM 5803 C CA . TRP A 1 718 ? 21.092 -9.706 -16.849 1.00 91.50 718 TRP A CA 1
ATOM 5804 C C . TRP A 1 718 ? 21.530 -11.066 -17.405 1.00 91.50 718 TRP A C 1
ATOM 5806 O O . TRP A 1 718 ? 20.933 -12.081 -17.060 1.00 91.50 718 TRP A O 1
ATOM 5816 N N . LYS A 1 719 ? 22.578 -11.118 -18.236 1.00 92.06 719 LYS A N 1
ATOM 5817 C CA . LYS A 1 719 ? 23.054 -12.361 -18.868 1.00 92.06 719 LYS A CA 1
ATOM 5818 C C . LYS A 1 719 ? 24.132 -13.106 -18.074 1.00 92.06 719 LYS A C 1
ATOM 5820 O O . LYS A 1 719 ? 24.506 -14.205 -18.473 1.00 92.06 719 LYS A O 1
ATOM 5825 N N . SER A 1 720 ? 24.705 -12.489 -17.037 1.00 93.00 720 SER A N 1
ATOM 5826 C CA . SER A 1 720 ? 25.882 -13.031 -16.336 1.00 93.00 720 SER A CA 1
ATOM 5827 C C . SER A 1 720 ? 25.836 -12.911 -14.812 1.00 93.00 720 SER A C 1
ATOM 5829 O O . SER A 1 720 ? 26.488 -13.694 -14.130 1.00 93.00 720 SER A O 1
ATOM 5831 N N . SER A 1 721 ? 25.081 -11.952 -14.272 1.00 94.44 721 SER A N 1
ATOM 5832 C CA . SER A 1 721 ? 24.943 -11.724 -12.827 1.00 94.44 721 SER A CA 1
ATOM 5833 C C . SER A 1 721 ? 23.952 -12.679 -12.143 1.00 94.44 721 SER A C 1
ATOM 5835 O O . SER A 1 721 ? 24.273 -13.148 -11.049 1.00 94.44 721 SER A O 1
ATOM 5837 N N . PRO A 1 722 ? 22.779 -13.005 -12.735 1.00 96.38 722 PRO A N 1
ATOM 5838 C CA . PRO A 1 722 ? 21.854 -13.969 -12.137 1.00 96.38 722 PRO A CA 1
ATOM 5839 C C . PRO A 1 722 ? 22.494 -15.364 -12.053 1.00 96.38 722 PRO A C 1
ATOM 5841 O O . PRO A 1 722 ? 22.979 -15.865 -13.066 1.00 96.38 722 PRO A O 1
ATOM 5844 N N . PRO A 1 723 ? 22.499 -16.041 -10.891 1.00 96.56 723 PRO A N 1
ATOM 5845 C CA . PRO A 1 723 ? 23.131 -17.354 -10.762 1.00 96.56 723 PRO A CA 1
ATOM 5846 C C . PRO A 1 723 ? 22.319 -18.477 -11.423 1.00 96.56 723 PRO A C 1
ATOM 5848 O O . PRO A 1 723 ? 22.843 -19.569 -11.633 1.00 96.56 723 PRO A O 1
ATOM 5851 N N . ASN A 1 724 ? 21.053 -18.223 -11.754 1.00 97.12 724 ASN A N 1
ATOM 5852 C CA . ASN A 1 724 ? 20.165 -19.160 -12.433 1.00 97.12 724 ASN A CA 1
ATOM 5853 C C . ASN A 1 724 ? 20.132 -19.016 -13.962 1.00 97.12 724 ASN A C 1
ATOM 5855 O O . ASN A 1 724 ? 19.370 -19.741 -14.605 1.00 97.12 724 ASN A O 1
ATOM 5859 N N . VAL A 1 725 ? 20.910 -18.101 -14.551 1.00 97.19 725 VAL A N 1
ATOM 5860 C CA . VAL A 1 725 ? 20.937 -17.915 -16.007 1.00 97.19 725 VAL A CA 1
ATOM 5861 C C . VAL A 1 725 ? 21.822 -18.960 -16.682 1.00 97.19 725 VAL A C 1
ATOM 5863 O O . VAL A 1 725 ? 22.943 -19.234 -16.255 1.00 97.19 725 VAL A O 1
ATOM 5866 N N . GLN A 1 726 ? 21.330 -19.535 -17.775 1.00 96.50 726 GLN A N 1
ATOM 5867 C CA . GLN A 1 726 ? 22.050 -20.506 -18.592 1.00 96.50 726 GLN A CA 1
ATOM 5868 C C . GLN A 1 726 ? 21.939 -20.149 -20.080 1.00 96.50 726 GLN A C 1
ATOM 5870 O O . GLN A 1 726 ? 20.894 -19.657 -20.515 1.00 96.50 726 GLN A O 1
ATOM 5875 N N . PRO A 1 727 ? 22.978 -20.399 -20.898 1.00 95.94 727 PRO A N 1
ATOM 5876 C CA . PRO A 1 727 ? 22.852 -20.322 -22.350 1.00 95.94 727 PRO A CA 1
ATOM 5877 C C . PRO A 1 727 ? 21.788 -21.304 -22.860 1.00 95.94 727 PRO A C 1
ATOM 5879 O O . PRO A 1 727 ? 21.797 -22.470 -22.477 1.00 95.94 727 PRO A O 1
ATOM 5882 N N . ASN A 1 728 ? 20.916 -20.852 -23.762 1.00 95.06 728 ASN A N 1
ATOM 5883 C CA . ASN A 1 728 ? 19.814 -21.651 -24.317 1.00 95.06 728 ASN A CA 1
ATOM 5884 C C . ASN A 1 728 ? 19.902 -21.801 -25.850 1.00 95.06 728 ASN A C 1
ATOM 5886 O O . ASN A 1 728 ? 18.904 -22.004 -26.533 1.00 95.06 728 ASN A O 1
ATOM 5890 N N . GLY A 1 729 ? 21.100 -21.647 -26.418 1.00 95.62 729 GLY A N 1
ATOM 5891 C CA . GLY A 1 729 ? 21.327 -21.685 -27.866 1.00 95.62 729 GLY A CA 1
ATOM 5892 C C . GLY A 1 729 ? 21.260 -20.309 -28.535 1.00 95.62 729 GLY A C 1
ATOM 5893 O O . GLY A 1 729 ? 21.492 -19.279 -27.900 1.00 95.62 729 GLY A O 1
ATOM 5894 N N . ILE A 1 730 ? 21.021 -20.295 -29.848 1.00 96.88 730 ILE A N 1
ATOM 5895 C CA . ILE A 1 730 ? 21.021 -19.095 -30.699 1.00 96.88 730 ILE A CA 1
ATOM 5896 C C . ILE A 1 730 ? 19.846 -19.199 -31.675 1.00 96.88 730 ILE A C 1
ATOM 5898 O O . ILE A 1 730 ? 19.623 -20.269 -32.239 1.00 96.88 730 ILE A O 1
ATOM 5902 N N . TRP A 1 731 ? 19.123 -18.100 -31.888 1.00 97.06 731 TRP A N 1
ATOM 5903 C CA . TRP A 1 731 ? 18.088 -18.016 -32.918 1.00 97.06 731 TRP A CA 1
ATOM 5904 C C . TRP A 1 731 ? 18.687 -18.137 -34.329 1.00 97.06 731 TRP A C 1
ATOM 5906 O O . TRP A 1 731 ? 19.645 -17.415 -34.637 1.00 97.06 731 TRP A O 1
ATOM 5916 N N . PRO A 1 732 ? 18.132 -18.990 -35.212 1.00 96.25 732 PRO A N 1
ATOM 5917 C CA . PRO A 1 732 ? 18.539 -19.041 -36.613 1.00 96.25 732 PRO A CA 1
ATOM 5918 C C . PRO A 1 732 ? 18.393 -17.670 -37.275 1.00 96.25 732 PRO A C 1
ATOM 5920 O O . PRO A 1 732 ? 17.374 -17.012 -37.097 1.00 96.25 732 PRO A O 1
ATOM 5923 N N . ILE A 1 733 ? 19.382 -17.252 -38.073 1.00 95.19 733 ILE A N 1
ATOM 5924 C CA . ILE A 1 733 ? 19.384 -15.930 -38.735 1.00 95.19 733 ILE A CA 1
ATOM 5925 C C . ILE A 1 733 ? 18.120 -15.716 -39.580 1.00 95.19 733 ILE A C 1
ATOM 5927 O O . ILE A 1 733 ? 17.588 -14.613 -39.622 1.00 95.19 733 ILE A O 1
ATOM 5931 N N . SER A 1 734 ? 17.602 -16.779 -40.201 1.00 96.25 734 SER A N 1
ATOM 5932 C CA . SER A 1 734 ? 16.363 -16.747 -40.987 1.00 96.25 734 SER A CA 1
ATOM 5933 C C . SER A 1 734 ? 15.113 -16.371 -40.186 1.00 96.25 734 SER A C 1
ATOM 5935 O O . SER A 1 734 ? 14.108 -16.021 -40.789 1.00 96.25 734 SER A O 1
ATOM 5937 N N . GLU A 1 735 ? 15.152 -16.467 -38.857 1.00 95.56 735 GLU A N 1
ATOM 5938 C CA . GLU A 1 735 ? 14.020 -16.171 -37.972 1.00 95.56 735 GLU A CA 1
ATOM 5939 C C . GLU A 1 735 ? 14.155 -14.812 -37.270 1.00 95.56 735 GLU A C 1
ATOM 5941 O O . GLU A 1 735 ? 13.247 -14.412 -36.548 1.00 95.56 735 GLU A O 1
ATOM 5946 N N . TRP A 1 736 ? 15.266 -14.087 -37.454 1.00 95.75 736 TRP A N 1
ATOM 5947 C CA . TRP A 1 736 ? 15.547 -12.861 -36.693 1.00 95.75 736 TRP A CA 1
ATOM 5948 C C . TRP A 1 736 ? 14.468 -11.789 -36.859 1.00 95.75 736 TRP A C 1
ATOM 5950 O O . TRP A 1 736 ? 14.079 -11.187 -35.864 1.00 95.75 736 TRP A O 1
ATOM 5960 N N . ASP A 1 737 ? 13.929 -11.613 -38.067 1.00 93.75 737 ASP A N 1
ATOM 5961 C CA . ASP A 1 737 ? 12.859 -10.640 -38.338 1.00 93.75 737 ASP A CA 1
ATOM 5962 C C . ASP A 1 737 ? 11.557 -10.956 -37.567 1.00 93.75 737 ASP A C 1
ATOM 5964 O O . ASP A 1 737 ? 10.739 -10.075 -37.290 1.00 93.75 737 ASP A O 1
ATOM 5968 N N . GLU A 1 738 ? 11.353 -12.221 -37.192 1.00 93.75 738 GLU A N 1
ATOM 5969 C CA . GLU A 1 738 ? 10.190 -12.675 -36.429 1.00 93.75 738 GLU A CA 1
ATOM 5970 C C . GLU A 1 738 ? 10.433 -12.604 -34.913 1.00 93.75 738 GLU A C 1
ATOM 5972 O O . GLU A 1 738 ? 9.566 -12.141 -34.167 1.00 93.75 738 GLU A O 1
ATOM 5977 N N . VAL A 1 739 ? 11.606 -13.060 -34.458 1.00 95.81 739 VAL A N 1
ATOM 5978 C CA . VAL A 1 739 ? 11.910 -13.285 -33.030 1.00 95.81 739 VAL A CA 1
ATOM 5979 C C . VAL A 1 739 ? 12.705 -12.159 -32.374 1.00 95.81 739 VAL A C 1
ATOM 5981 O O . VAL A 1 739 ? 12.928 -12.204 -31.166 1.00 95.81 739 VAL A O 1
ATOM 5984 N N . ILE A 1 740 ? 13.165 -11.167 -33.140 1.00 96.81 740 ILE A N 1
ATOM 5985 C CA . ILE A 1 740 ? 13.884 -9.986 -32.646 1.00 96.81 740 ILE A CA 1
ATOM 5986 C C . ILE A 1 740 ? 13.248 -8.740 -33.262 1.00 96.81 740 ILE A C 1
ATOM 5988 O O . ILE A 1 740 ? 13.727 -8.194 -34.253 1.00 96.81 740 ILE A O 1
ATOM 5992 N N . GLN A 1 741 ? 12.157 -8.273 -32.657 1.00 96.19 741 GLN A N 1
ATOM 5993 C CA . GLN A 1 741 ? 11.426 -7.101 -33.130 1.00 96.19 741 GLN A CA 1
ATOM 5994 C C . GLN A 1 741 ? 11.692 -5.911 -32.210 1.00 96.19 741 GLN A C 1
ATOM 5996 O O . GLN A 1 741 ? 11.395 -5.956 -31.014 1.00 96.19 741 GLN A O 1
ATOM 6001 N N . LEU A 1 742 ? 12.271 -4.856 -32.780 1.00 93.62 742 LEU A N 1
ATOM 6002 C CA . LEU A 1 742 ? 12.566 -3.584 -32.121 1.00 93.62 742 LEU A CA 1
ATOM 6003 C C . LEU A 1 742 ? 11.729 -2.500 -32.808 1.00 93.62 742 LEU A C 1
ATOM 6005 O O . LEU A 1 742 ? 11.756 -2.424 -34.038 1.00 93.62 742 LEU A O 1
ATOM 6009 N N . TYR A 1 743 ? 10.999 -1.702 -32.030 1.00 90.00 743 TYR A N 1
ATOM 6010 C CA . TYR A 1 743 ? 10.035 -0.711 -32.521 1.00 90.00 743 TYR A CA 1
ATOM 6011 C C . TYR A 1 743 ? 10.464 0.725 -32.227 1.00 90.00 743 TYR A C 1
ATOM 6013 O O . TYR A 1 743 ? 11.091 0.956 -31.165 1.00 90.00 743 TYR A O 1
#

Radius of gyration: 43.77 Å; chains: 1; bounding box: 139×80×110 Å

Secondary structure (DSSP, 8-state):
-HHHHHHHHHHHHHHHHHHHHHHHHHHHHHHHHHHHHHHHHHHHHHHHHHHHHHHHHHHHHHHHHHHHHHHHHHHHHHHHHHHHHHHHHHHHHHHHHHHHT---HHHHHHHHHHTHHHHTTTTSSTTSGGGSGGGG---S-SS-S--GGG----HHHHHHHHT--PPPPPPPPEE-TTT-EEETTEEEEEEE-SS--TT--EEEEEEEEESSSSSPPTT--PPPEEEEEE-SSEEEEESPPTT--EEEEEEEEE-SS-B-PPPPPEEE--PPPPPB-SSEEEEEE---TT--EEEEEEEETTS-TTPPTTTSTTEEEEEEE-SSS-EEEEEETTEEEE-SSPPPS-EEEEEESSSSS---EEETTEEE----PPPS--EEEEEEE-S--------------TTGGGTHHHHHHHTT-EEEEEEEE-GGG--SS-----EEEEEEEEEETTEEEEEE-EEEETTTEEEE------TTS-TTSS-GGG-SS-SS-EEEE-PPEEEEEETTEEEEEES-HHHHHHHGGG-BB----HHHHHHHHHHS-----HHHHHHHHHHHHHHHHHHHHHHHTT---EE-HHHHHHHHHHSS--TT--EEEEEEEGGG--TTHHHHHHHTT--EEEEEEETTEEEEEEEE-GGGPEEEEEEEEE-SSEEEEEEEETTTTEEEEEEEE---EEEEEETTEEEEEESSHHHHHHHHH-TTTTS--S---TTTSSTTEEEEEE--GGGHHHHEEE-